Protein AF-0000000085168617 (afdb_homodimer)

Radius of gyration: 25.48 Å; Cα contacts (8 Å, |Δi|>4): 1169; chains: 2; bounding box: 66×63×70 Å

Foldseek 3Di:
DPQDLVLLQLLQLQQVVQALCRSCVVSVHHSVVSVVSPVVVCVVVVHHQWDDDDRGTHGDPNVVVCQLVSVQVNVVVVQVCVCVVPVLQAREAEEEEEQLCQPQPVVVLVVVVCVVVVNYHYHYHYFAQQVRQVCQLSVVGQKYKHAADDDDPQKDKFFAAKWWKFKKAFCPAPLNVVPDAAALQNQLPWEEEAEDPRHNRRVLCCVQNCVRNVDHHYPYYDHHPQVRLVCRLVRVTMYIDTCSSCVVCVVVRSMDTHPYPGDTRMTTIMMMHGPVDDDDPVRVSSVVSSRVVRCVVPVD/DPQDLVLLQLLQLQQVVQALCRSCVVSVHHSVVSVVSPVVNCVVVVHHQWDDDDRGTHGDPNVVVCQLVSVQVNVVVVQVCVCVVDVLQAREAEEEEEQLCQPQPVVVLVVVVCVVVVNYHYHYHYFAQQVRQVCQLSVVGQKYKHAADDDDPQKDKFFAAKWWKFKKAFCPAPLNVVPDAAALQNQLVWEEEAEDPRHNRRVLCCVQNCVRNVDHDYPHYDHHPQVRLVCRLVRVTMYIDTCSSCVVVVVVRSMDTHPYPGDTRMTTIMMMHGPVDDDDPVRVVSVVSSRVVRCVVPVD

Secondary structure (DSSP, 8-state):
----HHHHHHHHHHHHHSSHHHHHHHTT--HHHHHHHHHHHHHHHTS--EEEETTEEEE-HHHHHHHHHHHHHHHHHHHHHHHHHSTTS--EEEEEEEHHHHHHTHHHHHHHHHHH-TT-EEEEEEE-HHHHHHHHHTTSSSEEEEES----TTEEEEEEEEEEEEEEE-TTSHHHHT-PPP-HHHHHHS-EEEEPTT-HHHHHHHHHHHHHHS---EEEEESSHHHHHHHHHTTS-BEEEEHHHHHHHHHTTSSEE---SSPPEEEEEEEEEETT-PPPHHHHHHHHHHHHHHHHHS--/----HHHHHHHHHHHHHSSHHHHHHHTT--HHHHHHHHHHHHHHHTS--EEEETTEEEE-HHHHHHHHHHHHHHHHHHHHHHHHHSTTS--EEEEEEEHHHHHHTHHHHHHHHHHH-TT-EEEEEEE-HHHHHHHHHTTSSSEEEEES----TTEEEEEEEEEEEEEEE-TTSHHHHT-PPP-HHHHHHS-EEEEPTT-HHHHHHHHHHHHHHS---EEEEESSHHHHHHHHHTTS-BEEEEHHHHHHHHHTTSSEE---SSPPEEEEEEEEEETT-PPPHHHHHHHHHHHHHHHHHS--

Structure (mmCIF, N/CA/C/O backbone):
data_AF-0000000085168617-model_v1
#
loop_
_entity.id
_entity.type
_entity.pdbx_description
1 polymer 'LysR family transcription regulator protein'
#
loop_
_atom_site.group_PDB
_atom_site.id
_atom_site.type_symbol
_atom_site.label_atom_id
_atom_site.label_alt_id
_atom_site.label_comp_id
_atom_site.label_asym_id
_atom_site.label_entity_id
_atom_site.label_seq_id
_atom_site.pdbx_PDB_ins_code
_atom_site.Cartn_x
_atom_site.Cartn_y
_atom_site.Cartn_z
_atom_site.occupancy
_atom_site.B_iso_or_equiv
_atom_site.auth_seq_id
_atom_site.auth_comp_id
_atom_site.auth_asym_id
_atom_site.auth_atom_id
_atom_site.pdbx_PDB_model_num
ATOM 1 N N . MET A 1 1 ? -19.047 36.688 -0.747 1 40.22 1 MET A N 1
ATOM 2 C CA . MET A 1 1 ? -18.781 35.281 -1.097 1 40.22 1 MET A CA 1
ATOM 3 C C . MET A 1 1 ? -19.953 34.406 -0.685 1 40.22 1 MET A C 1
ATOM 5 O O . MET A 1 1 ? -20.281 34.312 0.5 1 40.22 1 MET A O 1
ATOM 9 N N . LYS A 1 2 ? -21.031 34.188 -1.554 1 65.62 2 LYS A N 1
ATOM 10 C CA . LYS A 1 2 ? -22.422 33.812 -1.305 1 65.62 2 LYS A CA 1
ATOM 11 C C . LYS A 1 2 ? -22.562 32.281 -1.146 1 65.62 2 LYS A C 1
ATOM 13 O O . LYS A 1 2 ? -23.625 31.797 -0.763 1 65.62 2 LYS A O 1
ATOM 18 N N . ILE A 1 3 ? -21.422 31.625 -1.522 1 69.88 3 ILE A N 1
ATOM 19 C CA . ILE A 1 3 ? -21.5 30.172 -1.354 1 69.88 3 ILE A CA 1
ATOM 20 C C . ILE A 1 3 ? -21.203 29.797 0.098 1 69.88 3 ILE A C 1
ATOM 22 O O . ILE A 1 3 ? -20.297 30.375 0.715 1 69.88 3 ILE A O 1
ATOM 26 N N . THR A 1 4 ? -22.047 29.062 0.723 1 71.5 4 THR A N 1
ATOM 27 C CA . THR A 1 4 ? -21.875 28.656 2.115 1 71.5 4 THR A CA 1
ATOM 28 C C . THR A 1 4 ? -21.344 27.234 2.207 1 71.5 4 THR A C 1
ATOM 30 O O . THR A 1 4 ? -21.5 26.438 1.271 1 71.5 4 THR A O 1
ATOM 33 N N . LEU A 1 5 ? -20.672 26.938 3.355 1 75.5 5 LEU A N 1
ATOM 34 C CA . LEU A 1 5 ? -20.188 25.578 3.619 1 75.5 5 LEU A CA 1
ATOM 35 C C . LEU A 1 5 ? -21.359 24.594 3.627 1 75.5 5 LEU A C 1
ATOM 37 O O . LEU A 1 5 ? -21.203 23.438 3.197 1 75.5 5 LEU A O 1
ATOM 41 N N . ARG A 1 6 ? -22.391 25.094 4.102 1 76.5 6 ARG A N 1
ATOM 42 C CA . ARG A 1 6 ? -23.578 24.25 4.152 1 76.5 6 ARG A CA 1
ATOM 43 C C . ARG A 1 6 ? -24.016 23.828 2.752 1 76.5 6 ARG A C 1
ATOM 45 O O . ARG A 1 6 ? -24.391 22.672 2.529 1 76.5 6 ARG A O 1
ATOM 52 N N . GLN A 1 7 ? -23.969 24.75 1.864 1 80 7 GLN A N 1
ATOM 53 C CA . GLN A 1 7 ? -24.297 24.453 0.477 1 80 7 GLN A CA 1
ATOM 54 C C . GLN A 1 7 ? -23.359 23.391 -0.093 1 80 7 GLN A C 1
ATOM 56 O O . GLN A 1 7 ? -23.797 22.469 -0.78 1 80 7 GLN A O 1
ATOM 61 N N . LEU A 1 8 ? -22.109 23.547 0.219 1 81.75 8 LEU A N 1
ATOM 62 C CA . LEU A 1 8 ? -21.109 22.594 -0.266 1 81.75 8 LEU A CA 1
ATOM 63 C C . LEU A 1 8 ? -21.297 21.234 0.381 1 81.75 8 LEU A C 1
ATOM 65 O O . LEU A 1 8 ? -21.109 20.203 -0.271 1 81.75 8 LEU A O 1
ATOM 69 N N . GLN A 1 9 ? -21.625 21.219 1.62 1 81.69 9 GLN A N 1
ATOM 70 C CA . GLN A 1 9 ? -21.922 19.969 2.314 1 81.69 9 GLN A CA 1
ATOM 71 C C . GLN A 1 9 ? -23.078 19.234 1.646 1 81.69 9 GLN A C 1
ATOM 73 O O . GLN A 1 9 ? -23.031 18.016 1.469 1 81.69 9 GLN A O 1
ATOM 78 N N . ILE A 1 10 ? -24.078 20 1.301 1 83.88 10 ILE A N 1
ATOM 79 C CA . ILE A 1 10 ? -25.25 19.422 0.657 1 83.88 10 ILE A CA 1
ATOM 80 C C . ILE A 1 10 ? -24.875 18.906 -0.731 1 83.88 10 ILE A C 1
ATOM 82 O O . ILE A 1 10 ? -25.312 17.828 -1.127 1 83.88 10 ILE A O 1
ATOM 86 N N . PHE A 1 11 ? -24.078 19.672 -1.43 1 88.69 11 PHE A N 1
ATOM 87 C CA . PHE A 1 11 ? -23.578 19.266 -2.74 1 88.69 11 PHE A CA 1
ATOM 88 C C . PHE A 1 11 ? -22.859 17.922 -2.654 1 88.69 11 PHE A C 1
ATOM 90 O O . PHE A 1 11 ? -23.156 17 -3.428 1 88.69 11 PHE A O 1
ATOM 97 N N . LEU A 1 12 ? -22.016 17.859 -1.724 1 83.94 12 LEU A N 1
ATOM 98 C CA . LEU A 1 12 ? -21.25 16.625 -1.567 1 83.94 12 LEU A CA 1
ATOM 99 C C . LEU A 1 12 ? -22.172 15.461 -1.176 1 83.94 12 LEU A C 1
ATOM 101 O O . LEU A 1 12 ? -21.984 14.336 -1.646 1 83.94 12 LEU A O 1
ATOM 105 N N . ALA A 1 13 ? -23.109 15.703 -0.311 1 85.38 13 ALA A N 1
ATOM 106 C CA . ALA A 1 13 ? -24.062 14.68 0.118 1 85.38 13 ALA A CA 1
ATOM 107 C C . ALA A 1 13 ? -24.906 14.188 -1.056 1 85.38 13 ALA A C 1
ATOM 109 O O . ALA A 1 13 ? -25.172 12.984 -1.18 1 85.38 13 ALA A O 1
ATOM 110 N N . VAL A 1 14 ? -25.25 15.117 -1.864 1 88.25 14 VAL A N 1
ATOM 111 C CA . VAL A 1 14 ? -26.031 14.75 -3.045 1 88.25 14 VAL A CA 1
ATOM 112 C C . VAL A 1 14 ? -25.156 13.938 -4.004 1 88.25 14 VAL A C 1
ATOM 114 O O . VAL A 1 14 ? -25.609 12.938 -4.566 1 88.25 14 VAL A O 1
ATOM 117 N N . ALA A 1 15 ? -23.984 14.406 -4.152 1 84.38 15 ALA A N 1
ATOM 118 C CA . ALA A 1 15 ? -23.047 13.703 -5.031 1 84.38 15 ALA A CA 1
ATOM 119 C C . ALA A 1 15 ? -22.844 12.266 -4.57 1 84.38 15 ALA A C 1
ATOM 121 O O . ALA A 1 15 ? -22.734 11.352 -5.391 1 84.38 15 ALA A O 1
ATOM 122 N N . GLN A 1 16 ? -22.766 12.156 -3.365 1 79.88 16 GLN A N 1
ATOM 123 C CA . GLN A 1 16 ? -22.5 10.852 -2.752 1 79.88 16 GLN A CA 1
ATOM 124 C C . GLN A 1 16 ? -23.75 9.977 -2.797 1 79.88 16 GLN A C 1
ATOM 126 O O . GLN A 1 16 ? -23.672 8.781 -3.109 1 79.88 16 GLN A O 1
ATOM 131 N N . SER A 1 17 ? -24.906 10.547 -2.5 1 80.19 17 SER A N 1
ATOM 132 C CA . SER A 1 17 ? -26.125 9.773 -2.277 1 80.19 17 SER A CA 1
ATOM 133 C C . SER A 1 17 ? -26.953 9.672 -3.551 1 80.19 17 SER A C 1
ATOM 135 O O . SER A 1 17 ? -27.828 8.797 -3.666 1 80.19 17 SER A O 1
ATOM 137 N N . GLY A 1 18 ? -26.812 10.633 -4.402 1 86.31 18 GLY A N 1
ATOM 138 C CA . GLY A 1 18 ? -27.531 10.648 -5.664 1 86.31 18 GLY A CA 1
ATOM 139 C C . GLY A 1 18 ? -28.938 11.195 -5.535 1 86.31 18 GLY A C 1
ATOM 140 O O . GLY A 1 18 ? -29.75 11.07 -6.461 1 86.31 18 GLY A O 1
ATOM 141 N N . SER A 1 19 ? -29.297 11.625 -4.387 1 88.69 19 SER A N 1
ATOM 142 C CA . SER A 1 19 ? -30.625 12.219 -4.215 1 88.69 19 SER A CA 1
ATOM 143 C C . SER A 1 19 ? -30.609 13.305 -3.141 1 88.69 19 SER A C 1
ATOM 145 O O . SER A 1 19 ? -29.812 13.25 -2.207 1 88.69 19 SER A O 1
ATOM 147 N N . THR A 1 20 ? -31.547 14.242 -3.383 1 88.38 20 THR A N 1
ATOM 148 C CA . THR A 1 20 ? -31.625 15.336 -2.424 1 88.38 20 THR A CA 1
ATOM 149 C C . THR A 1 20 ? -32.25 14.859 -1.109 1 88.38 20 THR A C 1
ATOM 151 O O . THR A 1 20 ? -31.875 15.344 -0.037 1 88.38 20 THR A O 1
ATOM 154 N N . THR A 1 21 ? -33.094 13.891 -1.271 1 87.69 21 THR A N 1
ATOM 155 C CA . THR A 1 21 ? -33.719 13.344 -0.069 1 87.69 21 THR A CA 1
ATOM 156 C C . THR A 1 21 ? -32.688 12.602 0.788 1 87.69 21 THR A C 1
ATOM 158 O O . THR A 1 21 ? -32.594 12.852 1.992 1 87.69 21 THR A O 1
ATOM 161 N N . ALA A 1 22 ? -31.984 11.773 0.171 1 86.12 22 ALA A N 1
ATOM 162 C CA . ALA A 1 22 ? -30.969 11.023 0.881 1 86.12 22 ALA A CA 1
ATOM 163 C C . ALA A 1 22 ? -29.859 11.945 1.405 1 86.12 22 ALA A C 1
ATOM 165 O O . ALA A 1 22 ? -29.344 11.734 2.506 1 86.12 22 ALA A O 1
ATOM 166 N N . ALA A 1 23 ? -29.547 12.875 0.611 1 87.62 23 ALA A N 1
ATOM 167 C CA . ALA A 1 23 ? -28.547 13.859 1.01 1 87.62 23 ALA A CA 1
ATOM 168 C C . ALA A 1 23 ? -29 14.641 2.24 1 87.62 23 ALA A C 1
ATOM 170 O O . ALA A 1 23 ? -28.203 14.906 3.143 1 87.62 23 ALA A O 1
ATOM 171 N N . ALA A 1 24 ? -30.219 14.992 2.285 1 86.75 24 ALA A N 1
ATOM 172 C CA . ALA A 1 24 ? -30.781 15.719 3.416 1 86.75 24 ALA A CA 1
ATOM 173 C C . ALA A 1 24 ? -30.625 14.938 4.711 1 86.75 24 ALA A C 1
ATOM 175 O O . ALA A 1 24 ? -30.25 15.492 5.742 1 86.75 24 ALA A O 1
ATOM 176 N N . ASP A 1 25 ? -30.828 13.672 4.586 1 83.19 25 ASP A N 1
ATOM 177 C CA . ASP A 1 25 ? -30.672 12.797 5.742 1 83.19 25 ASP A CA 1
ATOM 178 C C . ASP A 1 25 ? -29.219 12.75 6.207 1 83.19 25 ASP A C 1
ATOM 180 O O . ASP A 1 25 ? -28.953 12.797 7.41 1 83.19 25 ASP A O 1
ATOM 184 N N . LEU A 1 26 ? -28.406 12.812 5.25 1 79.81 26 LEU A N 1
ATOM 185 C CA . LEU A 1 26 ? -26.984 12.695 5.547 1 79.81 26 LEU A CA 1
ATOM 186 C C . LEU A 1 26 ? -26.469 13.938 6.266 1 79.81 26 LEU A C 1
ATOM 188 O O . LEU A 1 26 ? -25.547 13.859 7.074 1 79.81 26 LEU A O 1
ATOM 192 N N . VAL A 1 27 ? -27.141 15.031 6.02 1 79.62 27 VAL A N 1
ATOM 193 C CA . VAL A 1 27 ? -26.625 16.281 6.574 1 79.62 27 VAL A CA 1
ATOM 194 C C . VAL A 1 27 ? -27.625 16.844 7.582 1 79.62 27 VAL A C 1
ATOM 196 O O . VAL A 1 27 ? -27.516 18.016 7.98 1 79.62 27 VAL A O 1
ATOM 199 N N . ALA A 1 28 ? -28.578 16.016 7.98 1 81.31 28 ALA A N 1
ATOM 200 C CA . ALA A 1 28 ? -29.562 16.328 9.008 1 81.31 28 ALA A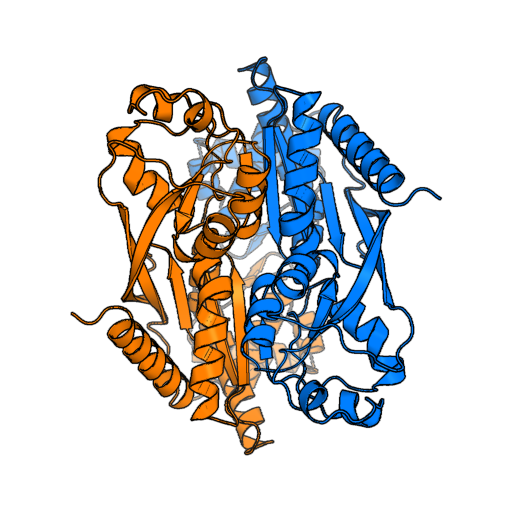 CA 1
ATOM 201 C C . ALA A 1 28 ? -30.328 17.609 8.648 1 81.31 28 ALA A C 1
ATOM 203 O O . ALA A 1 28 ? -30.438 18.516 9.469 1 81.31 28 ALA A O 1
ATOM 204 N N . LEU A 1 29 ? -30.828 17.672 7.473 1 81 29 LEU A N 1
ATOM 205 C CA . LEU A 1 29 ? -31.672 18.75 6.977 1 81 29 LEU A CA 1
ATOM 206 C C . LEU A 1 29 ? -32.969 18.188 6.387 1 81 29 LEU A C 1
ATOM 208 O O . LEU A 1 29 ? -33.094 16.984 6.164 1 81 29 LEU A O 1
ATOM 212 N N . SER A 1 30 ? -34 19.016 6.367 1 83.81 30 SER A N 1
ATOM 213 C CA . SER A 1 30 ? -35.188 18.656 5.594 1 83.81 30 SER A CA 1
ATOM 214 C C . SER A 1 30 ? -34.875 18.594 4.102 1 83.81 30 SER A C 1
ATOM 216 O O . SER A 1 30 ? -33.938 19.25 3.629 1 83.81 30 SER A O 1
ATOM 218 N N . GLN A 1 31 ? -35.594 17.781 3.473 1 87.38 31 GLN A N 1
ATOM 219 C CA . GLN A 1 31 ? -35.406 17.672 2.027 1 87.38 31 GLN A CA 1
ATOM 220 C C . GLN A 1 31 ? -35.594 19.016 1.337 1 87.38 31 GLN A C 1
ATOM 222 O O . GLN A 1 31 ? -34.844 19.344 0.408 1 87.38 31 GLN A O 1
ATOM 227 N N . SER A 1 32 ? -36.5 19.781 1.77 1 88.88 32 SER A N 1
ATOM 228 C CA . SER A 1 32 ? -36.75 21.094 1.187 1 88.88 32 SER A CA 1
ATOM 229 C C . SER A 1 32 ? -35.531 22.016 1.385 1 88.88 32 SER A C 1
ATOM 231 O O . SER A 1 32 ? -35.156 22.734 0.469 1 88.88 32 SER A O 1
ATOM 233 N N . ALA A 1 33 ? -35 22.016 2.535 1 83.5 33 ALA A N 1
ATOM 234 C CA . ALA A 1 33 ? -33.844 22.828 2.852 1 83.5 33 ALA A CA 1
ATOM 235 C C . ALA A 1 33 ? -32.625 22.406 2.021 1 83.5 33 ALA A C 1
ATOM 237 O O . ALA A 1 33 ? -31.875 23.25 1.525 1 83.5 33 ALA A O 1
ATOM 238 N N . ALA A 1 34 ? -32.469 21.141 1.889 1 89.5 34 ALA A N 1
ATOM 239 C CA . ALA A 1 34 ? -31.359 20.625 1.091 1 89.5 34 ALA A CA 1
ATOM 240 C C . ALA A 1 34 ? -31.5 21.016 -0.377 1 89.5 34 ALA A C 1
ATOM 242 O O . ALA A 1 34 ? -30.547 21.438 -1.016 1 89.5 34 ALA A O 1
ATOM 243 N N . SER A 1 35 ? -32.688 20.844 -0.865 1 91 35 SER A N 1
ATOM 244 C CA . SER A 1 35 ? -32.969 21.203 -2.252 1 91 35 SER A CA 1
ATOM 245 C C . SER A 1 35 ? -32.75 22.688 -2.494 1 91 35 SER A C 1
ATOM 247 O O . SER A 1 35 ? -32.188 23.078 -3.506 1 91 35 SER A O 1
ATOM 249 N N . ALA A 1 36 ? -33.219 23.453 -1.604 1 87.44 36 ALA A N 1
ATOM 250 C CA . ALA A 1 36 ? -33.094 24.891 -1.712 1 87.44 36 ALA A CA 1
ATOM 251 C C . ALA A 1 36 ? -31.609 25.297 -1.708 1 87.44 36 ALA A C 1
ATOM 253 O O . ALA A 1 36 ? -31.188 26.156 -2.494 1 87.44 36 ALA A O 1
ATOM 254 N N . ALA A 1 37 ? -30.922 24.734 -0.805 1 85.19 37 ALA A N 1
ATOM 255 C CA . ALA A 1 37 ? -29.5 25.031 -0.681 1 85.19 37 ALA A CA 1
ATOM 256 C C . ALA A 1 37 ? -28.75 24.672 -1.957 1 85.19 37 ALA A C 1
ATOM 258 O O . ALA A 1 37 ? -27.891 25.422 -2.412 1 85.19 37 ALA A O 1
AT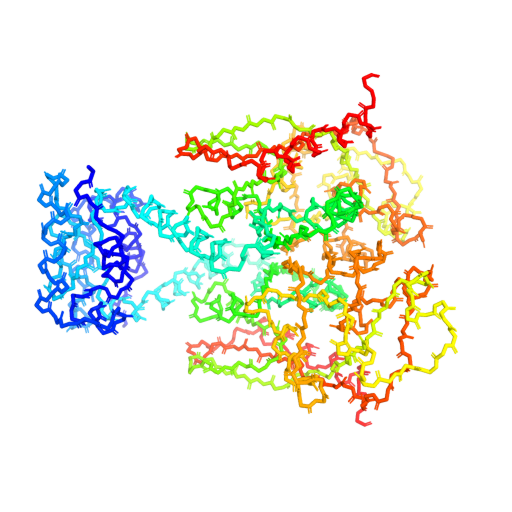OM 259 N N . LEU A 1 38 ? -29.078 23.562 -2.514 1 89.69 38 LEU A N 1
ATOM 260 C CA . LEU A 1 38 ? -28.438 23.141 -3.756 1 89.69 38 LEU A CA 1
ATOM 261 C C . LEU A 1 38 ? -28.797 24.078 -4.902 1 89.69 38 LEU A C 1
ATOM 263 O O . LEU A 1 38 ? -27.938 24.469 -5.688 1 89.69 38 LEU A O 1
ATOM 267 N N . ASN A 1 39 ? -30.016 24.359 -4.984 1 89.25 39 ASN A N 1
ATOM 268 C CA . ASN A 1 39 ? -30.484 25.297 -6.012 1 89.25 39 ASN A CA 1
ATOM 269 C C . ASN A 1 39 ? -29.797 26.656 -5.887 1 89.25 39 ASN A C 1
ATOM 271 O O . ASN A 1 39 ? -29.406 27.25 -6.891 1 89.25 39 ASN A O 1
ATOM 275 N N . GLU A 1 40 ? -29.75 27.109 -4.684 1 83.81 40 GLU A N 1
ATOM 276 C CA . GLU A 1 40 ? -29.062 28.375 -4.441 1 83.81 40 GLU A CA 1
ATOM 277 C C . GLU A 1 40 ? -27.609 28.312 -4.879 1 83.81 40 GLU A C 1
ATOM 279 O O . GLU A 1 40 ? -27.094 29.266 -5.48 1 83.81 40 GLU A O 1
ATOM 284 N N . LEU A 1 41 ? -26.938 27.25 -4.543 1 86 41 LEU A N 1
ATOM 285 C CA . LEU A 1 41 ? -25.547 27.047 -4.945 1 86 41 LEU A CA 1
ATOM 286 C C . LEU A 1 41 ? -25.422 27.078 -6.461 1 86 41 LEU A C 1
ATOM 288 O O . LEU A 1 41 ? -24.547 27.781 -6.996 1 86 41 LEU A O 1
ATOM 292 N N . GLU A 1 42 ? -26.328 26.359 -7.164 1 88.75 42 GLU A N 1
ATOM 293 C CA . GLU A 1 42 ? -26.297 26.328 -8.625 1 88.75 42 GLU A CA 1
ATOM 294 C C . GLU A 1 42 ? -26.609 27.688 -9.219 1 88.75 42 GLU A C 1
ATOM 296 O O . GLU A 1 42 ? -26 28.094 -10.211 1 88.75 42 GLU A O 1
ATOM 301 N N . HIS A 1 43 ? -27.484 28.344 -8.586 1 84.12 43 HIS A N 1
ATOM 302 C CA . HIS A 1 43 ? -27.828 29.703 -9.016 1 84.12 43 HIS A CA 1
ATOM 303 C C . HIS A 1 43 ? -26.625 30.641 -8.867 1 84.12 43 HIS A C 1
ATOM 305 O O . HIS A 1 43 ? -26.328 31.406 -9.773 1 84.12 43 HIS A O 1
ATOM 311 N N . LEU A 1 44 ? -26.016 30.578 -7.754 1 77.5 44 LEU A N 1
ATOM 312 C CA . LEU A 1 44 ? -24.859 31.422 -7.484 1 77.5 44 LEU A CA 1
ATOM 313 C C . LEU A 1 44 ? -23.75 31.141 -8.477 1 77.5 44 LEU A C 1
ATOM 315 O O . LEU A 1 44 ? -23.031 32.062 -8.891 1 77.5 44 LEU A O 1
ATOM 319 N N . LEU A 1 45 ? -23.641 29.828 -8.82 1 80.62 45 LEU A N 1
ATOM 320 C CA . LEU A 1 45 ? -22.562 29.406 -9.719 1 80.62 45 LEU A CA 1
ATOM 321 C C . LEU A 1 45 ? -22.984 29.594 -11.172 1 80.62 45 LEU A C 1
ATOM 323 O O . LEU A 1 45 ? -22.125 29.562 -12.07 1 80.62 45 LEU A O 1
ATOM 327 N N . GLY A 1 46 ? -24.25 29.781 -11.438 1 82.19 46 GLY A N 1
ATOM 328 C CA . GLY A 1 46 ? -24.766 30 -12.773 1 82.19 46 GLY A CA 1
ATOM 329 C C . GLY A 1 46 ? -24.812 28.734 -13.617 1 82.19 46 GLY A C 1
ATOM 330 O O . GLY A 1 46 ? -24.859 28.812 -14.852 1 82.19 46 GLY A O 1
ATOM 331 N N . VAL A 1 47 ? -24.531 27.688 -12.961 1 83.94 47 VAL A N 1
ATOM 332 C CA . VAL A 1 47 ? -24.547 26.406 -13.656 1 83.94 47 VAL A CA 1
ATOM 333 C C . VAL A 1 47 ? -25.297 25.375 -12.82 1 83.94 47 VAL A C 1
ATOM 335 O O . VAL A 1 47 ? -25.438 25.531 -11.609 1 83.94 47 VAL A O 1
ATOM 338 N N . GLN A 1 48 ? -25.734 24.344 -13.492 1 89 48 GLN A N 1
ATOM 339 C CA . GLN A 1 48 ? -26.188 23.141 -12.805 1 89 48 GLN A CA 1
ATOM 340 C C . GLN A 1 48 ? -25.031 22.203 -12.492 1 89 48 GLN A C 1
ATOM 342 O O . GLN A 1 48 ? -24.062 22.141 -13.25 1 89 48 GLN A O 1
ATOM 347 N N . LEU A 1 49 ? -25.188 21.656 -11.328 1 89.75 49 LEU A N 1
ATOM 348 C CA . LEU A 1 49 ? -24.094 20.812 -10.891 1 89.75 49 LEU A CA 1
ATOM 349 C C . LEU A 1 49 ? -24.422 19.344 -11.078 1 89.75 49 LEU A C 1
ATOM 351 O O . LEU A 1 49 ? -23.531 18.484 -11.062 1 89.75 49 LEU A O 1
ATOM 355 N N . PHE A 1 50 ? -25.734 19.172 -11.172 1 90.81 50 PHE A N 1
ATOM 356 C CA . PHE A 1 50 ? -26.219 17.797 -11.32 1 90.81 50 PHE A CA 1
ATOM 357 C C . PHE A 1 50 ? -27.125 17.688 -12.539 1 90.81 50 PHE A C 1
ATOM 359 O O . PHE A 1 50 ? -27.828 18.625 -12.898 1 90.81 50 PHE A O 1
ATOM 366 N N . ASP A 1 51 ? -27.047 16.578 -13.086 1 84.44 51 ASP A N 1
ATOM 367 C CA . ASP A 1 51 ? -28.047 16.172 -14.078 1 84.44 51 ASP A CA 1
ATOM 368 C C . ASP A 1 51 ? -28.953 15.07 -13.516 1 84.44 51 ASP A C 1
ATOM 370 O O . ASP A 1 51 ? -28.531 14.258 -12.703 1 84.44 51 ASP A O 1
ATOM 374 N N . ARG A 1 52 ? -30.219 15.242 -13.797 1 80.69 52 ARG A N 1
ATOM 375 C CA . ARG A 1 52 ? -31.172 14.25 -13.336 1 80.69 52 ARG A CA 1
ATOM 376 C C . ARG A 1 52 ? -31.25 13.07 -14.305 1 80.69 52 ARG A C 1
ATOM 378 O O . ARG A 1 52 ? -31.422 13.258 -15.508 1 80.69 52 ARG A O 1
ATOM 385 N N . VAL A 1 53 ? -31.016 12.008 -13.805 1 75.31 53 VAL A N 1
ATOM 386 C CA . VAL A 1 53 ? -31.172 10.75 -14.531 1 75.31 53 VAL A CA 1
ATOM 387 C C . VAL A 1 53 ? -32.219 9.875 -13.844 1 75.31 53 VAL A C 1
ATOM 389 O O . VAL A 1 53 ? -31.906 9.195 -12.859 1 75.31 53 VAL A O 1
ATOM 392 N N . GLY A 1 54 ? -33.438 9.938 -14.305 1 73.94 54 GLY A N 1
ATOM 393 C CA . GLY A 1 54 ? -34.531 9.359 -13.547 1 73.94 54 GLY A CA 1
ATOM 394 C C . GLY A 1 54 ? -34.781 10.078 -12.242 1 73.94 54 GLY A C 1
ATOM 395 O O . GLY A 1 54 ? -35.031 11.289 -12.227 1 73.94 54 GLY A O 1
ATOM 396 N N . LYS A 1 55 ? -34.688 9.273 -11.188 1 74.69 55 LYS A N 1
ATOM 397 C CA . LYS A 1 55 ? -34.938 9.875 -9.875 1 74.69 55 LYS A CA 1
ATOM 398 C C . LYS A 1 55 ? -33.594 10.227 -9.203 1 74.69 55 LYS A C 1
ATOM 400 O O . LYS A 1 55 ? -33.594 10.711 -8.07 1 74.69 55 LYS A O 1
ATOM 405 N N . ARG A 1 56 ? -32.5 10.039 -9.938 1 80.88 56 ARG A N 1
ATOM 406 C CA . ARG A 1 56 ? -31.219 10.242 -9.273 1 80.88 56 ARG A CA 1
ATOM 407 C C . ARG A 1 56 ? -30.5 11.484 -9.82 1 80.88 56 ARG A C 1
ATOM 409 O O . ARG A 1 56 ? -30.562 11.758 -11.016 1 80.88 56 ARG A O 1
ATOM 416 N N . LEU A 1 57 ? -29.781 12.117 -8.977 1 85.31 57 LEU A N 1
ATOM 417 C CA . LEU A 1 57 ? -28.906 13.234 -9.32 1 85.31 57 LEU A CA 1
ATOM 418 C C . LEU A 1 57 ? -27.469 12.766 -9.508 1 85.31 57 LEU A C 1
ATOM 420 O O . LEU A 1 57 ? -26.906 12.117 -8.625 1 85.31 57 LEU A O 1
ATOM 424 N N . VAL A 1 58 ? -26.953 13.031 -10.719 1 83.5 58 VAL A N 1
ATOM 425 C CA . VAL A 1 58 ? -25.578 12.648 -11.031 1 83.5 58 VAL A CA 1
ATOM 426 C C . VAL A 1 58 ? -24.75 13.898 -11.359 1 83.5 58 VAL A C 1
ATOM 428 O O . VAL A 1 58 ? -25.234 14.805 -12.047 1 83.5 58 VAL A O 1
ATOM 431 N N . LEU A 1 59 ? -23.516 13.859 -10.898 1 83.06 59 LEU A N 1
ATOM 432 C CA . LEU A 1 59 ? -22.641 15.008 -11.141 1 83.06 59 LEU A CA 1
ATOM 433 C C . LEU A 1 59 ? -22.453 15.234 -12.641 1 83.06 59 LEU A C 1
ATOM 435 O O . LEU A 1 59 ? -22.172 14.297 -13.383 1 83.06 59 LEU A O 1
ATOM 439 N N . ASN A 1 60 ? -22.672 16.453 -13.133 1 80.88 60 ASN A N 1
ATOM 440 C CA . ASN A 1 60 ? -22.266 16.828 -14.484 1 80.88 60 ASN A CA 1
ATOM 441 C C . ASN A 1 60 ? -20.859 17.391 -14.523 1 80.88 60 ASN A C 1
ATOM 443 O O . ASN A 1 60 ? -20.109 17.281 -13.547 1 80.88 60 ASN A O 1
ATOM 447 N N . ASP A 1 61 ? -20.438 17.938 -15.656 1 75.38 61 ASP A N 1
ATOM 448 C CA . ASP A 1 61 ? -19.062 18.422 -15.812 1 75.38 61 ASP A CA 1
ATOM 449 C C . ASP A 1 61 ? -18.734 19.5 -14.781 1 75.38 61 ASP A C 1
ATOM 451 O O . ASP A 1 61 ? -17.672 19.469 -14.172 1 75.38 61 ASP A O 1
ATOM 455 N N . SER A 1 62 ? -19.688 20.328 -14.656 1 78.19 62 SER A N 1
ATOM 456 C CA . SER A 1 62 ? -19.5 21.375 -13.672 1 78.19 62 SER A CA 1
ATOM 457 C C . SER A 1 62 ? -19.422 20.797 -12.258 1 78.19 62 SER A C 1
ATOM 459 O O . SER A 1 62 ? -18.625 21.25 -11.438 1 78.19 62 SER A O 1
ATOM 461 N N . GLY A 1 63 ? -20.266 19.828 -12.008 1 81.81 63 GLY A N 1
ATOM 462 C CA . GLY A 1 63 ? -20.25 19.172 -10.719 1 81.81 63 GLY A CA 1
ATOM 463 C C . GLY A 1 63 ? -18.938 18.453 -10.438 1 81.81 63 GLY A C 1
ATOM 464 O O . GLY A 1 63 ? -18.391 18.531 -9.336 1 81.81 63 GLY A O 1
ATOM 465 N N . ARG A 1 64 ? -18.453 17.844 -11.383 1 72.12 64 ARG A N 1
ATOM 466 C CA . ARG A 1 64 ? -17.188 17.125 -11.25 1 72.12 64 ARG A CA 1
ATOM 467 C C . ARG A 1 64 ? -16.031 18.094 -11 1 72.12 64 ARG A C 1
ATOM 469 O O . ARG A 1 64 ? -15.094 17.781 -10.281 1 72.12 64 ARG A O 1
ATOM 476 N N . GLN A 1 65 ? -16.188 19.203 -11.609 1 69.69 65 GLN A N 1
ATOM 477 C CA . GLN A 1 65 ? -15.172 20.234 -11.406 1 69.69 65 GLN A CA 1
ATOM 478 C C . GLN A 1 65 ? -15.234 20.797 -9.984 1 69.69 65 GLN A C 1
ATOM 480 O O . GLN A 1 65 ? -14.195 21.094 -9.383 1 69.69 65 GLN A O 1
ATOM 485 N N . LEU A 1 66 ? -16.453 20.875 -9.492 1 76.31 66 LEU A N 1
ATOM 486 C CA . LEU A 1 66 ? -16.641 21.484 -8.172 1 76.31 66 LEU A CA 1
ATOM 487 C C . LEU A 1 66 ? -16.312 20.484 -7.066 1 76.31 66 LEU A C 1
ATOM 489 O O . LEU A 1 66 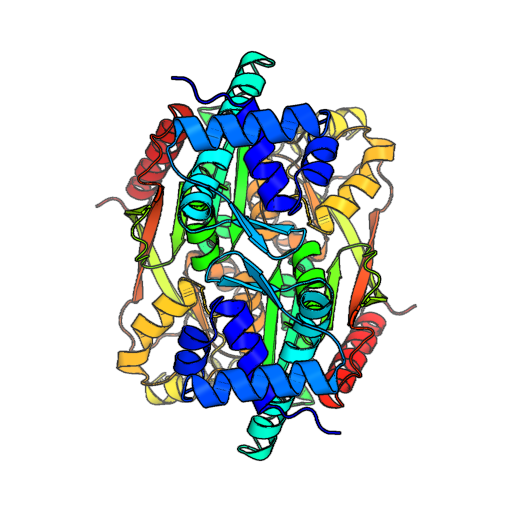? -15.906 20.875 -5.969 1 76.31 66 LEU A O 1
ATOM 493 N N . LEU A 1 67 ? -16.438 19.234 -7.445 1 76.69 67 LEU A N 1
ATOM 494 C CA . LEU A 1 67 ? -16.422 18.188 -6.434 1 76.69 67 LEU A CA 1
ATOM 495 C C . LEU A 1 67 ? -15.125 18.25 -5.625 1 76.69 67 LEU A C 1
ATOM 497 O O . LEU A 1 67 ? -15.156 18.359 -4.395 1 76.69 67 LEU A O 1
ATOM 501 N N . PRO A 1 68 ? -14.055 18.297 -6.277 1 65 68 PRO A N 1
ATOM 502 C CA . PRO A 1 68 ? -12.82 18.344 -5.484 1 65 68 PRO A CA 1
ATOM 503 C C . PRO A 1 68 ? -12.672 19.641 -4.699 1 65 68 PRO A C 1
ATOM 505 O O . PRO A 1 68 ? -12.172 19.625 -3.572 1 65 68 PRO A O 1
ATOM 508 N N . GLN A 1 69 ? -13.156 20.625 -5.25 1 66.75 69 GLN A N 1
ATOM 509 C CA . GLN A 1 69 ? -13.062 21.938 -4.602 1 66.75 69 GLN A CA 1
ATOM 510 C C . GLN A 1 69 ? -13.977 22 -3.381 1 66.75 69 GLN A C 1
ATOM 512 O O . GLN A 1 69 ? -13.586 22.547 -2.34 1 66.75 69 GLN A O 1
ATOM 517 N N . ALA A 1 70 ? -15.148 21.516 -3.582 1 76 70 ALA A N 1
ATOM 518 C CA . ALA A 1 70 ? -16.109 21.5 -2.482 1 76 70 ALA A CA 1
ATOM 519 C C . ALA A 1 70 ? -15.586 20.672 -1.308 1 76 70 ALA A C 1
ATOM 521 O O . ALA A 1 70 ? -15.688 21.094 -0.153 1 76 70 ALA A O 1
ATOM 522 N N . ARG A 1 71 ? -15.047 19.562 -1.678 1 68.12 71 ARG A N 1
ATOM 523 C CA . ARG A 1 71 ? -14.469 18.703 -0.643 1 68.12 71 ARG A CA 1
ATOM 524 C C . ARG A 1 71 ? -13.352 19.422 0.104 1 68.12 71 ARG A C 1
ATOM 526 O O . ARG A 1 71 ? -13.305 19.406 1.335 1 68.12 71 ARG A O 1
ATOM 533 N N . HIS A 1 72 ? -12.672 20.125 -0.601 1 60.06 72 HIS A N 1
ATOM 534 C CA . HIS A 1 72 ? -11.555 20.859 -0.033 1 60.06 72 HIS A CA 1
ATOM 535 C C . HIS A 1 72 ? -12.047 21.953 0.919 1 60.06 72 HIS A C 1
ATOM 537 O O . HIS A 1 72 ? -11.484 22.141 2.002 1 60.06 72 HIS A O 1
ATOM 543 N N . MET A 1 73 ? -12.93 22.578 0.443 1 61.97 73 MET A N 1
ATOM 544 C CA . MET A 1 73 ? -13.445 23.703 1.232 1 61.97 73 MET A CA 1
ATOM 545 C C . MET A 1 73 ? -14.062 23.203 2.537 1 61.97 73 MET A C 1
ATOM 547 O O . MET A 1 73 ? -13.867 23.812 3.592 1 61.97 73 MET A O 1
ATOM 551 N N . LEU A 1 74 ? -14.719 22.141 2.416 1 66.12 74 LEU A N 1
ATOM 552 C CA . LEU A 1 74 ? -15.328 21.609 3.629 1 66.12 74 LEU A CA 1
ATOM 553 C C . LEU A 1 74 ? -14.266 21.047 4.57 1 66.12 74 LEU A C 1
ATOM 555 O O . LEU A 1 74 ? -14.352 21.234 5.789 1 66.12 74 LEU A O 1
ATOM 559 N N . ASP A 1 75 ? -13.336 20.422 3.979 1 58.91 75 ASP A N 1
ATOM 560 C CA . ASP A 1 75 ? -12.219 19.922 4.77 1 58.91 75 ASP A CA 1
ATOM 561 C C . ASP A 1 75 ? -11.453 21.062 5.438 1 58.91 75 ASP A C 1
ATOM 563 O O . ASP A 1 75 ? -11.055 20.953 6.602 1 58.91 75 ASP A O 1
ATOM 567 N N . ALA A 1 76 ? -11.258 22.062 4.645 1 54.59 76 ALA A N 1
ATOM 568 C CA . ALA A 1 76 ? -10.594 23.25 5.188 1 54.59 76 ALA A CA 1
ATOM 569 C C . ALA A 1 76 ? -11.398 23.859 6.332 1 54.59 76 ALA A C 1
ATOM 571 O O . ALA A 1 76 ? -10.836 24.25 7.355 1 54.59 76 ALA A O 1
ATOM 572 N N . ALA A 1 77 ? -12.695 23.891 6.062 1 58.19 77 ALA A N 1
ATOM 573 C CA . ALA A 1 77 ? -13.562 24.422 7.105 1 58.19 77 ALA A CA 1
ATOM 574 C C . ALA A 1 77 ? -13.5 23.562 8.367 1 58.19 77 ALA A C 1
ATOM 576 O O . ALA A 1 77 ? -13.453 24.094 9.484 1 58.19 77 ALA A O 1
ATOM 577 N N . GLN A 1 78 ? -13.469 22.312 8.039 1 58.28 78 GLN A N 1
ATOM 578 C CA . GLN A 1 78 ? -13.375 21.391 9.172 1 58.28 78 GLN A CA 1
ATOM 579 C C . GLN A 1 78 ? -12.039 21.547 9.891 1 58.28 78 GLN A C 1
ATOM 581 O O . GLN A 1 78 ? -11.984 21.5 11.125 1 58.28 78 GLN A O 1
ATOM 586 N N . THR A 1 79 ? -11.094 21.656 9.062 1 51.72 79 THR A N 1
ATOM 587 C CA . THR A 1 79 ? -9.773 21.875 9.633 1 51.72 79 THR A CA 1
ATOM 588 C C . THR A 1 79 ? -9.742 23.172 10.453 1 51.72 79 THR A C 1
ATOM 590 O O . THR A 1 79 ? -9.188 23.188 11.555 1 51.72 79 THR A O 1
ATOM 593 N N . ILE A 1 80 ? -10.352 24.156 9.922 1 47.34 80 ILE A N 1
ATOM 594 C CA . ILE A 1 80 ? -10.438 25.438 10.625 1 47.34 80 ILE A CA 1
ATOM 595 C C . ILE A 1 80 ? -11.203 25.25 11.938 1 47.34 80 ILE A C 1
ATOM 597 O O . ILE A 1 80 ? -10.766 25.719 12.992 1 47.34 80 ILE A O 1
ATOM 601 N N . GLU A 1 81 ? -12.305 24.625 11.734 1 50.19 81 GLU A N 1
ATOM 602 C CA . GLU A 1 81 ? -13.117 24.422 12.93 1 50.19 81 GLU A CA 1
ATOM 603 C C . GLU A 1 81 ? -12.367 23.625 13.984 1 50.19 81 GLU A C 1
ATOM 605 O O . GLU A 1 81 ? -12.422 23.938 15.172 1 50.19 81 GLU A O 1
ATOM 610 N N . ARG A 1 82 ? -11.781 22.625 13.445 1 49.06 82 ARG A N 1
ATOM 611 C CA . ARG A 1 82 ? -11.008 21.781 14.359 1 49.06 82 ARG A CA 1
ATOM 612 C C . ARG A 1 82 ? -9.859 22.578 14.977 1 49.06 82 ARG A C 1
ATOM 614 O O . ARG A 1 82 ? -9.562 22.438 16.172 1 49.06 82 ARG A O 1
ATOM 621 N N . GLN A 1 83 ? -9.195 23.297 14.055 1 45.94 83 GLN A N 1
ATOM 622 C CA . GLN A 1 83 ? -8.102 24.125 14.547 1 45.94 83 GLN A CA 1
ATOM 623 C C . GLN A 1 83 ? -8.578 25.094 15.617 1 45.94 83 GLN A C 1
ATOM 625 O O . GLN A 1 83 ? -7.863 25.359 16.594 1 45.94 83 GLN A O 1
ATOM 630 N N . PHE A 1 84 ? -9.719 25.672 15.344 1 44.97 84 PHE A N 1
ATOM 631 C CA . PHE A 1 84 ? -10.203 26.672 16.281 1 44.97 84 PHE A CA 1
ATOM 632 C C . PHE A 1 84 ? -10.898 26 17.469 1 44.97 84 PHE A C 1
ATOM 634 O O . PHE A 1 84 ? -11.008 26.578 18.547 1 44.97 84 PHE A O 1
ATOM 641 N N . SER A 1 85 ? -11.531 24.969 17.234 1 46.38 85 SER A N 1
ATOM 642 C CA . SER A 1 85 ? -12.148 24.359 18.406 1 46.38 85 SER A CA 1
ATOM 643 C C . SER A 1 85 ? -11.094 23.812 19.359 1 46.38 85 SER A C 1
ATOM 645 O O . SER A 1 85 ? -11.312 23.75 20.562 1 46.38 85 SER A O 1
ATOM 647 N N . ASP A 1 86 ? -10.047 23.188 18.844 1 41.66 86 ASP A N 1
ATOM 648 C CA . ASP A 1 86 ? -8.922 22.812 19.703 1 41.66 86 ASP A CA 1
ATOM 649 C C . ASP A 1 86 ? -7.617 23.406 19.188 1 41.66 86 ASP A C 1
ATOM 651 O O . ASP A 1 86 ? -6.969 22.828 18.312 1 41.66 86 ASP A O 1
ATOM 655 N N . PRO A 1 87 ? -7.531 24.734 19.516 1 41.81 87 PRO A N 1
ATOM 656 C CA . PRO A 1 87 ? -6.305 25.438 19.141 1 41.81 87 PRO A CA 1
ATOM 657 C C . PRO A 1 87 ? -5.055 24.578 19.312 1 41.81 87 PRO A C 1
ATOM 659 O O . PRO A 1 87 ? -4.082 24.75 18.578 1 41.81 87 PRO A O 1
ATOM 662 N N . GLU A 1 88 ? -4.938 24.047 20.453 1 46.06 88 GLU A N 1
ATOM 663 C CA . GLU A 1 88 ? -3.764 23.219 20.703 1 46.06 88 GLU A CA 1
ATOM 664 C C . GLU A 1 88 ? -3.705 22.047 19.734 1 46.06 88 GLU A C 1
ATOM 666 O O . GLU A 1 88 ? -2.768 21.25 19.781 1 46.06 88 GLU A O 1
ATOM 671 N N . ALA A 1 89 ? -4.828 21.844 19.172 1 47.5 89 ALA A N 1
ATOM 672 C CA . ALA A 1 89 ? -4.898 20.734 18.234 1 47.5 89 ALA A CA 1
ATOM 673 C C . ALA A 1 89 ? -3.988 20.984 17.031 1 47.5 89 ALA A C 1
ATOM 675 O O . ALA A 1 89 ? -4.172 21.938 16.297 1 47.5 89 ALA A O 1
ATOM 676 N N . GLY A 1 90 ? -2.756 21.094 17.328 1 50.94 90 GLY A N 1
ATOM 677 C CA . GLY A 1 90 ? -1.73 21.125 16.297 1 50.94 90 GLY A CA 1
ATOM 678 C C . GLY A 1 90 ? -2.252 20.766 14.922 1 50.94 90 GLY A C 1
ATOM 679 O O . GLY A 1 90 ? -3.355 20.234 14.789 1 50.94 90 GLY A O 1
ATOM 680 N N . SER A 1 91 ? -1.75 21.578 13.914 1 61.41 91 SER A N 1
ATOM 681 C CA . SER A 1 91 ? -2.135 21.391 12.516 1 61.41 91 SER A CA 1
ATOM 682 C C . SER A 1 91 ? -1.923 19.953 12.062 1 61.41 91 SER A C 1
ATOM 684 O O . SER A 1 91 ? -0.868 19.375 12.312 1 61.41 91 SER A O 1
ATOM 686 N N . GLU A 1 92 ? -2.955 19.281 11.859 1 79.88 92 GLU A N 1
ATOM 687 C CA . GLU A 1 92 ? -2.885 17.938 11.289 1 79.88 92 GLU A CA 1
ATOM 688 C C . GLU A 1 92 ? -2.561 18 9.797 1 79.88 92 GLU A C 1
ATOM 690 O O . GLU A 1 92 ? -3.18 18.75 9.047 1 79.88 92 GLU A O 1
ATOM 695 N N . LEU A 1 93 ? -1.47 17.391 9.438 1 87.06 93 LEU A N 1
ATOM 696 C CA . LEU A 1 93 ? -1.018 17.359 8.055 1 87.06 93 LEU A CA 1
ATOM 697 C C . LEU A 1 93 ? -1.306 15.992 7.43 1 87.06 93 LEU A C 1
ATOM 699 O O . LEU A 1 93 ? -1.042 14.953 8.047 1 87.06 93 LEU A O 1
ATOM 703 N N . HIS A 1 94 ? -1.932 16.016 6.289 1 91.81 94 HIS A N 1
ATOM 704 C CA . HIS A 1 94 ? -2.195 14.797 5.535 1 91.81 94 HIS A CA 1
ATOM 705 C C . HIS A 1 94 ? -1.296 14.703 4.309 1 91.81 94 HIS A C 1
ATOM 707 O O . HIS A 1 94 ? -1.522 15.398 3.312 1 91.81 94 HIS A O 1
ATOM 713 N N . ILE A 1 95 ? -0.364 13.789 4.344 1 96 95 ILE A N 1
ATOM 714 C CA . ILE A 1 95 ? 0.614 13.672 3.27 1 96 95 ILE A CA 1
ATOM 715 C C . ILE A 1 95 ? 0.441 12.336 2.549 1 96 95 ILE A C 1
ATOM 717 O O . ILE A 1 95 ? 0.187 11.312 3.184 1 96 95 ILE A O 1
ATOM 721 N N . GLY A 1 96 ? 0.392 12.414 1.237 1 97.75 96 GLY A N 1
ATOM 722 C CA . GLY A 1 96 ? 0.476 11.211 0.432 1 97.75 96 GLY A CA 1
ATOM 723 C C . GLY A 1 96 ? 1.894 10.875 0.007 1 97.75 96 GLY A C 1
ATOM 724 O O . GLY A 1 96 ? 2.678 11.766 -0.322 1 97.75 96 GLY A O 1
ATOM 725 N N . ALA A 1 97 ? 2.207 9.609 0.064 1 98.06 97 ALA A N 1
ATOM 726 C CA . ALA A 1 97 ? 3.521 9.172 -0.396 1 98.06 97 ALA A CA 1
ATOM 727 C C . ALA A 1 97 ? 3.434 7.82 -1.1 1 98.06 97 ALA A C 1
ATOM 729 O O . ALA A 1 97 ? 2.709 6.93 -0.655 1 98.06 97 ALA A O 1
ATOM 730 N N . SER A 1 98 ? 4.148 7.754 -2.195 1 96.75 98 SER A N 1
ATOM 731 C CA . SER A 1 98 ? 4.234 6.449 -2.844 1 96.75 98 SER A CA 1
ATOM 732 C C . SER A 1 98 ? 4.98 5.445 -1.97 1 96.75 98 SER A C 1
ATOM 734 O O . SER A 1 98 ? 5.66 5.828 -1.016 1 96.75 98 SER A O 1
ATOM 736 N N . THR A 1 99 ? 4.871 4.242 -2.305 1 94.88 99 THR A N 1
ATOM 737 C CA . THR A 1 99 ? 5.184 3.141 -1.398 1 94.88 99 THR A CA 1
ATOM 738 C C . THR A 1 99 ? 6.633 3.225 -0.926 1 94.88 99 THR A C 1
ATOM 740 O O . THR A 1 99 ? 6.914 3.082 0.266 1 94.88 99 THR A O 1
ATOM 743 N N . THR A 1 100 ? 7.609 3.438 -1.798 1 95.94 100 THR A N 1
ATOM 744 C CA . THR A 1 100 ? 9.016 3.533 -1.411 1 95.94 100 THR A CA 1
ATOM 745 C C . THR A 1 100 ? 9.227 4.676 -0.425 1 95.94 100 THR A C 1
ATOM 747 O O . THR A 1 100 ? 9.797 4.48 0.65 1 95.94 100 THR A O 1
ATOM 750 N N . ILE A 1 101 ? 8.75 5.797 -0.77 1 97.19 101 ILE A N 1
ATOM 751 C CA . ILE A 1 101 ? 8.953 6.992 0.037 1 97.19 101 ILE A CA 1
ATOM 752 C C . ILE A 1 101 ? 8.188 6.867 1.352 1 97.19 101 ILE A C 1
ATOM 754 O O . ILE A 1 101 ? 8.75 7.07 2.43 1 97.19 101 ILE A O 1
ATOM 758 N N . GLY A 1 102 ? 6.941 6.496 1.239 1 97.5 102 GLY A N 1
ATOM 759 C CA . GLY A 1 102 ? 6.062 6.438 2.396 1 97.5 102 GLY A CA 1
ATOM 760 C C . GLY A 1 102 ? 6.5 5.418 3.428 1 97.5 102 GLY A C 1
ATOM 761 O O . GLY A 1 102 ? 6.293 5.609 4.629 1 97.5 102 GLY A O 1
ATOM 762 N N . SER A 1 103 ? 7.141 4.383 2.988 1 97.06 103 SER A N 1
ATOM 763 C CA . SER A 1 103 ? 7.465 3.281 3.889 1 97.06 103 SER A CA 1
ATOM 764 C C . SER A 1 103 ? 8.906 3.375 4.383 1 97.06 103 SER A C 1
ATOM 766 O O . SER A 1 103 ? 9.211 2.961 5.5 1 97.06 103 SER A O 1
ATOM 768 N N . TYR A 1 104 ? 9.797 3.967 3.582 1 96.94 104 TYR A N 1
ATOM 769 C CA . TYR A 1 104 ? 11.211 3.789 3.881 1 96.94 104 TYR A CA 1
ATOM 770 C C . TYR A 1 104 ? 11.883 5.129 4.152 1 96.94 104 TYR A C 1
ATOM 772 O O . TYR A 1 104 ? 13 5.172 4.68 1 96.94 104 TYR A O 1
ATOM 780 N N . MET A 1 105 ? 11.258 6.164 3.826 1 95.94 105 MET A N 1
ATOM 781 C CA . MET A 1 105 ? 11.898 7.465 4 1 95.94 105 MET A CA 1
ATOM 782 C C . MET A 1 105 ? 11.07 8.359 4.918 1 95.94 105 MET A C 1
ATOM 784 O O . MET A 1 105 ? 11.602 8.953 5.859 1 95.94 105 MET A O 1
ATOM 788 N N . LEU A 1 106 ? 9.812 8.391 4.715 1 97.06 106 LEU A N 1
ATOM 789 C CA . LEU A 1 106 ? 8.906 9.328 5.379 1 97.06 106 LEU A CA 1
ATOM 790 C C . LEU A 1 106 ? 8.953 9.148 6.891 1 97.06 106 LEU A C 1
ATOM 792 O O . LEU A 1 106 ? 8.953 10.125 7.641 1 97.06 106 LEU A O 1
ATOM 796 N N . PRO A 1 107 ? 9 7.906 7.414 1 97.12 107 PRO A N 1
ATOM 797 C CA . PRO A 1 107 ? 9.039 7.727 8.867 1 97.12 107 PRO A CA 1
ATOM 798 C C . PRO A 1 107 ? 10.195 8.469 9.523 1 97.12 107 PRO A C 1
ATOM 800 O O . PRO A 1 107 ? 10 9.188 10.508 1 97.12 107 PRO A O 1
ATOM 803 N N . ALA A 1 108 ? 11.359 8.352 8.945 1 96.38 108 ALA A N 1
ATOM 804 C CA . ALA A 1 108 ? 12.523 9.047 9.492 1 96.38 108 ALA A CA 1
ATOM 805 C C . ALA A 1 108 ? 12.383 10.555 9.352 1 96.38 108 ALA A C 1
ATOM 807 O O . ALA A 1 108 ? 12.781 11.312 10.242 1 96.38 108 ALA A O 1
ATOM 808 N N . MET A 1 109 ? 11.852 10.969 8.266 1 96.06 109 MET A N 1
ATOM 809 C CA . MET A 1 109 ? 11.664 12.391 8.023 1 96.06 109 MET A CA 1
ATOM 810 C C . MET A 1 109 ? 10.688 12.992 9.031 1 96.06 109 MET A C 1
ATOM 812 O O . MET A 1 109 ? 10.945 14.062 9.586 1 96.06 109 MET A O 1
ATOM 816 N N . ILE A 1 110 ? 9.594 12.297 9.273 1 95.62 110 ILE A N 1
ATOM 817 C CA . ILE A 1 110 ? 8.578 12.781 10.203 1 95.62 110 ILE A CA 1
ATOM 818 C C . ILE A 1 110 ? 9.141 12.805 11.617 1 95.62 110 ILE A C 1
ATOM 820 O O . ILE A 1 110 ? 8.883 13.734 12.383 1 95.62 110 ILE A O 1
ATOM 824 N N . ALA A 1 111 ? 9.883 11.766 11.977 1 95.5 111 ALA A N 1
ATOM 825 C CA . ALA A 1 111 ? 10.523 11.734 13.289 1 95.5 111 ALA A CA 1
ATOM 826 C C . ALA A 1 111 ? 11.438 12.938 13.484 1 95.5 111 ALA A C 1
ATOM 828 O O . ALA A 1 111 ? 11.422 13.578 14.539 1 95.5 111 ALA A O 1
ATOM 829 N N . ALA A 1 112 ? 12.227 13.227 12.461 1 95.56 112 ALA A N 1
ATOM 830 C CA . ALA A 1 112 ? 13.133 14.367 12.523 1 95.56 112 ALA A CA 1
ATOM 831 C C . ALA A 1 112 ? 12.367 15.688 12.586 1 95.56 112 ALA A C 1
ATOM 833 O O . ALA A 1 112 ? 12.742 16.594 13.328 1 95.56 112 ALA A O 1
ATOM 834 N N . TYR A 1 113 ? 11.359 15.797 11.836 1 95.06 113 TYR A N 1
ATOM 835 C CA . TYR A 1 113 ? 10.547 17 11.797 1 95.06 113 TYR A CA 1
ATOM 836 C C . TYR A 1 113 ? 9.922 17.281 13.164 1 95.06 113 TYR A C 1
ATOM 838 O O . TYR A 1 113 ? 9.852 18.438 13.594 1 95.06 113 TYR A O 1
ATOM 846 N N . ARG A 1 114 ? 9.461 16.25 13.758 1 91.75 114 ARG A N 1
ATOM 847 C CA . ARG A 1 114 ? 8.766 16.344 15.039 1 91.75 114 ARG A CA 1
ATOM 848 C C . ARG A 1 114 ? 9.68 16.906 16.125 1 91.75 114 ARG A C 1
ATOM 850 O O . ARG A 1 114 ? 9.211 17.5 17.094 1 91.75 114 ARG A O 1
ATOM 857 N N . LYS A 1 115 ? 10.93 16.688 16 1 91.25 115 LYS A N 1
ATOM 858 C CA . LYS A 1 115 ? 11.875 17.203 16.984 1 91.25 115 LYS A CA 1
ATOM 859 C C . LYS A 1 115 ? 11.766 18.719 17.109 1 91.25 115 LYS A C 1
ATOM 861 O O . LYS A 1 115 ? 11.891 19.266 18.203 1 91.25 115 LYS A O 1
ATOM 866 N N . ASP A 1 116 ? 11.492 19.375 15.992 1 89.75 116 ASP A N 1
ATOM 867 C CA . ASP A 1 116 ? 11.398 20.844 15.977 1 89.75 116 ASP A CA 1
ATOM 868 C C . ASP A 1 116 ? 9.945 21.297 15.922 1 89.75 116 ASP A C 1
ATOM 870 O O . ASP A 1 116 ? 9.664 22.5 15.984 1 89.75 116 ASP A O 1
ATOM 874 N N . HIS A 1 117 ? 9.094 20.344 15.82 1 88.06 117 HIS A N 1
ATOM 875 C CA . HIS A 1 117 ? 7.66 20.609 15.758 1 88.06 117 HIS A CA 1
ATOM 876 C C . HIS A 1 117 ? 6.883 19.625 16.609 1 88.06 117 HIS A C 1
ATOM 878 O O . HIS A 1 117 ? 6.09 18.828 16.094 1 88.06 117 HIS A O 1
ATOM 884 N N . ALA A 1 118 ? 6.957 19.719 17.828 1 81.75 118 ALA A N 1
ATOM 885 C CA . ALA A 1 118 ? 6.512 18.719 18.812 1 81.75 118 ALA A CA 1
ATOM 886 C C . ALA A 1 118 ? 5.004 18.5 18.719 1 81.75 118 ALA A C 1
ATOM 888 O O . ALA A 1 118 ? 4.512 17.406 19 1 81.75 118 ALA A O 1
ATOM 889 N N . GLY A 1 119 ? 4.199 19.391 18.25 1 79.5 119 GLY A N 1
ATOM 890 C CA . GLY A 1 119 ? 2.754 19.234 18.203 1 79.5 119 GLY A CA 1
ATOM 891 C C . GLY A 1 119 ? 2.248 18.812 16.828 1 79.5 119 GLY A C 1
ATOM 892 O O . GLY A 1 119 ? 1.043 18.656 16.641 1 79.5 119 GLY A O 1
ATOM 893 N N . ALA A 1 120 ? 3.17 18.531 16.062 1 84.19 120 ALA A N 1
ATOM 894 C CA . ALA A 1 120 ? 2.764 18.203 14.695 1 84.19 120 ALA A CA 1
ATOM 895 C C . ALA A 1 120 ? 2.105 16.828 14.641 1 84.19 120 ALA A C 1
ATOM 897 O O . ALA A 1 120 ? 2.588 15.875 15.266 1 84.19 120 ALA A O 1
ATOM 898 N N . ARG A 1 121 ? 1.006 16.781 13.992 1 87.25 121 ARG A N 1
ATOM 899 C CA . ARG A 1 121 ? 0.309 15.531 13.711 1 87.25 121 ARG A CA 1
ATOM 900 C C . ARG A 1 121 ? 0.303 15.234 12.211 1 87.25 121 ARG A C 1
ATOM 902 O O . ARG A 1 121 ? 0.007 16.109 11.406 1 87.25 121 ARG A O 1
ATOM 909 N N . VAL A 1 122 ? 0.687 14.031 11.914 1 91.75 122 VAL A N 1
ATOM 910 C CA . VAL A 1 122 ? 0.815 13.695 10.5 1 91.75 122 VAL A CA 1
ATOM 911 C C . VAL A 1 122 ? 0.046 12.414 10.195 1 91.75 122 VAL A C 1
ATOM 913 O O . VAL A 1 122 ? 0.161 11.422 10.93 1 91.75 122 VAL A O 1
ATOM 916 N N . ARG A 1 123 ? -0.759 12.43 9.258 1 93.69 123 ARG A N 1
ATOM 917 C CA . ARG A 1 123 ? -1.369 11.273 8.625 1 93.69 123 ARG A CA 1
ATOM 918 C C . ARG A 1 123 ? -0.785 11.031 7.234 1 93.69 123 ARG A C 1
ATOM 920 O O . ARG A 1 123 ? -0.783 11.938 6.395 1 93.69 123 ARG A O 1
ATOM 927 N N . ALA A 1 124 ? -0.332 9.828 7.055 1 96.38 124 ALA A N 1
ATOM 928 C CA . ALA A 1 124 ? 0.326 9.539 5.781 1 96.38 124 ALA A CA 1
ATOM 929 C C . ALA A 1 124 ? -0.426 8.453 5.012 1 96.38 124 ALA A C 1
ATOM 931 O O . ALA A 1 124 ? -0.492 7.301 5.453 1 96.38 124 ALA A O 1
ATOM 932 N N . LEU A 1 125 ? -0.955 8.836 3.916 1 96.06 125 LEU A N 1
ATOM 933 C CA . LEU A 1 125 ? -1.472 7.867 2.959 1 96.06 125 LEU A CA 1
ATOM 934 C C . LEU A 1 125 ? -0.337 7.238 2.154 1 96.06 125 LEU A C 1
ATOM 936 O O . LEU A 1 125 ? 0.509 7.949 1.608 1 96.06 125 LEU A O 1
ATOM 940 N N . VAL A 1 126 ? -0.299 5.934 2.129 1 96.56 126 VAL A N 1
ATOM 941 C CA . VAL A 1 126 ? 0.718 5.238 1.348 1 96.56 126 VAL A CA 1
ATOM 942 C C . VAL A 1 126 ? 0.052 4.41 0.253 1 96.56 126 VAL A C 1
ATOM 944 O O . VAL A 1 126 ? -0.755 3.523 0.542 1 96.56 126 VAL A O 1
ATOM 947 N N . ALA A 1 127 ? 0.391 4.695 -0.958 1 95.31 127 ALA A N 1
ATOM 948 C CA . ALA A 1 127 ? -0.169 4.035 -2.135 1 95.31 127 ALA A CA 1
ATOM 949 C C . ALA A 1 127 ? 0.757 4.184 -3.34 1 95.31 127 ALA A C 1
ATOM 951 O O . ALA A 1 127 ? 1.894 4.645 -3.203 1 95.31 127 ALA A O 1
ATOM 952 N N . ASN A 1 128 ? 0.361 3.635 -4.453 1 93.44 128 ASN A N 1
ATOM 953 C CA . ASN A 1 128 ? 1.217 3.824 -5.621 1 93.44 128 ASN A CA 1
ATOM 954 C C . ASN A 1 128 ? 1.116 5.246 -6.164 1 93.44 128 ASN A C 1
ATOM 956 O O . ASN A 1 128 ? 0.298 6.039 -5.695 1 93.44 128 ASN A O 1
ATOM 960 N N . THR A 1 129 ? 1.906 5.582 -7.109 1 94.62 129 THR A N 1
ATOM 961 C CA . THR A 1 129 ? 2.049 6.945 -7.602 1 94.62 129 THR A CA 1
ATOM 962 C C . THR A 1 129 ? 0.732 7.453 -8.18 1 94.62 129 THR A C 1
ATOM 964 O O . THR A 1 129 ? 0.288 8.555 -7.859 1 94.62 129 THR A O 1
ATOM 967 N N . ALA A 1 130 ? 0.138 6.684 -9.039 1 92.62 130 ALA A N 1
ATOM 968 C CA . ALA A 1 130 ? -1.114 7.098 -9.664 1 92.62 130 ALA A CA 1
ATOM 969 C C . ALA A 1 130 ? -2.168 7.438 -8.617 1 92.62 130 ALA A C 1
ATOM 971 O O . ALA A 1 130 ? -2.836 8.469 -8.711 1 92.62 130 ALA A O 1
ATOM 972 N N . ASP A 1 131 ? -2.311 6.621 -7.621 1 93 131 ASP A N 1
ATOM 973 C CA . ASP A 1 131 ? -3.297 6.824 -6.566 1 93 131 ASP A CA 1
ATOM 974 C C . ASP A 1 131 ? -2.969 8.062 -5.738 1 93 131 ASP A C 1
ATOM 976 O O . ASP A 1 131 ? -3.869 8.789 -5.309 1 93 131 ASP A O 1
ATOM 980 N N . ILE A 1 132 ? -1.718 8.297 -5.496 1 96.12 132 ILE A N 1
ATOM 981 C CA . ILE A 1 132 ? -1.314 9.461 -4.711 1 96.12 132 ILE A CA 1
ATOM 982 C C . ILE A 1 132 ? -1.6 10.734 -5.492 1 96.12 132 ILE A C 1
ATOM 984 O O . ILE A 1 132 ? -2.072 11.727 -4.93 1 96.12 132 ILE A O 1
ATOM 988 N N . VAL A 1 133 ? -1.279 10.719 -6.762 1 93.75 133 VAL A N 1
ATOM 989 C CA . VAL A 1 133 ? -1.567 11.883 -7.594 1 93.75 133 VAL A CA 1
ATOM 990 C C . VAL A 1 133 ? -3.068 12.164 -7.586 1 93.75 133 VAL A C 1
ATOM 992 O O . VAL A 1 133 ? -3.49 13.312 -7.422 1 93.75 133 VAL A O 1
ATOM 995 N N . ASP A 1 134 ? -3.844 11.125 -7.73 1 88.19 134 ASP A N 1
ATOM 996 C CA . ASP A 1 134 ? -5.293 11.266 -7.664 1 88.19 134 ASP A CA 1
ATOM 997 C C . ASP A 1 134 ? -5.73 11.859 -6.328 1 88.19 134 ASP A C 1
ATOM 999 O O . ASP A 1 134 ? -6.629 12.703 -6.277 1 88.19 134 ASP A O 1
ATOM 1003 N N . ALA A 1 135 ? -5.125 11.398 -5.262 1 90.69 135 ALA A N 1
ATOM 1004 C CA . ALA A 1 135 ? -5.461 11.883 -3.928 1 90.69 135 ALA A CA 1
ATOM 1005 C C . ALA A 1 135 ? -5.145 13.375 -3.787 1 90.69 135 ALA A C 1
ATOM 1007 O O . ALA A 1 135 ? -5.867 14.109 -3.111 1 90.69 135 ALA A O 1
ATOM 1008 N N . VAL A 1 136 ? -4.082 13.844 -4.402 1 90.12 136 VAL A N 1
ATOM 1009 C CA . VAL A 1 136 ? -3.721 15.258 -4.379 1 90.12 136 VAL A CA 1
ATOM 1010 C C . VAL A 1 136 ? -4.738 16.062 -5.184 1 90.12 136 VAL A C 1
ATOM 1012 O O . VAL A 1 136 ? -5.223 17.109 -4.727 1 90.12 136 VAL A O 1
ATOM 1015 N N . VAL A 1 137 ? -5.043 15.516 -6.348 1 81.94 137 VAL A N 1
ATOM 1016 C CA . VAL A 1 137 ? -5.973 16.188 -7.246 1 81.94 137 VAL A CA 1
ATOM 1017 C C . VAL A 1 137 ? -7.34 16.328 -6.574 1 81.94 137 VAL A C 1
ATOM 1019 O O . VAL A 1 137 ? -8 17.359 -6.703 1 81.94 137 VAL A O 1
ATOM 1022 N N . ASN A 1 138 ? -7.672 15.289 -5.828 1 76.62 138 ASN A N 1
ATOM 1023 C CA . ASN A 1 138 ? -8.984 15.234 -5.199 1 76.62 138 ASN A CA 1
ATOM 1024 C C . ASN A 1 138 ? -8.961 15.82 -3.791 1 76.62 138 ASN A C 1
ATOM 1026 O O . ASN A 1 138 ? -9.93 15.703 -3.043 1 76.62 138 ASN A O 1
ATOM 1030 N N . PHE A 1 139 ? -7.816 16.328 -3.35 1 77.88 139 PHE A N 1
ATOM 1031 C CA . PHE A 1 139 ? -7.621 17.031 -2.092 1 77.88 139 PHE A CA 1
ATOM 1032 C C . PHE A 1 139 ? -7.809 16.094 -0.904 1 77.88 139 PHE A C 1
ATOM 1034 O O . PHE A 1 139 ? -8.258 16.516 0.162 1 77.88 139 PHE A O 1
ATOM 1041 N N . GLU A 1 140 ? -7.582 14.891 -1.192 1 82.75 140 GLU A N 1
ATOM 1042 C CA . GLU A 1 140 ? -7.621 13.906 -0.118 1 82.75 140 GLU A CA 1
ATOM 1043 C C . GLU A 1 140 ? -6.379 14 0.763 1 82.75 140 GLU A C 1
ATOM 1045 O O . GLU A 1 140 ? -6.402 13.586 1.924 1 82.75 140 GLU A O 1
ATOM 1050 N N . VAL A 1 141 ? -5.332 14.492 0.161 1 92 141 VAL A N 1
ATOM 1051 C CA . VAL A 1 141 ? -4.094 14.789 0.872 1 92 141 VAL A CA 1
ATOM 1052 C C . VAL A 1 141 ? -3.627 16.203 0.533 1 92 141 VAL A C 1
ATOM 1054 O O . VAL A 1 141 ? -4.035 16.766 -0.484 1 92 141 VAL A O 1
ATOM 1057 N N . ASP A 1 142 ? -2.824 16.719 1.452 1 87.56 142 ASP A N 1
ATOM 1058 C CA . ASP A 1 142 ? -2.377 18.094 1.304 1 87.56 142 ASP A CA 1
ATOM 1059 C C . ASP A 1 142 ? -1.244 18.203 0.284 1 87.56 142 ASP A C 1
ATOM 1061 O O . ASP A 1 142 ? -1.082 19.234 -0.367 1 87.56 142 ASP A O 1
ATOM 1065 N N . ALA A 1 143 ? -0.446 17.203 0.17 1 94.62 143 ALA A N 1
ATOM 1066 C CA . ALA A 1 143 ? 0.671 17.109 -0.766 1 94.62 143 ALA A CA 1
ATOM 1067 C C . ALA A 1 143 ? 1.066 15.648 -0.999 1 94.62 143 ALA A C 1
ATOM 1069 O O . ALA A 1 143 ? 0.645 14.758 -0.257 1 94.62 143 ALA A O 1
ATOM 1070 N N . GLY A 1 144 ? 1.785 15.469 -2.082 1 97.25 144 GLY A N 1
ATOM 1071 C CA . GLY A 1 144 ? 2.244 14.125 -2.412 1 97.25 144 GLY A CA 1
ATOM 1072 C C . GLY A 1 144 ? 3.744 14.047 -2.625 1 97.25 144 GLY A C 1
ATOM 1073 O O . GLY A 1 144 ? 4.359 14.992 -3.125 1 97.25 144 GLY A O 1
ATOM 1074 N N . LEU A 1 145 ? 4.359 12.961 -2.205 1 98 145 LEU A N 1
ATOM 1075 C CA . LEU A 1 145 ? 5.723 12.57 -2.533 1 98 145 LEU A CA 1
ATOM 1076 C C . LEU A 1 145 ? 5.734 11.297 -3.377 1 98 145 LEU A C 1
ATOM 1078 O O . LEU A 1 145 ? 5.383 10.219 -2.889 1 98 145 LEU A O 1
ATOM 1082 N N . ILE A 1 146 ? 6.188 11.391 -4.617 1 97.5 146 ILE A N 1
ATOM 1083 C CA . ILE A 1 146 ? 5.934 10.258 -5.504 1 97.5 146 ILE A CA 1
ATOM 1084 C C . ILE A 1 146 ? 7.219 9.875 -6.23 1 97.5 146 ILE A C 1
ATOM 1086 O O . ILE A 1 146 ? 8.164 10.664 -6.305 1 97.5 146 ILE A O 1
ATOM 1090 N N . GLU A 1 147 ? 7.051 8.57 -6.699 1 94.25 147 GLU A N 1
ATOM 1091 C CA . GLU A 1 147 ? 8.125 7.984 -7.492 1 94.25 147 GLU A CA 1
ATOM 1092 C C . GLU A 1 147 ? 7.887 8.195 -8.984 1 94.25 147 GLU A C 1
ATOM 1094 O O . GLU A 1 147 ? 6.828 7.832 -9.508 1 94.25 147 GLU A O 1
ATOM 1099 N N . GLY A 1 148 ? 8.812 8.781 -9.68 1 83.12 148 GLY A N 1
ATOM 1100 C CA . GLY A 1 148 ? 8.703 8.914 -11.125 1 83.12 148 GLY A CA 1
ATOM 1101 C C . GLY A 1 148 ? 7.91 10.141 -11.555 1 83.12 148 GLY A C 1
ATOM 1102 O O . GLY A 1 148 ? 7.363 10.852 -10.711 1 83.12 148 GLY A O 1
ATOM 1103 N N . PRO A 1 149 ? 7.875 10.336 -12.82 1 77.81 149 PRO A N 1
ATOM 1104 C CA . PRO A 1 149 ? 7.238 11.555 -13.32 1 77.81 149 PRO A CA 1
ATOM 1105 C C . PRO A 1 149 ? 5.715 11.492 -13.281 1 77.81 149 PRO A C 1
ATOM 1107 O O . PRO A 1 149 ? 5.145 10.398 -13.172 1 77.81 149 PRO A O 1
ATOM 1110 N N . CYS A 1 150 ? 5.129 12.578 -13.125 1 81.44 150 CYS A N 1
ATOM 1111 C CA . CYS A 1 150 ? 3.68 12.742 -13.133 1 81.44 150 CYS A CA 1
ATOM 1112 C C . CYS A 1 150 ? 3.258 13.828 -14.109 1 81.44 150 CYS A C 1
ATOM 1114 O O . CYS A 1 150 ? 3.904 14.875 -14.203 1 81.44 150 CYS A O 1
ATOM 1116 N N . HIS A 1 151 ? 2.201 13.484 -14.961 1 75.62 151 HIS A N 1
ATOM 1117 C CA . HIS A 1 151 ? 1.754 14.461 -15.945 1 75.62 151 HIS A CA 1
ATOM 1118 C C . HIS A 1 151 ? 0.322 14.906 -15.672 1 75.62 151 HIS A C 1
ATOM 1120 O O . HIS A 1 151 ? -0.337 15.469 -16.547 1 75.62 151 HIS A O 1
ATOM 1126 N N . ALA A 1 152 ? 0.05 15.258 -14.609 1 76.56 152 ALA A N 1
ATOM 1127 C CA . ALA A 1 152 ? -1.319 15.695 -14.352 1 76.56 152 ALA A CA 1
ATOM 1128 C C . ALA A 1 152 ? -1.421 17.219 -14.398 1 76.56 152 ALA A C 1
ATOM 1130 O O . ALA A 1 152 ? -0.563 17.922 -13.859 1 76.56 152 ALA A O 1
ATOM 1131 N N . ASP A 1 153 ? -2.367 17.781 -15.055 1 77.06 153 ASP A N 1
ATOM 1132 C CA . ASP A 1 153 ? -2.508 19.219 -15.289 1 77.06 153 ASP A CA 1
ATOM 1133 C C . ASP A 1 153 ? -2.877 19.953 -14 1 77.06 153 ASP A C 1
ATOM 1135 O O . ASP A 1 153 ? -2.539 21.125 -13.828 1 77.06 153 ASP A O 1
ATOM 1139 N N . ASP A 1 154 ? -3.426 19.375 -13.133 1 81.69 154 ASP A N 1
ATOM 1140 C CA . ASP A 1 154 ? -4 20.062 -11.977 1 81.69 154 ASP A CA 1
ATOM 1141 C C . ASP A 1 154 ? -3.047 20.016 -10.789 1 81.69 154 ASP A C 1
ATOM 1143 O O . ASP A 1 154 ? -3.412 20.422 -9.68 1 81.69 154 ASP A O 1
ATOM 1147 N N . VAL A 1 155 ? -1.811 19.578 -11.117 1 90.38 155 VAL A N 1
ATOM 1148 C CA . VAL A 1 155 ? -0.851 19.516 -10.023 1 90.38 155 VAL A CA 1
ATOM 1149 C C . VAL A 1 155 ? 0.451 20.203 -10.43 1 90.38 155 VAL A C 1
ATOM 1151 O O . VAL A 1 155 ? 0.781 20.266 -11.609 1 90.38 155 VAL A O 1
ATOM 1154 N N . GLU A 1 156 ? 1.088 20.781 -9.484 1 91.31 156 GLU A N 1
ATOM 1155 C CA . GLU A 1 156 ? 2.475 21.219 -9.625 1 91.31 156 GLU A CA 1
ATOM 1156 C C . GLU A 1 156 ? 3.445 20.125 -9.188 1 91.31 156 GLU A C 1
ATOM 1158 O O . GLU A 1 156 ? 3.291 19.547 -8.109 1 91.31 156 GLU A O 1
ATOM 1163 N N . VAL A 1 157 ? 4.352 19.875 -10.031 1 94 157 VAL A N 1
ATOM 1164 C CA . VAL A 1 157 ? 5.312 18.812 -9.789 1 94 157 VAL A CA 1
ATOM 1165 C C . VAL A 1 157 ? 6.727 19.375 -9.734 1 94 157 VAL A C 1
ATOM 1167 O O . VAL A 1 157 ? 7.141 20.125 -10.625 1 94 157 VAL A O 1
ATOM 1170 N N . GLU A 1 158 ? 7.441 19.031 -8.688 1 93.69 158 GLU A N 1
ATOM 1171 C CA . GLU A 1 158 ? 8.812 19.5 -8.508 1 93.69 158 GLU A CA 1
ATOM 1172 C C . GLU A 1 158 ? 9.766 18.344 -8.219 1 93.69 158 GLU A C 1
ATOM 1174 O O . GLU A 1 158 ? 9.5 17.531 -7.332 1 93.69 158 GLU A O 1
ATOM 1179 N N . PRO A 1 159 ? 10.875 18.281 -9.023 1 94.5 159 PRO A N 1
ATOM 1180 C CA . PRO A 1 159 ? 11.883 17.297 -8.609 1 94.5 159 PRO A CA 1
ATOM 1181 C C . PRO A 1 159 ? 12.375 17.531 -7.184 1 94.5 159 PRO A C 1
ATOM 1183 O O . PRO A 1 159 ? 12.648 18.672 -6.797 1 94.5 159 PRO A O 1
ATOM 1186 N N . TRP A 1 160 ? 12.492 16.516 -6.422 1 95.25 160 TRP A N 1
ATOM 1187 C CA . TRP A 1 160 ? 12.727 16.656 -4.988 1 95.25 160 TRP A CA 1
ATOM 1188 C C . TRP A 1 160 ? 14.016 15.961 -4.578 1 95.25 160 TRP A C 1
ATOM 1190 O O . TRP A 1 160 ? 14.953 16.609 -4.098 1 95.25 160 TRP A O 1
ATOM 1200 N N . MET A 1 161 ? 14.156 14.656 -4.777 1 94.62 161 MET A N 1
ATOM 1201 C CA . MET A 1 161 ? 15.305 13.875 -4.336 1 94.62 161 MET A CA 1
ATOM 1202 C C . MET A 1 161 ? 15.695 12.836 -5.383 1 94.62 161 MET A C 1
ATOM 1204 O O . MET A 1 161 ? 14.836 12.312 -6.09 1 94.62 161 MET A O 1
ATOM 1208 N N . MET A 1 162 ? 17 12.539 -5.398 1 94.75 162 MET A N 1
ATOM 1209 C CA . MET A 1 162 ? 17.484 11.5 -6.305 1 94.75 162 MET A CA 1
ATOM 1210 C C . MET A 1 162 ? 17.484 10.141 -5.621 1 94.75 162 MET A C 1
ATOM 1212 O O . MET A 1 162 ? 17.844 10.031 -4.445 1 94.75 162 MET A O 1
ATOM 1216 N N . ASP A 1 163 ? 17.078 9.188 -6.379 1 96 163 ASP A N 1
ATOM 1217 C CA . ASP A 1 163 ? 17.047 7.801 -5.926 1 96 163 ASP A CA 1
ATOM 1218 C C . ASP A 1 163 ? 17.828 6.898 -6.883 1 96 163 ASP A C 1
ATOM 1220 O O . ASP A 1 163 ? 18.016 7.238 -8.055 1 96 163 ASP A O 1
ATOM 1224 N N . GLU A 1 164 ? 18.391 5.859 -6.336 1 96.81 164 GLU A N 1
ATOM 1225 C CA . GLU A 1 164 ? 19.109 4.875 -7.145 1 96.81 164 GLU A CA 1
ATOM 1226 C C . GLU A 1 164 ? 18.344 3.555 -7.207 1 96.81 164 GLU A C 1
ATOM 1228 O O . GLU A 1 164 ? 17.859 3.062 -6.184 1 96.81 164 GLU A O 1
ATOM 1233 N N . LEU A 1 165 ? 18.219 3.047 -8.422 1 97.69 165 LEU A N 1
ATOM 1234 C CA . LEU A 1 165 ? 17.641 1.724 -8.648 1 97.69 165 LEU A CA 1
ATOM 1235 C C . LEU A 1 165 ? 18.734 0.688 -8.883 1 97.69 165 LEU A C 1
ATOM 1237 O O . LEU A 1 165 ? 19.672 0.938 -9.641 1 97.69 165 LEU A O 1
ATOM 1241 N N . ILE A 1 166 ? 18.594 -0.452 -8.25 1 98.38 166 ILE A N 1
ATOM 1242 C CA . ILE A 1 166 ? 19.594 -1.498 -8.422 1 98.38 166 ILE A CA 1
ATOM 1243 C C . ILE A 1 166 ? 18.906 -2.836 -8.68 1 98.38 166 ILE A C 1
ATOM 1245 O O . ILE A 1 166 ? 17.797 -3.066 -8.211 1 98.38 166 ILE A O 1
ATOM 1249 N N . VAL A 1 167 ? 19.547 -3.668 -9.398 1 98.44 167 VAL A N 1
ATOM 1250 C CA . VAL A 1 167 ? 19.047 -5.012 -9.664 1 98.44 167 VAL A CA 1
ATOM 1251 C C . VAL A 1 167 ? 19.516 -5.969 -8.57 1 98.44 167 VAL A C 1
ATOM 1253 O O . VAL A 1 167 ? 20.703 -6 -8.242 1 98.44 167 VAL A O 1
ATOM 1256 N N . VAL A 1 168 ? 18.594 -6.73 -8 1 98.69 168 VAL A N 1
ATOM 1257 C CA . VAL A 1 168 ? 18.938 -7.598 -6.879 1 98.69 168 VAL A CA 1
ATOM 1258 C C . VAL A 1 168 ? 18.391 -9 -7.129 1 98.69 168 VAL A C 1
ATOM 1260 O O . VAL A 1 168 ? 17.453 -9.18 -7.906 1 98.69 168 VAL A O 1
ATOM 1263 N N . ALA A 1 169 ? 18.953 -9.93 -6.48 1 98.56 169 ALA A N 1
ATOM 1264 C CA . ALA A 1 169 ? 18.562 -11.336 -6.504 1 98.56 169 ALA A CA 1
ATOM 1265 C C . ALA A 1 169 ? 18.859 -12.008 -5.168 1 98.56 169 ALA A C 1
ATOM 1267 O O . ALA A 1 169 ? 19.578 -11.453 -4.336 1 98.56 169 ALA A O 1
ATOM 1268 N N . ALA A 1 170 ? 18.219 -13.156 -4.941 1 98.44 170 ALA A N 1
ATOM 1269 C CA . ALA A 1 170 ? 18.625 -14 -3.814 1 98.44 170 ALA A CA 1
ATOM 1270 C C . ALA A 1 170 ? 20.031 -14.547 -4.008 1 98.44 170 ALA A C 1
ATOM 1272 O O . ALA A 1 170 ? 20.453 -14.789 -5.137 1 98.44 170 ALA A O 1
ATOM 1273 N N . PRO A 1 171 ? 20.766 -14.82 -2.922 1 97.44 171 PRO A N 1
ATOM 1274 C CA . PRO A 1 171 ? 22.156 -15.312 -3.023 1 97.44 171 PRO A CA 1
ATOM 1275 C C . PRO A 1 171 ? 22.25 -16.641 -3.77 1 97.44 171 PRO A C 1
ATOM 1277 O O . PRO A 1 171 ? 23.266 -16.922 -4.402 1 97.44 171 PRO A O 1
ATOM 1280 N N . ARG A 1 172 ? 21.188 -17.406 -3.725 1 95.81 172 ARG A N 1
ATOM 1281 C CA . ARG A 1 172 ? 21.234 -18.734 -4.34 1 95.81 172 ARG A CA 1
ATOM 1282 C C . ARG A 1 172 ? 20.625 -18.719 -5.734 1 95.81 172 ARG A C 1
ATOM 1284 O O . ARG A 1 172 ? 20.469 -19.766 -6.363 1 95.81 172 ARG A O 1
ATOM 1291 N N . HIS A 1 173 ? 20.25 -17.578 -6.18 1 96 173 HIS A N 1
ATOM 1292 C CA . HIS A 1 173 ? 19.703 -17.469 -7.523 1 96 173 HIS A CA 1
ATOM 1293 C C . HIS A 1 173 ? 20.703 -17.922 -8.57 1 96 173 HIS A C 1
ATOM 1295 O O . HIS A 1 173 ? 21.906 -17.641 -8.453 1 96 173 HIS A O 1
ATOM 1301 N N . PRO A 1 174 ? 20.266 -18.469 -9.617 1 94.5 174 PRO A N 1
ATOM 1302 C CA . PRO A 1 174 ? 21.172 -19 -10.633 1 94.5 174 PRO A CA 1
ATOM 1303 C C . PRO A 1 174 ? 22.094 -17.953 -11.227 1 94.5 174 PRO A C 1
ATOM 1305 O O . PRO A 1 174 ? 23.25 -18.234 -11.539 1 94.5 174 PRO A O 1
ATOM 1308 N N . LEU A 1 175 ? 21.672 -16.781 -11.398 1 95 175 LEU A N 1
ATOM 1309 C CA . LEU A 1 175 ? 22.5 -15.703 -11.938 1 95 175 LEU A CA 1
ATOM 1310 C C . LEU A 1 175 ? 23.672 -15.406 -11.016 1 95 175 LEU A C 1
ATOM 1312 O O . LEU A 1 175 ? 24.719 -14.898 -11.461 1 95 175 LEU A O 1
ATOM 1316 N N . VAL A 1 176 ? 23.5 -15.641 -9.773 1 94.44 176 VAL A N 1
ATOM 1317 C CA . VAL A 1 176 ? 24.531 -15.367 -8.773 1 94.44 176 VAL A CA 1
ATOM 1318 C C . VAL A 1 176 ? 25.422 -16.578 -8.602 1 94.44 176 VAL A C 1
ATOM 1320 O O . VAL A 1 176 ? 26.656 -16.469 -8.656 1 94.44 176 VAL A O 1
ATOM 1323 N N . LYS A 1 177 ? 24.875 -17.75 -8.484 1 91.94 177 LYS A N 1
ATOM 1324 C CA . LYS A 1 177 ? 25.562 -18.984 -8.141 1 91.94 177 LYS A CA 1
ATOM 1325 C C . LYS A 1 177 ? 26.469 -19.438 -9.281 1 91.94 177 LYS A C 1
ATOM 1327 O O . LYS A 1 177 ? 27.5 -20.078 -9.047 1 91.94 177 LYS A O 1
ATOM 1332 N N . SER A 1 178 ? 26.156 -19.094 -10.508 1 89.25 178 SER A N 1
ATOM 1333 C CA . SER A 1 178 ? 26.906 -19.562 -11.672 1 89.25 178 SER A CA 1
ATOM 1334 C C . SER A 1 178 ? 28.312 -18.984 -11.695 1 89.25 178 SER A C 1
ATOM 1336 O O . SER A 1 178 ? 29.219 -19.547 -12.312 1 89.25 178 SER A O 1
ATOM 1338 N N . GLY A 1 179 ? 28.516 -17.875 -11.086 1 86.25 179 GLY A N 1
ATOM 1339 C CA . GLY A 1 179 ? 29.797 -17.219 -11.109 1 86.25 179 GLY A CA 1
ATOM 1340 C C . GLY A 1 179 ? 30.141 -16.625 -12.461 1 86.25 179 GLY A C 1
ATOM 1341 O O . GLY A 1 179 ? 31.203 -16.016 -12.633 1 86.25 179 GLY A O 1
ATOM 1342 N N . ARG A 1 180 ? 29.328 -16.828 -13.336 1 87.44 180 ARG A N 1
ATOM 1343 C CA . ARG A 1 180 ? 29.547 -16.297 -14.68 1 87.44 180 ARG A CA 1
ATOM 1344 C C . ARG A 1 180 ? 29.188 -14.82 -14.75 1 87.44 180 ARG A C 1
ATOM 1346 O O . ARG A 1 180 ? 28.359 -14.336 -13.969 1 87.44 180 ARG A O 1
ATOM 1353 N N . LYS A 1 181 ? 29.812 -14.234 -15.68 1 94.38 181 LYS A N 1
ATOM 1354 C CA . LYS A 1 181 ? 29.5 -12.82 -15.914 1 94.38 181 LYS A CA 1
ATOM 1355 C C . LYS A 1 181 ? 28.047 -12.625 -16.297 1 94.38 181 LYS A C 1
ATOM 1357 O O . LYS A 1 181 ? 27.5 -13.406 -17.078 1 94.38 181 LYS A O 1
ATOM 1362 N N . ILE A 1 182 ? 27.406 -11.641 -15.75 1 96.38 182 ILE A N 1
ATOM 1363 C CA . ILE A 1 182 ? 26.016 -11.312 -16.078 1 96.38 182 ILE A CA 1
ATOM 1364 C C . ILE A 1 182 ? 25.984 -10.477 -17.359 1 96.38 182 ILE A C 1
ATOM 1366 O O . ILE A 1 182 ? 26.578 -9.406 -17.422 1 96.38 182 ILE A O 1
ATOM 1370 N N . THR A 1 183 ? 25.328 -10.977 -18.359 1 96.56 183 THR A N 1
ATOM 1371 C CA . THR A 1 183 ? 25.188 -10.273 -19.625 1 96.56 183 THR A CA 1
ATOM 1372 C C . THR A 1 183 ? 23.766 -9.734 -19.797 1 96.56 183 THR A C 1
ATOM 1374 O O . THR A 1 183 ? 22.859 -10.109 -19.047 1 96.56 183 THR A O 1
ATOM 1377 N N . LEU A 1 184 ? 23.609 -8.883 -20.797 1 96.19 184 LEU A N 1
ATOM 1378 C CA . LEU A 1 184 ? 22.281 -8.367 -21.109 1 96.19 184 LEU A CA 1
ATOM 1379 C C . LEU A 1 184 ? 21.344 -9.5 -21.516 1 96.19 184 LEU A C 1
ATOM 1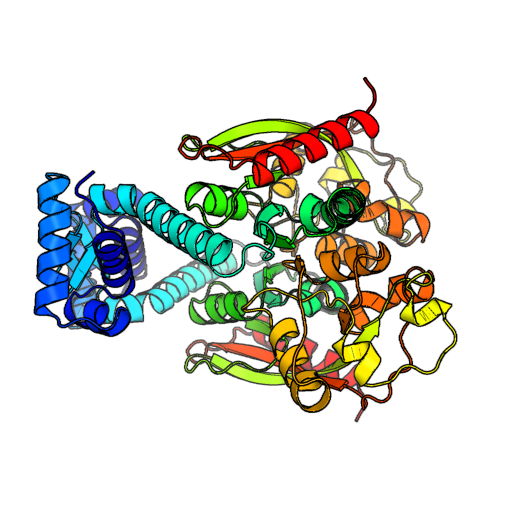381 O O . LEU A 1 184 ? 20.156 -9.477 -21.188 1 96.19 184 LEU A O 1
ATOM 1385 N N . LYS A 1 185 ? 21.859 -10.43 -22.188 1 94.88 185 LYS A N 1
ATOM 1386 C CA . LYS A 1 185 ? 21.062 -11.57 -22.625 1 94.88 185 LYS A CA 1
ATOM 1387 C C . LYS A 1 185 ? 20.516 -12.352 -21.422 1 94.88 185 LYS A C 1
ATOM 1389 O O . LYS A 1 185 ? 19.344 -12.711 -21.391 1 94.88 185 LYS A O 1
ATOM 1394 N N . ARG A 1 186 ? 21.391 -12.586 -20.453 1 95.25 186 ARG A N 1
ATOM 1395 C CA . ARG A 1 186 ? 20.969 -13.328 -19.281 1 95.25 186 ARG A CA 1
ATOM 1396 C C . ARG A 1 186 ? 19.922 -12.555 -18.484 1 95.25 186 ARG A C 1
ATOM 1398 O O . ARG A 1 186 ? 19 -13.141 -17.906 1 95.25 186 ARG A O 1
ATOM 1405 N N . LEU A 1 187 ? 20.062 -11.234 -18.469 1 95.88 187 LEU A N 1
ATOM 1406 C CA . LEU A 1 187 ? 19.078 -10.398 -17.797 1 95.88 187 LEU A CA 1
ATOM 1407 C C . LEU A 1 187 ? 17.734 -10.453 -18.531 1 95.88 187 LEU A C 1
ATOM 1409 O O . LEU A 1 187 ? 16.672 -10.484 -17.891 1 95.88 187 LEU A O 1
ATOM 1413 N N . ARG A 1 188 ? 17.781 -10.484 -19.812 1 93.31 188 ARG A N 1
ATOM 1414 C CA . ARG A 1 188 ? 16.578 -10.531 -20.641 1 93.31 188 ARG A CA 1
ATOM 1415 C C . ARG A 1 188 ? 15.828 -11.836 -20.438 1 93.31 188 ARG A C 1
ATOM 1417 O O . ARG A 1 188 ? 14.602 -11.883 -20.547 1 93.31 188 ARG A O 1
ATOM 1424 N N . GLU A 1 189 ? 16.547 -12.812 -20.109 1 92.69 189 GLU A N 1
ATOM 1425 C CA . GLU A 1 189 ? 15.953 -14.141 -20 1 92.69 189 GLU A CA 1
ATOM 1426 C C . GLU A 1 189 ? 15.539 -14.445 -18.562 1 92.69 189 GLU A C 1
ATOM 1428 O O . GLU A 1 189 ? 14.836 -15.43 -18.312 1 92.69 189 GLU A O 1
ATOM 1433 N N . ALA A 1 190 ? 15.93 -13.609 -17.672 1 94 190 ALA A N 1
ATOM 1434 C CA . ALA A 1 190 ? 15.617 -13.836 -16.266 1 94 190 ALA A CA 1
ATOM 1435 C C . ALA A 1 190 ? 14.133 -13.586 -15.984 1 94 190 ALA A C 1
ATOM 1437 O O . ALA A 1 190 ? 13.453 -12.906 -16.75 1 94 190 ALA A O 1
ATOM 1438 N N . GLU A 1 191 ? 13.641 -14.219 -14.914 1 94.12 191 GLU A N 1
ATOM 1439 C CA . GLU A 1 191 ? 12.312 -13.93 -14.391 1 94.12 191 GLU A CA 1
ATOM 1440 C C . GLU A 1 191 ? 12.312 -12.656 -13.555 1 94.12 191 GLU A C 1
ATOM 1442 O O . GLU A 1 191 ? 12.938 -12.602 -12.492 1 94.12 191 GLU A O 1
ATOM 1447 N N . TRP A 1 192 ? 11.57 -11.648 -14.062 1 96.12 192 TRP A N 1
ATOM 1448 C CA . TRP A 1 192 ? 11.547 -10.367 -13.367 1 96.12 192 TRP A CA 1
ATOM 1449 C C . TRP A 1 192 ? 10.297 -10.234 -12.5 1 96.12 192 TRP A C 1
ATOM 1451 O O . TRP A 1 192 ? 9.203 -10.633 -12.906 1 96.12 192 TRP A O 1
ATOM 1461 N N . LEU A 1 193 ? 10.461 -9.82 -11.305 1 97.25 193 LEU A N 1
ATOM 1462 C CA . LEU A 1 193 ? 9.375 -9.406 -10.43 1 97.25 193 LEU A CA 1
ATOM 1463 C C . LEU A 1 193 ? 9.133 -7.906 -10.531 1 97.25 193 LEU A C 1
ATOM 1465 O O . LEU A 1 193 ? 10.039 -7.109 -10.273 1 97.25 193 LEU A O 1
ATOM 1469 N N . LEU A 1 194 ? 7.93 -7.516 -10.891 1 95.94 194 LEU A N 1
ATOM 1470 C CA . LEU A 1 194 ? 7.652 -6.113 -11.18 1 95.94 194 LEU A CA 1
ATOM 1471 C C . LEU A 1 194 ? 6.512 -5.59 -10.32 1 95.94 194 LEU A C 1
ATOM 1473 O O . LEU A 1 194 ? 5.707 -6.375 -9.812 1 95.94 194 LEU A O 1
ATOM 1477 N N . ARG A 1 195 ? 6.512 -4.312 -10.164 1 95.44 195 ARG A N 1
ATOM 1478 C CA . ARG A 1 195 ? 5.398 -3.613 -9.531 1 95.44 195 ARG A CA 1
ATOM 1479 C C . ARG A 1 195 ? 4.191 -3.553 -10.461 1 95.44 195 ARG A C 1
ATOM 1481 O O . ARG A 1 195 ? 4.305 -3.846 -11.656 1 95.44 195 ARG A O 1
ATOM 1488 N N . GLU A 1 196 ? 3.102 -3.219 -9.914 1 92.12 196 GLU A N 1
ATOM 1489 C CA . GLU A 1 196 ? 1.834 -3.148 -10.641 1 92.12 196 GLU A CA 1
ATOM 1490 C C . GLU A 1 196 ? 1.762 -1.896 -11.508 1 92.12 196 GLU A C 1
ATOM 1492 O O . GLU A 1 196 ? 2.553 -0.966 -11.328 1 92.12 196 GLU A O 1
ATOM 1497 N N . ALA A 1 197 ? 0.809 -1.892 -12.445 1 87.75 197 ALA A N 1
ATOM 1498 C CA . ALA A 1 197 ? 0.52 -0.684 -13.211 1 87.75 197 ALA A CA 1
ATOM 1499 C C . ALA A 1 197 ? 0.115 0.466 -12.297 1 87.75 197 ALA A C 1
ATOM 1501 O O . ALA A 1 197 ? -0.635 0.268 -11.336 1 87.75 197 ALA A O 1
ATOM 1502 N N . GLY A 1 198 ? 0.609 1.654 -12.578 1 90 198 GLY A N 1
ATOM 1503 C CA . GLY A 1 198 ? 0.356 2.814 -11.734 1 90 198 GLY A CA 1
ATOM 1504 C C . GLY A 1 198 ? 1.48 3.102 -10.758 1 90 198 GLY A C 1
ATOM 1505 O O . GLY A 1 198 ? 1.555 4.191 -10.195 1 90 198 GLY A O 1
ATOM 1506 N N . SER A 1 199 ? 2.262 2.115 -10.531 1 93.38 199 SER A N 1
ATOM 1507 C CA . SER A 1 199 ? 3.428 2.273 -9.664 1 93.38 199 SER A CA 1
ATOM 1508 C C . SER A 1 199 ? 4.492 3.143 -10.328 1 93.38 199 SER A C 1
ATOM 1510 O O . SER A 1 199 ? 4.871 2.902 -11.477 1 93.38 199 SER A O 1
ATOM 1512 N N . GLY A 1 200 ? 4.969 4.051 -9.617 1 94.06 200 GLY A N 1
ATOM 1513 C CA . GLY A 1 200 ? 6.09 4.848 -10.094 1 94.06 200 GLY A CA 1
ATOM 1514 C C . GLY A 1 200 ? 7.355 4.039 -10.297 1 94.06 200 GLY A C 1
ATOM 1515 O O . GLY A 1 200 ? 8.117 4.301 -11.227 1 94.06 200 GLY A O 1
ATOM 1516 N N . THR A 1 201 ? 7.582 3.074 -9.445 1 95.38 201 THR A N 1
ATOM 1517 C CA . THR A 1 201 ? 8.734 2.191 -9.594 1 95.38 201 THR A CA 1
ATOM 1518 C C . THR A 1 201 ? 8.617 1.356 -10.867 1 95.38 201 THR A C 1
ATOM 1520 O O . THR A 1 201 ? 9.609 1.154 -11.57 1 95.38 201 THR A O 1
ATOM 1523 N N . ARG A 1 202 ? 7.43 0.859 -11.133 1 93.56 202 ARG A N 1
ATOM 1524 C CA . ARG A 1 202 ? 7.207 0.129 -12.375 1 93.56 202 ARG A CA 1
ATOM 1525 C C . ARG A 1 202 ? 7.574 0.981 -13.586 1 93.56 202 ARG A C 1
ATOM 1527 O O . ARG A 1 202 ? 8.328 0.537 -14.461 1 93.56 202 ARG A O 1
ATOM 1534 N N . GLU A 1 203 ? 7.105 2.152 -13.602 1 91.94 203 GLU A N 1
ATOM 1535 C CA . GLU A 1 203 ? 7.363 3.064 -14.719 1 91.94 203 GLU A CA 1
ATOM 1536 C C . GLU A 1 203 ? 8.852 3.379 -14.836 1 91.94 203 GLU A C 1
ATOM 1538 O O . GLU A 1 203 ? 9.414 3.34 -15.93 1 91.94 203 GLU A O 1
ATOM 1543 N N . ALA A 1 204 ? 9.453 3.688 -13.781 1 93.5 204 ALA A N 1
ATOM 1544 C CA . ALA A 1 204 ? 10.875 4.031 -13.773 1 93.5 204 ALA A CA 1
ATOM 1545 C C . ALA A 1 204 ? 11.727 2.857 -14.242 1 93.5 204 ALA A C 1
ATOM 1547 O O . ALA A 1 204 ? 12.68 3.037 -15 1 93.5 204 ALA A O 1
ATOM 1548 N N . VAL A 1 205 ? 11.398 1.689 -13.773 1 94.75 205 VAL A N 1
ATOM 1549 C CA . VAL A 1 205 ? 12.156 0.487 -14.117 1 94.75 205 VAL A CA 1
ATOM 1550 C C . VAL A 1 205 ? 12.008 0.186 -15.602 1 94.75 205 VAL A C 1
ATOM 1552 O O . VAL A 1 205 ? 12.992 -0.092 -16.281 1 94.75 205 VAL A O 1
ATOM 1555 N N . GLU A 1 206 ? 10.805 0.256 -16.062 1 92.12 206 GLU A N 1
ATOM 1556 C CA . GLU A 1 206 ? 10.578 0.012 -17.484 1 92.12 206 GLU A CA 1
ATOM 1557 C C . GLU A 1 206 ? 11.305 1.043 -18.344 1 92.12 206 GLU A C 1
ATOM 1559 O O . GLU A 1 206 ? 11.945 0.691 -19.328 1 92.12 206 GLU A O 1
ATOM 1564 N N . HIS A 1 207 ? 11.195 2.256 -17.953 1 90.69 207 HIS A N 1
ATOM 1565 C CA . HIS A 1 207 ? 11.875 3.322 -18.688 1 90.69 207 HIS A CA 1
ATOM 1566 C C . HIS A 1 207 ? 13.383 3.107 -18.703 1 90.69 207 HIS A C 1
ATOM 1568 O O . HIS A 1 207 ? 14.039 3.363 -19.703 1 90.69 207 HIS A O 1
ATOM 1574 N N . ALA A 1 208 ? 13.875 2.637 -17.641 1 92.31 208 ALA A N 1
ATOM 1575 C CA . ALA A 1 208 ? 15.32 2.504 -17.469 1 92.31 208 ALA A CA 1
ATOM 1576 C C . ALA A 1 208 ? 15.836 1.249 -18.172 1 92.31 208 ALA A C 1
ATOM 1578 O O . ALA A 1 208 ? 16.922 1.256 -18.75 1 92.31 208 ALA A O 1
ATOM 1579 N N . LEU A 1 209 ? 15.062 0.192 -18.188 1 94.75 209 LEU A N 1
ATOM 1580 C CA . LEU A 1 209 ? 15.641 -1.101 -18.531 1 94.75 209 LEU A CA 1
ATOM 1581 C C . LEU A 1 209 ? 15.242 -1.498 -19.953 1 94.75 209 LEU A C 1
ATOM 1583 O O . LEU A 1 209 ? 15.984 -2.205 -20.641 1 94.75 209 LEU A O 1
ATOM 1587 N N . ILE A 1 210 ? 14.109 -1.04 -20.422 1 92.56 210 ILE A N 1
ATOM 1588 C CA . ILE A 1 210 ? 13.57 -1.515 -21.703 1 92.56 210 ILE A CA 1
ATOM 1589 C C . ILE A 1 210 ? 14.508 -1.131 -22.844 1 92.56 210 ILE A C 1
ATOM 1591 O O . ILE A 1 210 ? 14.719 -1.913 -23.766 1 92.56 210 ILE A O 1
ATOM 1595 N N . PRO A 1 211 ? 15.109 0.036 -22.844 1 91.5 211 PRO A N 1
ATOM 1596 C CA . PRO A 1 211 ? 16.062 0.383 -23.906 1 91.5 211 PRO A CA 1
ATOM 1597 C C . PRO A 1 211 ? 17.219 -0.613 -24 1 91.5 211 PRO A C 1
ATOM 1599 O O . PRO A 1 211 ? 17.797 -0.779 -25.078 1 91.5 211 PRO A O 1
ATOM 1602 N N . TYR A 1 212 ? 17.547 -1.306 -22.953 1 91.94 212 TYR A N 1
ATOM 1603 C CA . TYR A 1 212 ? 18.656 -2.242 -22.938 1 91.94 212 TYR A CA 1
ATOM 1604 C C . TYR A 1 212 ? 18.172 -3.678 -23.078 1 91.94 212 TYR A C 1
ATOM 1606 O O . TYR A 1 212 ? 18.797 -4.496 -23.75 1 91.94 212 TYR A O 1
ATOM 1614 N N . LEU A 1 213 ? 17.031 -3.98 -22.438 1 93.31 213 LEU A N 1
ATOM 1615 C CA . LEU A 1 213 ? 16.594 -5.367 -22.344 1 93.31 213 LEU A CA 1
ATOM 1616 C C . LEU A 1 213 ? 15.461 -5.656 -23.312 1 93.31 213 LEU A C 1
ATOM 1618 O O . LEU A 1 213 ? 15.109 -6.816 -23.547 1 93.31 213 LEU A O 1
ATOM 1622 N N . HIS A 1 214 ? 14.836 -4.633 -23.844 1 88.5 214 HIS A N 1
ATOM 1623 C CA . HIS A 1 214 ? 13.789 -4.688 -24.844 1 88.5 214 HIS A CA 1
ATOM 1624 C C . HIS A 1 214 ? 12.469 -5.152 -24.25 1 88.5 214 HIS A C 1
ATOM 1626 O O . HIS A 1 214 ? 11.398 -4.684 -24.641 1 88.5 214 HIS A O 1
ATOM 1632 N N . HIS A 1 215 ? 12.602 -6.09 -23.406 1 87.06 215 HIS A N 1
ATOM 1633 C CA . HIS A 1 215 ? 11.43 -6.566 -22.688 1 87.06 215 HIS A CA 1
ATOM 1634 C C . HIS A 1 215 ? 11.805 -7.062 -21.297 1 87.06 215 HIS A C 1
ATOM 1636 O O . HIS A 1 215 ? 12.977 -7.332 -21.016 1 87.06 215 HIS A O 1
ATOM 1642 N N . LEU A 1 216 ? 10.797 -7.078 -20.438 1 89.62 216 LEU A N 1
ATOM 1643 C CA . LEU A 1 216 ? 10.938 -7.605 -19.078 1 89.62 216 LEU A CA 1
ATOM 1644 C C . LEU A 1 216 ? 9.922 -8.703 -18.812 1 89.62 216 LEU A C 1
ATOM 1646 O O . LEU A 1 216 ? 8.789 -8.43 -18.406 1 89.62 216 LEU A O 1
ATOM 1650 N N . PRO A 1 217 ? 10.312 -9.883 -19.094 1 81.19 217 PRO A N 1
ATOM 1651 C CA . PRO A 1 217 ? 9.359 -10.961 -18.828 1 81.19 217 PRO A CA 1
ATOM 1652 C C . PRO A 1 217 ? 8.938 -11.008 -17.359 1 81.19 217 PRO A C 1
ATOM 1654 O O . PRO A 1 217 ? 9.781 -10.977 -16.469 1 81.19 217 PRO A O 1
ATOM 1657 N N . SER A 1 218 ? 7.656 -10.914 -17.156 1 80.06 218 SER A N 1
ATOM 1658 C CA . SER A 1 218 ? 7.199 -10.922 -15.766 1 80.06 218 SER A CA 1
ATOM 1659 C C . SER A 1 218 ? 6.07 -11.93 -15.562 1 80.06 218 SER A C 1
ATOM 1661 O O . SER A 1 218 ? 5.047 -11.867 -16.25 1 80.06 218 SER A O 1
ATOM 1663 N N . SER A 1 219 ? 6.414 -12.883 -14.656 1 77.62 219 SER A N 1
ATOM 1664 C CA . SER A 1 219 ? 5.379 -13.828 -14.258 1 77.62 219 SER A CA 1
ATOM 1665 C C . SER A 1 219 ? 4.727 -13.414 -12.945 1 77.62 219 SER A C 1
ATOM 1667 O O . SER A 1 219 ? 3.68 -13.953 -12.57 1 77.62 219 SER A O 1
ATOM 1669 N N . PHE A 1 220 ? 5.363 -12.359 -12.32 1 90.38 220 PHE A N 1
ATOM 1670 C CA . PHE A 1 220 ? 4.867 -11.969 -11.008 1 90.38 220 PHE A CA 1
ATOM 1671 C C . PHE A 1 220 ? 4.754 -10.453 -10.898 1 90.38 220 PHE A C 1
ATOM 1673 O O . PHE A 1 220 ? 5.641 -9.719 -11.352 1 90.38 220 PHE A O 1
ATOM 1680 N N . GLU A 1 221 ? 3.68 -10.078 -10.375 1 93.94 221 GLU A N 1
ATOM 1681 C CA . GLU A 1 221 ? 3.418 -8.695 -10.008 1 93.94 221 GLU A CA 1
ATOM 1682 C C . GLU A 1 221 ? 2.979 -8.578 -8.555 1 93.94 221 GLU A C 1
ATOM 1684 O O . GLU A 1 221 ? 2.139 -9.352 -8.086 1 93.94 221 GLU A O 1
ATOM 1689 N N . PHE A 1 222 ? 3.635 -7.703 -7.859 1 95.31 222 PHE A N 1
ATOM 1690 C CA . PHE A 1 222 ? 3.264 -7.453 -6.473 1 95.31 222 PHE A CA 1
ATOM 1691 C C . PHE A 1 222 ? 2.947 -5.98 -6.254 1 95.31 222 PHE A C 1
ATOM 1693 O O . PHE A 1 222 ? 3.623 -5.105 -6.805 1 95.31 222 PHE A O 1
ATOM 1700 N N . GLY A 1 223 ? 2.068 -5.703 -5.363 1 94.88 223 GLY A N 1
ATOM 1701 C CA . GLY A 1 223 ? 1.469 -4.387 -5.219 1 94.88 223 GLY A CA 1
ATOM 1702 C C . GLY A 1 223 ? 2.297 -3.441 -4.367 1 94.88 223 GLY A C 1
ATOM 1703 O O . GLY A 1 223 ? 1.838 -2.355 -4.008 1 94.88 223 GLY A O 1
ATOM 1704 N N . ASN A 1 224 ? 3.457 -3.867 -3.877 1 94.62 224 ASN A N 1
ATOM 1705 C CA . ASN A 1 224 ? 4.359 -2.955 -3.186 1 94.62 224 ASN A CA 1
ATOM 1706 C C . ASN A 1 224 ? 5.793 -3.482 -3.18 1 94.62 224 ASN A C 1
ATOM 1708 O O . ASN A 1 224 ? 6.031 -4.648 -3.502 1 94.62 224 ASN A O 1
ATOM 1712 N N . SER A 1 225 ? 6.688 -2.623 -2.877 1 96 225 SER A N 1
ATOM 1713 C CA . SER A 1 225 ? 8.109 -2.939 -2.953 1 96 225 SER A CA 1
ATOM 1714 C C . SER A 1 225 ? 8.508 -3.945 -1.878 1 96 225 SER A C 1
ATOM 1716 O O . SER A 1 225 ? 9.406 -4.766 -2.092 1 96 225 SER A O 1
ATOM 1718 N N . GLU A 1 226 ? 7.855 -3.883 -0.763 1 96.94 226 GLU A N 1
ATOM 1719 C CA . GLU A 1 226 ? 8.164 -4.832 0.302 1 96.94 226 GLU A CA 1
ATOM 1720 C C . GLU A 1 226 ? 7.891 -6.266 -0.142 1 96.94 226 GLU A C 1
ATOM 1722 O O . GLU A 1 226 ? 8.711 -7.16 0.083 1 96.94 226 GLU A O 1
ATOM 1727 N N . ALA A 1 227 ? 6.777 -6.473 -0.754 1 97.12 227 ALA A N 1
ATOM 1728 C CA . ALA A 1 227 ? 6.438 -7.801 -1.263 1 97.12 227 ALA A CA 1
ATOM 1729 C C . ALA A 1 227 ? 7.441 -8.258 -2.318 1 97.12 227 ALA A C 1
ATOM 1731 O O . ALA A 1 227 ? 7.859 -9.414 -2.326 1 97.12 227 ALA A O 1
ATOM 1732 N N . ILE A 1 228 ? 7.852 -7.348 -3.172 1 97.56 228 ILE A N 1
ATOM 1733 C CA . ILE A 1 228 ? 8.789 -7.68 -4.242 1 97.56 228 ILE A CA 1
ATOM 1734 C C . ILE A 1 228 ? 10.133 -8.086 -3.641 1 97.56 228 ILE A C 1
ATOM 1736 O O . ILE A 1 228 ? 10.719 -9.094 -4.047 1 97.56 228 ILE A O 1
ATOM 1740 N N . LYS A 1 229 ? 10.625 -7.285 -2.764 1 97.56 229 LYS A N 1
ATOM 1741 C CA . LYS A 1 229 ? 11.945 -7.609 -2.227 1 97.56 229 LYS A CA 1
ATOM 1742 C C . LYS A 1 229 ? 11.922 -8.945 -1.489 1 97.56 229 LYS A C 1
ATOM 1744 O O . LYS A 1 229 ? 12.875 -9.727 -1.584 1 97.56 229 LYS A O 1
ATOM 1749 N N . ARG A 1 230 ? 10.836 -9.273 -0.8 1 97.56 230 ARG A N 1
ATOM 1750 C CA . ARG A 1 230 ? 10.742 -10.547 -0.095 1 97.56 230 ARG A CA 1
ATOM 1751 C C . ARG A 1 230 ? 10.578 -11.703 -1.075 1 97.56 230 ARG A C 1
ATOM 1753 O O . ARG A 1 230 ? 11.164 -12.773 -0.882 1 97.56 230 ARG A O 1
ATOM 1760 N N . ALA A 1 231 ? 9.773 -11.484 -2.074 1 97.75 231 ALA A N 1
ATOM 1761 C CA . ALA A 1 231 ? 9.625 -12.508 -3.109 1 97.75 231 ALA A CA 1
ATOM 1762 C C . ALA A 1 231 ? 10.961 -12.789 -3.795 1 97.75 231 ALA A C 1
ATOM 1764 O O . ALA A 1 231 ? 11.281 -13.938 -4.105 1 97.75 231 ALA A O 1
ATOM 1765 N N . THR A 1 232 ? 11.719 -11.734 -4.039 1 98.25 232 THR A N 1
ATOM 1766 C CA . THR A 1 232 ? 13.047 -11.875 -4.629 1 98.25 232 THR A CA 1
ATOM 1767 C C . THR A 1 232 ? 13.961 -12.688 -3.715 1 98.25 232 THR A C 1
ATOM 1769 O O . THR A 1 232 ? 14.68 -13.57 -4.18 1 98.25 232 THR A O 1
ATOM 1772 N N . ALA A 1 233 ? 13.875 -12.422 -2.453 1 98.06 233 ALA A N 1
ATOM 1773 C CA . ALA A 1 233 ? 14.695 -13.133 -1.472 1 98.06 233 ALA A CA 1
ATOM 1774 C C . ALA A 1 233 ? 14.328 -14.609 -1.412 1 98.06 233 ALA A C 1
ATOM 1776 O O . ALA A 1 233 ? 15.164 -15.453 -1.09 1 98.06 233 ALA A O 1
ATOM 1777 N N . GLU A 1 234 ? 13.07 -14.891 -1.733 1 96.62 234 GLU A N 1
ATOM 1778 C CA . GLU A 1 234 ? 12.602 -16.281 -1.748 1 96.62 234 GLU A CA 1
ATOM 1779 C C . GLU A 1 234 ? 13.055 -17 -3.014 1 96.62 234 GLU A C 1
ATOM 1781 O O . GLU A 1 234 ? 12.805 -18.188 -3.174 1 96.62 234 GLU A O 1
ATOM 1786 N N . GLY A 1 235 ? 13.625 -16.25 -3.904 1 95.62 235 GLY A N 1
ATOM 1787 C CA . GLY A 1 235 ? 14.195 -16.859 -5.094 1 95.62 235 GLY A CA 1
ATOM 1788 C C . GLY A 1 235 ? 13.227 -16.922 -6.258 1 95.62 235 GLY A C 1
ATOM 1789 O O . GLY A 1 235 ? 13.453 -17.672 -7.219 1 95.62 235 GLY A O 1
ATOM 1790 N N . LEU A 1 236 ? 12.141 -16.188 -6.207 1 95.44 236 LEU A N 1
ATOM 1791 C CA . LEU A 1 236 ? 11.117 -16.25 -7.242 1 95.44 236 LEU A CA 1
ATOM 1792 C C . LEU A 1 236 ? 11.609 -15.617 -8.539 1 95.44 236 LEU A C 1
ATOM 1794 O O . LEU A 1 236 ? 11.055 -15.875 -9.609 1 95.44 236 LEU A O 1
ATOM 1798 N N . GLY A 1 237 ? 12.57 -14.773 -8.438 1 96.44 237 GLY A N 1
ATOM 1799 C CA . GLY A 1 237 ? 13.133 -14.039 -9.562 1 96.44 237 GLY A CA 1
ATOM 1800 C C . GLY A 1 237 ? 14.07 -12.922 -9.133 1 96.44 237 GLY A C 1
ATOM 1801 O O . GLY A 1 237 ? 14.547 -12.906 -8 1 96.44 237 GLY A O 1
ATOM 1802 N N . ILE A 1 238 ? 14.406 -12.047 -10.117 1 97.75 238 ILE A N 1
ATOM 1803 C CA . ILE A 1 238 ? 15.203 -10.859 -9.836 1 97.75 238 ILE A CA 1
ATOM 1804 C C . ILE A 1 238 ? 14.328 -9.609 -9.969 1 97.75 238 ILE A C 1
ATOM 1806 O O . ILE A 1 238 ? 13.234 -9.672 -10.531 1 97.75 238 ILE A O 1
ATOM 1810 N N . SER A 1 239 ? 14.734 -8.586 -9.398 1 98.12 239 SER A N 1
ATOM 1811 C CA . SER A 1 239 ? 13.977 -7.344 -9.484 1 98.12 239 SER A CA 1
ATOM 1812 C C . SER A 1 239 ? 14.891 -6.125 -9.469 1 98.12 239 SER A C 1
ATOM 1814 O O . SER A 1 239 ? 16.094 -6.25 -9.227 1 98.12 239 SER A O 1
ATOM 1816 N N . CYS A 1 240 ? 14.398 -5.016 -9.906 1 97.88 240 CYS A N 1
ATOM 1817 C CA . CYS A 1 240 ? 15.023 -3.703 -9.844 1 97.88 240 CYS A CA 1
ATOM 1818 C C . CYS A 1 240 ? 14.266 -2.775 -8.906 1 97.88 240 CYS A C 1
ATOM 1820 O O . CYS A 1 240 ? 13.109 -2.428 -9.172 1 97.88 240 CYS A O 1
ATOM 1822 N N . LEU A 1 241 ? 14.883 -2.441 -7.832 1 98.19 241 LEU A N 1
ATOM 1823 C CA . LEU A 1 241 ? 14.242 -1.668 -6.773 1 98.19 241 LEU A CA 1
ATOM 1824 C C . LEU A 1 241 ? 15.156 -0.547 -6.289 1 98.19 241 LEU A C 1
ATOM 1826 O O . LEU A 1 241 ? 16.344 -0.54 -6.594 1 98.19 241 LEU A O 1
ATOM 1830 N N . SER A 1 242 ? 14.516 0.396 -5.559 1 98 242 SER A N 1
ATOM 1831 C CA . SER A 1 242 ? 15.297 1.432 -4.887 1 98 242 SER A CA 1
ATOM 1832 C C . SER A 1 242 ? 16.297 0.824 -3.91 1 98 242 SER A C 1
ATOM 1834 O O . SER A 1 242 ? 15.969 -0.114 -3.18 1 98 242 SER A O 1
ATOM 1836 N N . ARG A 1 243 ? 17.516 1.327 -3.887 1 97.44 243 ARG A N 1
ATOM 1837 C CA . ARG A 1 243 ? 18.516 0.887 -2.914 1 97.44 243 ARG A CA 1
ATOM 1838 C C . ARG A 1 243 ? 17.984 1.032 -1.489 1 97.44 243 ARG A C 1
ATOM 1840 O O . ARG A 1 243 ? 18.234 0.173 -0.64 1 97.44 243 ARG A O 1
ATOM 1847 N N . ALA A 1 244 ? 17.25 2.092 -1.229 1 95.94 244 ALA A N 1
ATOM 1848 C CA . ALA A 1 244 ? 16.703 2.348 0.098 1 95.94 244 ALA A CA 1
ATOM 1849 C C . ALA A 1 244 ? 15.797 1.2 0.546 1 95.94 244 ALA A C 1
ATOM 1851 O O . ALA A 1 244 ? 15.688 0.919 1.742 1 95.94 244 ALA A O 1
ATOM 1852 N N . VAL A 1 245 ? 15.141 0.553 -0.347 1 97.69 245 VAL A N 1
ATOM 1853 C CA . VAL A 1 245 ? 14.172 -0.502 -0.056 1 97.69 245 VAL A CA 1
ATOM 1854 C C . VAL A 1 245 ? 14.906 -1.789 0.31 1 97.69 245 VAL A C 1
ATOM 1856 O O . VAL A 1 245 ? 14.445 -2.561 1.152 1 97.69 245 VAL A O 1
ATOM 1859 N N . VAL A 1 246 ? 16.062 -2.051 -0.3 1 98.06 246 VAL A N 1
ATOM 1860 C CA . VAL A 1 246 ? 16.625 -3.395 -0.229 1 98.06 246 VAL A CA 1
ATOM 1861 C C . VAL A 1 246 ? 17.891 -3.383 0.635 1 98.06 246 VAL A C 1
ATOM 1863 O O . VAL A 1 246 ? 18.5 -4.43 0.879 1 98.06 246 VAL A O 1
ATOM 1866 N N . GLU A 1 247 ? 18.297 -2.238 1.125 1 96.44 247 GLU A N 1
ATOM 1867 C CA . GLU A 1 247 ? 19.562 -2.096 1.826 1 96.44 247 GLU A CA 1
ATOM 1868 C C . GLU A 1 247 ? 19.641 -3.035 3.025 1 96.44 247 GLU A C 1
ATOM 1870 O O . GLU A 1 247 ? 20.672 -3.678 3.252 1 96.44 247 GLU A O 1
ATOM 1875 N N . ASP A 1 248 ? 18.609 -3.113 3.795 1 93.81 248 ASP A N 1
ATOM 1876 C CA . ASP A 1 248 ? 18.609 -3.959 4.984 1 93.81 248 ASP A CA 1
ATOM 1877 C C . ASP A 1 248 ? 18.812 -5.426 4.613 1 93.81 248 ASP A C 1
ATOM 1879 O O . ASP A 1 248 ? 19.516 -6.16 5.309 1 93.81 248 ASP A O 1
ATOM 1883 N N . MET A 1 249 ? 18.219 -5.863 3.557 1 96.38 249 MET A N 1
ATOM 1884 C CA . MET A 1 249 ? 18.297 -7.27 3.162 1 96.38 249 MET A CA 1
ATOM 1885 C C . MET A 1 249 ? 19.641 -7.566 2.502 1 96.38 249 MET A C 1
ATOM 1887 O O . MET A 1 249 ? 20.109 -8.703 2.525 1 96.38 249 MET A O 1
ATOM 1891 N N . ILE A 1 250 ? 20.266 -6.523 1.905 1 97.38 250 ILE A N 1
ATOM 1892 C CA . ILE A 1 250 ? 21.625 -6.691 1.41 1 97.38 250 ILE A CA 1
ATOM 1893 C C . ILE A 1 250 ? 22.594 -6.84 2.586 1 97.38 250 ILE A C 1
ATOM 1895 O O . ILE A 1 250 ? 23.453 -7.723 2.588 1 97.38 250 ILE A O 1
ATOM 1899 N N . GLU A 1 251 ? 22.406 -6.066 3.574 1 94.81 251 GLU A N 1
ATOM 1900 C CA . GLU A 1 251 ? 23.234 -6.113 4.77 1 94.81 251 GLU A CA 1
ATOM 1901 C C . GLU A 1 251 ? 23.125 -7.461 5.473 1 94.81 251 GLU A C 1
ATOM 1903 O O . GLU A 1 251 ? 24.109 -7.988 5.98 1 94.81 251 GLU A O 1
ATOM 1908 N N . SER A 1 252 ? 21.906 -7.992 5.461 1 93.69 252 SER A N 1
ATOM 1909 C CA . SER A 1 252 ? 21.688 -9.273 6.133 1 93.69 252 SER A CA 1
ATOM 1910 C C . SER A 1 252 ? 21.969 -10.445 5.195 1 93.69 252 SER A C 1
ATOM 1912 O O . SER A 1 252 ? 21.688 -11.594 5.543 1 93.69 252 SER A O 1
ATOM 1914 N N . ARG A 1 253 ? 22.344 -10.18 3.98 1 95.88 253 ARG A N 1
ATOM 1915 C CA . ARG A 1 253 ? 22.766 -11.156 2.982 1 95.88 253 ARG A CA 1
ATOM 1916 C C . ARG A 1 253 ? 21.594 -12.008 2.512 1 95.88 253 ARG A C 1
ATOM 1918 O O . ARG A 1 253 ? 21.781 -13.172 2.156 1 95.88 253 ARG A O 1
ATOM 1925 N N . LYS A 1 254 ? 20.453 -11.453 2.627 1 97 254 LYS A N 1
ATOM 1926 C CA . LYS A 1 254 ? 19.281 -12.117 2.086 1 97 254 LYS A CA 1
ATOM 1927 C C . LYS A 1 254 ? 19.062 -11.766 0.616 1 97 254 LYS A C 1
ATOM 1929 O O . LYS A 1 254 ? 18.375 -12.484 -0.109 1 97 254 LYS A O 1
ATOM 1934 N N . LEU A 1 255 ? 19.656 -10.648 0.242 1 98.44 255 LEU A N 1
ATOM 1935 C CA . LEU A 1 255 ? 19.703 -10.211 -1.148 1 98.44 255 LEU A CA 1
ATOM 1936 C C . LEU A 1 255 ? 21.125 -9.828 -1.546 1 98.44 255 LEU A C 1
ATOM 1938 O O . LEU A 1 255 ? 21.938 -9.484 -0.689 1 98.44 255 LEU A O 1
ATOM 1942 N N . VAL A 1 256 ? 21.422 -9.898 -2.82 1 98.44 256 VAL A N 1
ATOM 1943 C CA . VAL A 1 256 ? 22.688 -9.445 -3.363 1 98.44 256 VAL A CA 1
ATOM 1944 C C . VAL A 1 256 ? 22.438 -8.5 -4.539 1 98.44 256 VAL A C 1
ATOM 1946 O O . VAL A 1 256 ? 21.531 -8.719 -5.336 1 98.44 256 VAL A O 1
ATOM 1949 N N . GLU A 1 257 ? 23.156 -7.445 -4.555 1 98.38 257 GLU A N 1
ATOM 1950 C CA . GLU A 1 257 ? 23.172 -6.578 -5.727 1 98.38 257 GLU A CA 1
ATOM 1951 C C . GLU A 1 257 ? 23.906 -7.223 -6.895 1 98.38 257 GLU A C 1
ATOM 1953 O O . GLU A 1 257 ? 25.047 -7.656 -6.746 1 98.38 257 GLU A O 1
ATOM 1958 N N . LEU A 1 258 ? 23.312 -7.27 -8.047 1 98.06 258 LEU A N 1
ATOM 1959 C CA . LEU A 1 258 ? 23.922 -7.902 -9.203 1 98.06 258 LEU A CA 1
ATOM 1960 C C . LEU A 1 258 ? 24.859 -6.938 -9.914 1 98.06 258 LEU A C 1
ATOM 1962 O O . LEU A 1 258 ? 24.547 -5.758 -10.078 1 98.06 258 LEU A O 1
ATOM 1966 N N . ASP A 1 259 ? 26.016 -7.414 -10.242 1 96.38 259 ASP A N 1
ATOM 1967 C CA . ASP A 1 259 ? 26.938 -6.668 -11.086 1 96.38 259 ASP A CA 1
ATOM 1968 C C . ASP A 1 259 ? 26.547 -6.773 -12.562 1 96.38 259 ASP A C 1
ATOM 1970 O O . ASP A 1 259 ? 27.016 -7.672 -13.266 1 96.38 259 ASP A O 1
ATOM 1974 N N . THR A 1 260 ? 25.766 -5.887 -12.977 1 96.75 260 THR A N 1
ATOM 1975 C CA . THR A 1 260 ? 25.219 -5.945 -14.328 1 96.75 260 THR A CA 1
ATOM 1976 C C . THR A 1 260 ? 25.938 -4.973 -15.258 1 96.75 260 THR A C 1
ATOM 1978 O O . THR A 1 260 ? 26.594 -4.039 -14.797 1 96.75 260 THR A O 1
ATOM 1981 N N . PRO A 1 261 ? 25.922 -5.156 -16.531 1 96.69 261 PRO A N 1
ATOM 1982 C CA . PRO A 1 261 ? 26.516 -4.203 -17.469 1 96.69 261 PRO A CA 1
ATOM 1983 C C . PRO A 1 261 ? 25.672 -2.941 -17.641 1 96.69 261 PRO A C 1
ATOM 1985 O O . PRO A 1 261 ? 26.016 -2.068 -18.438 1 96.69 261 PRO A O 1
ATOM 1988 N N . LEU A 1 262 ? 24.531 -2.881 -16.969 1 96.38 262 LEU A N 1
ATOM 1989 C CA . LEU A 1 262 ? 23.672 -1.706 -17.031 1 96.38 262 LEU A CA 1
ATOM 1990 C C . LEU A 1 262 ? 24.375 -0.487 -16.438 1 96.38 262 LEU A C 1
ATOM 1992 O O . LEU A 1 262 ? 25.219 -0.622 -15.547 1 96.38 262 LEU A O 1
ATOM 1996 N N . PRO A 1 263 ? 24.031 0.649 -16.938 1 95.75 263 PRO A N 1
ATOM 1997 C CA . PRO A 1 263 ? 24.547 1.845 -16.281 1 95.75 263 PRO A CA 1
ATOM 1998 C C . PRO A 1 263 ? 23.938 2.066 -14.898 1 95.75 263 PRO A C 1
ATOM 2000 O O . PRO A 1 263 ? 23.047 1.325 -14.492 1 95.75 263 PRO A O 1
ATOM 2003 N N . THR A 1 264 ? 24.5 3.045 -14.258 1 96.25 264 THR A N 1
ATOM 2004 C CA . THR A 1 264 ? 23.844 3.457 -13.023 1 96.25 264 THR A CA 1
ATOM 2005 C C . THR A 1 264 ? 22.438 3.963 -13.297 1 96.25 264 THR A C 1
ATOM 2007 O O . THR A 1 264 ? 22.234 4.836 -14.148 1 96.25 264 THR A O 1
ATOM 2010 N N . LEU A 1 265 ? 21.516 3.361 -12.633 1 96.19 265 LEU A N 1
ATOM 2011 C CA . LEU A 1 265 ? 20.109 3.727 -12.82 1 96.19 265 LEU A CA 1
ATOM 2012 C C . LEU A 1 265 ? 19.641 4.691 -11.734 1 96.19 265 LEU A C 1
ATOM 2014 O O . LEU A 1 265 ? 19.672 4.359 -10.547 1 96.19 265 LEU A O 1
ATOM 2018 N N . ARG A 1 266 ? 19.25 5.832 -12.211 1 94.94 266 ARG A N 1
ATOM 2019 C CA . ARG A 1 266 ? 18.781 6.844 -11.266 1 94.94 266 ARG A CA 1
ATOM 2020 C C . ARG A 1 266 ? 17.406 7.355 -11.648 1 94.94 266 ARG A C 1
ATOM 2022 O O . ARG A 1 266 ? 17 7.262 -12.812 1 94.94 266 ARG A O 1
ATOM 2029 N N . ARG A 1 267 ? 16.703 7.801 -10.617 1 94.12 267 ARG A N 1
ATOM 2030 C CA . ARG A 1 267 ? 15.406 8.438 -10.812 1 94.12 267 ARG A CA 1
ATOM 2031 C C . ARG A 1 267 ? 15.195 9.586 -9.828 1 94.12 267 ARG A C 1
ATOM 2033 O O . ARG A 1 267 ? 15.891 9.672 -8.812 1 94.12 267 ARG A O 1
ATOM 2040 N N . HIS A 1 268 ? 14.281 10.422 -10.25 1 94.12 268 HIS A N 1
ATOM 2041 C CA . HIS A 1 268 ? 13.875 11.477 -9.32 1 94.12 268 HIS A CA 1
ATOM 2042 C C . HIS A 1 268 ? 12.625 11.078 -8.547 1 94.12 268 HIS A C 1
ATOM 2044 O O . HIS A 1 268 ? 11.719 10.453 -9.102 1 94.12 268 HIS A O 1
ATOM 2050 N N . PHE A 1 269 ? 12.688 11.391 -7.273 1 96.75 269 PHE A N 1
ATOM 2051 C CA . PHE A 1 269 ? 11.453 11.562 -6.527 1 96.75 269 PHE A CA 1
ATOM 2052 C C . PHE A 1 269 ? 10.898 12.969 -6.723 1 96.75 269 PHE A C 1
ATOM 2054 O O . PHE A 1 269 ? 11.656 13.914 -6.941 1 96.75 269 PHE A O 1
ATOM 2061 N N . TYR A 1 270 ? 9.594 13.078 -6.625 1 96.88 270 TYR A N 1
ATOM 2062 C CA . TYR A 1 270 ? 8.953 14.359 -6.887 1 96.88 270 TYR A CA 1
ATOM 2063 C C . TYR A 1 270 ? 8.016 14.75 -5.75 1 96.88 270 TYR A C 1
ATOM 2065 O O . TYR A 1 270 ? 7.422 13.883 -5.102 1 96.88 270 TYR A O 1
ATOM 2073 N N . MET A 1 271 ? 7.938 15.977 -5.523 1 96.81 271 MET A N 1
ATOM 2074 C CA . MET A 1 271 ? 6.914 16.562 -4.66 1 96.81 271 MET A CA 1
ATOM 2075 C C . MET A 1 271 ? 5.762 17.125 -5.484 1 96.81 271 MET A C 1
ATOM 2077 O O . MET A 1 271 ? 5.984 17.797 -6.488 1 96.81 271 MET A O 1
ATOM 2081 N N . VAL A 1 272 ? 4.586 16.812 -5.09 1 96.25 272 VAL A N 1
ATOM 2082 C CA . VAL A 1 272 ? 3.4 17.172 -5.855 1 96.25 272 VAL A CA 1
ATOM 2083 C C . VAL A 1 272 ? 2.428 17.938 -4.961 1 96.25 272 VAL A C 1
ATOM 2085 O O . VAL A 1 272 ? 2.117 17.5 -3.852 1 96.25 272 VAL A O 1
ATOM 2088 N N . VAL A 1 273 ? 1.941 19.062 -5.43 1 91.94 273 VAL A N 1
ATOM 2089 C CA . VAL A 1 273 ? 0.899 19.828 -4.754 1 91.94 273 VAL A CA 1
ATOM 2090 C C . VAL A 1 273 ? -0.17 20.25 -5.758 1 91.94 273 VAL A C 1
ATOM 2092 O O . VAL A 1 273 ? 0.095 20.328 -6.961 1 91.94 273 VAL A O 1
ATOM 2095 N N . SER A 1 274 ? -1.312 20.422 -5.238 1 86.5 274 SER A N 1
ATOM 2096 C CA . SER A 1 274 ? -2.373 20.891 -6.121 1 86.5 274 SER A CA 1
ATOM 2097 C C . SER A 1 274 ? -2.115 22.328 -6.578 1 86.5 274 SER A C 1
ATOM 2099 O O . SER A 1 274 ? -1.65 23.156 -5.801 1 86.5 274 SER A O 1
ATOM 2101 N N . ARG A 1 275 ? -2.412 22.609 -7.828 1 81.31 275 ARG A N 1
ATOM 2102 C CA . ARG A 1 275 ? -2.291 23.969 -8.344 1 81.31 275 ARG A CA 1
ATOM 2103 C C . ARG A 1 275 ? -3.4 24.859 -7.805 1 81.31 275 ARG A C 1
ATOM 2105 O O . ARG A 1 275 ? -3.299 26.094 -7.859 1 81.31 275 ARG A O 1
ATOM 2112 N N . HIS A 1 276 ? -4.324 24.297 -7.293 1 69.62 276 HIS A N 1
ATOM 2113 C CA . HIS A 1 276 ? -5.551 25 -6.953 1 69.62 276 HIS A CA 1
ATOM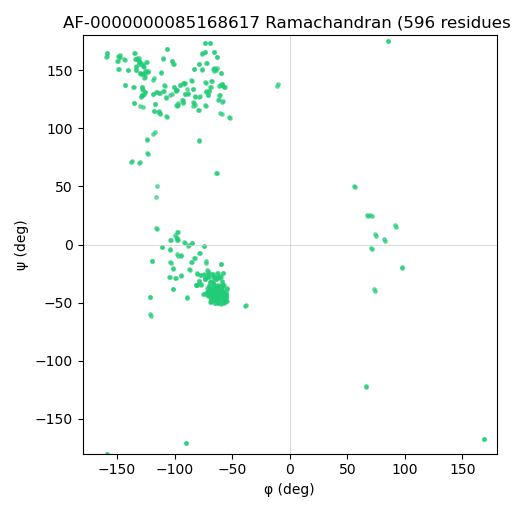 2114 C C . HIS A 1 276 ? -5.637 25.266 -5.457 1 69.62 276 HIS A C 1
ATOM 2116 O O . HIS A 1 276 ? -6.664 25.734 -4.961 1 69.62 276 HIS A O 1
ATOM 2122 N N . ARG A 1 277 ? -4.602 24.906 -4.754 1 65.38 277 ARG A N 1
ATOM 2123 C CA . ARG A 1 277 ? -4.613 25.094 -3.309 1 65.38 277 ARG A CA 1
ATOM 2124 C C . ARG A 1 277 ? -3.293 25.688 -2.824 1 65.38 277 ARG A C 1
ATOM 2126 O O . ARG A 1 277 ? -2.229 25.109 -3.057 1 65.38 277 ARG A O 1
ATOM 2133 N N . ALA A 1 278 ? -3.465 26.828 -2.184 1 65.25 278 ALA A N 1
ATOM 2134 C CA . ALA A 1 278 ? -2.268 27.375 -1.549 1 65.25 278 ALA A CA 1
ATOM 2135 C C . ALA A 1 278 ? -1.897 26.578 -0.299 1 65.25 278 ALA A C 1
ATOM 2137 O O . ALA A 1 278 ? -2.773 26.188 0.478 1 65.25 278 ALA A O 1
ATOM 2138 N N . PRO A 1 279 ? -0.679 26.375 -0.133 1 73.38 279 PRO A N 1
ATOM 2139 C CA . PRO A 1 279 ? -0.286 25.625 1.062 1 73.38 279 PRO A CA 1
ATOM 2140 C C . PRO A 1 279 ? -0.509 26.406 2.352 1 73.38 279 PRO A C 1
ATOM 2142 O O . PRO A 1 279 ? -0.28 27.625 2.389 1 73.38 279 PRO A O 1
ATOM 2145 N N . SER A 1 280 ? -1.058 25.734 3.328 1 72.88 280 SER A N 1
ATOM 2146 C CA . SER A 1 280 ? -1.096 26.312 4.668 1 72.88 280 SER A CA 1
ATOM 2147 C C . SER A 1 280 ? 0.311 26.516 5.219 1 72.88 280 SER A C 1
ATOM 2149 O O . SER A 1 280 ? 1.275 25.938 4.711 1 72.88 280 SER A O 1
ATOM 2151 N N . PRO A 1 281 ? 0.41 27.344 6.219 1 76.94 281 PRO A N 1
ATOM 2152 C CA . PRO A 1 281 ? 1.725 27.531 6.836 1 76.94 281 PRO A CA 1
ATOM 2153 C C . PRO A 1 281 ? 2.332 26.219 7.34 1 76.94 281 PRO A C 1
ATOM 2155 O O . PRO A 1 281 ? 3.531 25.984 7.172 1 76.94 281 PRO A O 1
ATOM 2158 N N . SER A 1 282 ? 1.513 25.406 7.945 1 82.06 282 SER A N 1
ATOM 2159 C CA . SER A 1 282 ? 2.004 24.125 8.445 1 82.06 282 SER A CA 1
ATOM 2160 C C . SER A 1 282 ? 2.484 23.234 7.312 1 82.06 282 SER A C 1
ATOM 2162 O O . SER A 1 282 ? 3.514 22.562 7.43 1 82.06 282 SER A O 1
ATOM 2164 N N . LEU A 1 283 ? 1.757 23.234 6.234 1 86.44 283 LEU A N 1
ATOM 2165 C CA . LEU A 1 283 ? 2.186 22.453 5.082 1 86.44 283 LEU A CA 1
ATOM 2166 C C . LEU A 1 283 ? 3.463 23.031 4.48 1 86.44 283 LEU A C 1
ATOM 2168 O O . LEU A 1 283 ? 4.371 22.281 4.105 1 86.44 283 LEU A O 1
ATOM 2172 N N . GLY A 1 284 ? 3.449 24.359 4.383 1 88.94 284 GLY A N 1
ATOM 2173 C CA . GLY A 1 284 ? 4.66 25 3.904 1 88.94 284 GLY A CA 1
ATOM 2174 C C . GLY A 1 284 ? 5.891 24.641 4.711 1 88.94 284 GLY A C 1
ATOM 2175 O O . GLY A 1 284 ? 6.957 24.391 4.145 1 88.94 284 GLY A O 1
ATOM 2176 N N . ALA A 1 285 ? 5.734 24.625 5.969 1 89.44 285 ALA A N 1
ATOM 2177 C CA . ALA A 1 285 ? 6.84 24.266 6.855 1 89.44 285 ALA A CA 1
ATOM 2178 C C . ALA A 1 285 ? 7.297 22.828 6.621 1 89.44 285 ALA A C 1
ATOM 2180 O O . ALA A 1 285 ? 8.5 22.562 6.562 1 89.44 285 ALA A O 1
ATOM 2181 N N . LEU A 1 286 ? 6.383 21.922 6.477 1 92.94 286 LEU A N 1
ATOM 2182 C CA . LEU A 1 286 ? 6.73 20.531 6.246 1 92.94 286 LEU A CA 1
ATOM 2183 C C . LEU A 1 286 ? 7.426 20.359 4.898 1 92.94 286 LEU A C 1
ATOM 2185 O O . LEU A 1 286 ? 8.43 19.641 4.801 1 92.94 286 LEU A O 1
ATOM 2189 N N . LEU A 1 287 ? 6.883 21 3.877 1 94.56 287 LEU A N 1
ATOM 2190 C CA . LEU A 1 287 ? 7.488 20.891 2.555 1 94.56 287 LEU A CA 1
ATOM 2191 C C . LEU A 1 287 ? 8.891 21.5 2.547 1 94.56 287 LEU A C 1
ATOM 2193 O O . LEU A 1 287 ? 9.797 20.969 1.895 1 94.56 287 LEU A O 1
ATOM 2197 N N . GLY A 1 288 ? 8.984 22.656 3.203 1 95.5 288 GLY A N 1
ATOM 2198 C CA . GLY A 1 288 ? 10.312 23.219 3.373 1 95.5 288 GLY A CA 1
ATOM 2199 C C . GLY A 1 288 ? 11.281 22.281 4.043 1 95.5 288 GLY A C 1
ATOM 2200 O O . GLY A 1 288 ? 12.438 22.156 3.627 1 95.5 288 GLY A O 1
ATOM 2201 N N . PHE A 1 289 ? 10.859 21.609 5.035 1 95.94 289 PHE A N 1
ATOM 2202 C CA . PHE A 1 289 ? 11.68 20.625 5.734 1 95.94 289 PHE A CA 1
ATOM 2203 C C . PHE A 1 289 ? 12.078 19.484 4.801 1 95.94 289 PHE A C 1
ATOM 2205 O O . PHE A 1 289 ? 13.234 19.047 4.805 1 95.94 289 PHE A O 1
ATOM 2212 N N . CYS A 1 290 ? 11.133 18.969 4.023 1 96 290 CYS A N 1
ATOM 2213 C CA . CYS A 1 290 ? 11.414 17.906 3.07 1 96 290 CYS A CA 1
ATOM 2214 C C . CYS A 1 290 ? 12.492 18.328 2.08 1 96 290 CYS A C 1
ATOM 2216 O O . CYS A 1 290 ? 13.391 17.547 1.764 1 96 290 CYS A O 1
ATOM 2218 N N . ARG A 1 291 ? 12.375 19.547 1.627 1 96.31 291 ARG A N 1
ATOM 2219 C CA . ARG A 1 291 ? 13.375 20.078 0.708 1 96.31 291 ARG A CA 1
ATOM 2220 C C . ARG A 1 291 ? 14.758 20.109 1.36 1 96.31 291 ARG A C 1
ATOM 2222 O O . ARG A 1 291 ? 15.742 19.688 0.751 1 96.31 291 ARG A O 1
ATOM 2229 N N . ALA A 1 292 ? 14.82 20.547 2.549 1 95.69 292 ALA A N 1
ATOM 2230 C CA . ALA A 1 292 ? 16.078 20.609 3.277 1 95.69 292 ALA A CA 1
ATOM 2231 C C . ALA A 1 292 ? 16.656 19.219 3.516 1 95.69 292 ALA A C 1
ATOM 2233 O O . ALA A 1 292 ? 17.875 19.016 3.461 1 95.69 292 ALA A O 1
ATOM 2234 N N . TRP A 1 293 ? 15.797 18.312 3.828 1 94.69 293 TRP A N 1
ATOM 2235 C CA . TRP A 1 293 ? 16.203 16.922 4.027 1 94.69 293 TRP A CA 1
ATOM 2236 C C . TRP A 1 293 ? 16.906 16.375 2.789 1 94.69 293 TRP A C 1
ATOM 2238 O O . TRP A 1 293 ? 17.953 15.727 2.895 1 94.69 293 TRP A O 1
ATOM 2248 N N . ALA A 1 294 ? 16.312 16.578 1.658 1 94.25 294 ALA A N 1
ATOM 2249 C CA . ALA A 1 294 ? 16.875 16.109 0.395 1 94.25 294 ALA A CA 1
ATOM 2250 C C . ALA A 1 294 ? 18.266 16.703 0.154 1 94.25 294 ALA A C 1
ATOM 2252 O O . ALA A 1 294 ? 19.172 16.016 -0.319 1 94.25 294 ALA A O 1
ATOM 2253 N N . GLN A 1 295 ? 18.438 17.938 0.457 1 92.25 295 GLN A N 1
ATOM 2254 C CA . GLN A 1 295 ? 19.719 18.625 0.261 1 92.25 295 GLN A CA 1
ATOM 2255 C C . GLN A 1 295 ? 20.797 18.031 1.159 1 92.25 295 GLN A C 1
ATOM 2257 O O . GLN A 1 295 ? 21.953 17.938 0.758 1 92.25 295 GLN A O 1
ATOM 2262 N N . ARG A 1 296 ? 20.406 17.656 2.344 1 89.88 296 ARG A N 1
ATOM 2263 C CA . ARG A 1 296 ? 21.359 17.078 3.279 1 89.88 296 ARG A CA 1
ATOM 2264 C C . ARG A 1 296 ? 21.797 15.688 2.836 1 89.88 296 ARG A C 1
ATOM 2266 O O . ARG A 1 296 ? 22.922 15.273 3.102 1 89.88 296 ARG A O 1
ATOM 2273 N N . GLN A 1 297 ? 20.844 14.938 2.287 1 85.06 297 GLN A N 1
ATOM 2274 C CA . GLN A 1 297 ? 21.156 13.586 1.85 1 85.06 297 GLN A CA 1
ATOM 2275 C C . GLN A 1 297 ? 21.984 13.594 0.57 1 85.06 297 GLN A C 1
ATOM 2277 O O . GLN A 1 297 ? 22.688 12.625 0.279 1 85.06 297 GLN A O 1
ATOM 2282 N N . GLN A 1 298 ? 21.828 14.531 -0.218 1 80.12 298 GLN A N 1
ATOM 2283 C CA . GLN A 1 298 ? 22.547 14.656 -1.476 1 80.12 298 GLN A CA 1
ATOM 2284 C C . GLN A 1 298 ? 23.172 16.047 -1.617 1 80.12 298 GLN A C 1
ATOM 2286 O O . GLN A 1 298 ? 22.688 16.875 -2.389 1 80.12 298 GLN A O 1
ATOM 2291 N N . PRO A 1 299 ? 24.188 16.203 -0.79 1 58.56 299 PRO A N 1
ATOM 2292 C CA . PRO A 1 299 ? 24.797 17.531 -0.907 1 58.56 299 PRO A CA 1
ATOM 2293 C C . PRO A 1 299 ? 25.344 17.812 -2.309 1 58.56 299 PRO A C 1
ATOM 2295 O O . PRO A 1 299 ? 25.703 16.875 -3.033 1 58.56 299 PRO A O 1
ATOM 2298 N N . GLY A 1 300 ? 24.891 18.688 -3.139 1 47.31 300 GLY A N 1
ATOM 2299 C CA . GLY A 1 300 ? 25.469 19.047 -4.43 1 47.31 300 GLY A CA 1
ATOM 2300 C C . GLY A 1 300 ? 26.922 18.672 -4.562 1 47.31 300 GLY A C 1
ATOM 2301 O O . GLY A 1 300 ? 27.625 18.5 -3.559 1 47.31 300 GLY A O 1
ATOM 2302 N N . MET B 1 1 ? -28.516 -18.688 -23.922 1 40.09 1 MET B N 1
ATOM 2303 C CA . MET B 1 1 ? -27.891 -17.625 -23.141 1 40.09 1 MET B CA 1
ATOM 2304 C C . MET B 1 1 ? -27.578 -16.422 -24.016 1 40.09 1 MET B C 1
ATOM 2306 O O . MET B 1 1 ? -26.781 -16.516 -24.953 1 40.09 1 MET B O 1
ATOM 2310 N N . LYS B 1 2 ? -28.562 -15.391 -24.219 1 65.81 2 LYS B N 1
ATOM 2311 C CA . LYS B 1 2 ? -28.734 -14.414 -25.281 1 65.81 2 LYS B CA 1
ATOM 2312 C C . LYS B 1 2 ? -27.844 -13.195 -25.062 1 65.81 2 LYS B C 1
ATOM 2314 O O . LYS B 1 2 ? -27.734 -12.336 -25.953 1 65.81 2 LYS B O 1
ATOM 2319 N N . ILE B 1 3 ? -27.281 -13.164 -23.828 1 69.38 3 ILE B N 1
ATOM 2320 C CA . ILE B 1 3 ? -26.391 -12.031 -23.578 1 69.38 3 ILE B CA 1
ATOM 2321 C C . ILE B 1 3 ? -25.016 -12.328 -24.156 1 69.38 3 ILE B C 1
ATOM 2323 O O . ILE B 1 3 ? -24.5 -13.445 -24.031 1 69.38 3 ILE B O 1
ATOM 2327 N N . THR B 1 4 ? -24.484 -11.461 -24.953 1 71.62 4 THR B N 1
ATOM 2328 C CA . THR B 1 4 ? -23.172 -11.648 -25.578 1 71.62 4 THR B CA 1
ATOM 2329 C C . THR B 1 4 ? -22.109 -10.844 -24.844 1 71.62 4 THR B C 1
ATOM 2331 O O . THR B 1 4 ? -22.406 -9.867 -24.172 1 71.62 4 THR B O 1
ATOM 2334 N N . LEU B 1 5 ? -20.828 -11.328 -24.984 1 75.56 5 LEU B N 1
ATOM 2335 C CA . LEU B 1 5 ? -19.703 -10.609 -24.422 1 75.56 5 LEU B CA 1
ATOM 2336 C C . LEU B 1 5 ? -19.609 -9.195 -25 1 75.56 5 LEU B C 1
ATOM 2338 O O . LEU B 1 5 ? -19.234 -8.258 -24.297 1 75.56 5 LEU B O 1
ATOM 2342 N N . ARG B 1 6 ? -19.969 -9.156 -26.203 1 76.88 6 ARG B N 1
ATOM 2343 C CA . ARG B 1 6 ? -19.938 -7.859 -26.859 1 76.88 6 ARG B CA 1
ATOM 2344 C C . ARG B 1 6 ? -20.906 -6.887 -26.203 1 76.88 6 ARG B C 1
ATOM 2346 O O . ARG B 1 6 ? -20.578 -5.711 -26.016 1 76.88 6 ARG B O 1
ATOM 2353 N N . GLN B 1 7 ? -22.047 -7.379 -25.875 1 80.12 7 GLN B N 1
ATOM 2354 C CA . GLN B 1 7 ? -23.031 -6.551 -25.172 1 80.12 7 GLN B CA 1
ATOM 2355 C C . GLN B 1 7 ? -22.484 -6.07 -23.844 1 80.12 7 GLN B C 1
ATOM 2357 O O . GLN B 1 7 ? -22.656 -4.902 -23.469 1 80.12 7 GLN B O 1
ATOM 2362 N N . LEU B 1 8 ? -21.828 -6.977 -23.156 1 81.44 8 LEU B N 1
ATOM 2363 C CA . LEU B 1 8 ? -21.266 -6.637 -21.859 1 81.44 8 LEU B CA 1
ATOM 2364 C C . LEU B 1 8 ? -20.109 -5.648 -22.016 1 81.44 8 LEU B C 1
ATOM 2366 O O . LEU B 1 8 ? -19.953 -4.75 -21.188 1 81.44 8 LEU B O 1
ATOM 2370 N N . GLN B 1 9 ? -19.344 -5.812 -23.016 1 81.81 9 GLN B N 1
ATOM 2371 C CA . GLN B 1 9 ? -18.266 -4.875 -23.312 1 81.81 9 GLN B CA 1
ATOM 2372 C C . GLN B 1 9 ? -18.812 -3.469 -23.547 1 81.81 9 GLN B C 1
ATOM 2374 O O . GLN B 1 9 ? -18.25 -2.488 -23.047 1 81.81 9 GLN B O 1
ATOM 2379 N N . ILE B 1 10 ? -19.906 -3.43 -24.266 1 83.31 10 ILE B N 1
ATOM 2380 C CA . ILE B 1 10 ? -20.531 -2.148 -24.578 1 83.31 10 ILE B CA 1
ATOM 2381 C C . ILE B 1 10 ? -21.109 -1.538 -23.297 1 83.31 10 ILE B C 1
ATOM 2383 O O . ILE B 1 10 ? -20.969 -0.337 -23.062 1 83.31 10 ILE B O 1
ATOM 2387 N N . PHE B 1 11 ? -21.734 -2.355 -22.516 1 90.12 11 PHE B N 1
ATOM 2388 C CA . PHE B 1 11 ? -22.281 -1.92 -21.219 1 90.12 11 PHE B CA 1
ATOM 2389 C C . PHE B 1 11 ? -21.188 -1.278 -20.375 1 90.12 11 PHE B C 1
ATOM 2391 O O . PHE B 1 11 ? -21.359 -0.174 -19.859 1 90.12 11 PHE B O 1
ATOM 2398 N N . LEU B 1 12 ? -20.078 -1.983 -20.312 1 83.56 12 LEU B N 1
ATOM 2399 C CA . LEU B 1 12 ? -18.969 -1.48 -19.5 1 83.56 12 LEU B CA 1
ATOM 2400 C C . LEU B 1 12 ? -18.422 -0.184 -20.078 1 83.56 12 LEU B C 1
ATOM 2402 O O . LEU B 1 12 ? -18.062 0.732 -19.328 1 83.56 12 LEU B O 1
ATOM 2406 N N . ALA B 1 13 ? -18.312 -0.095 -21.344 1 85.44 13 ALA B N 1
ATOM 2407 C CA . ALA B 1 13 ? -17.812 1.104 -22.016 1 85.44 13 ALA B CA 1
ATOM 2408 C C . ALA B 1 13 ? -18.734 2.293 -21.766 1 85.44 13 ALA B C 1
ATOM 2410 O O . ALA B 1 13 ? -18.266 3.412 -21.547 1 85.44 13 ALA B O 1
ATOM 2411 N N . VAL B 1 14 ? -19.984 1.982 -21.781 1 88.06 14 VAL B N 1
ATOM 2412 C CA . VAL B 1 14 ? -20.953 3.037 -21.516 1 88.06 14 VAL B CA 1
ATOM 2413 C C . VAL B 1 14 ? -20.859 3.473 -20.062 1 88.06 14 VAL B C 1
ATOM 2415 O O . VAL B 1 14 ? -20.906 4.668 -19.75 1 88.06 14 VAL B O 1
ATOM 2418 N N . ALA B 1 15 ? -20.75 2.51 -19.234 1 84.69 15 ALA B N 1
ATOM 2419 C CA . ALA B 1 15 ? -20.641 2.809 -17.812 1 84.69 15 ALA B CA 1
ATOM 2420 C C . ALA B 1 15 ? -19.422 3.686 -17.531 1 84.69 15 ALA B C 1
ATOM 2422 O O . ALA B 1 15 ? -19.469 4.582 -16.688 1 84.69 15 ALA B O 1
ATOM 2423 N N . GLN B 1 16 ? -18.453 3.383 -18.172 1 79.88 16 GLN B N 1
ATOM 2424 C CA . GLN B 1 16 ? -17.188 4.086 -18 1 79.88 16 GLN B CA 1
ATOM 2425 C C . GLN B 1 16 ? -17.234 5.473 -18.641 1 79.88 16 GLN B C 1
ATOM 2427 O O . GLN B 1 16 ? -16.766 6.449 -18.047 1 79.88 16 GLN B O 1
ATOM 2432 N N . SER B 1 17 ? -17.797 5.566 -19.828 1 80.5 17 SER B N 1
ATOM 2433 C CA . SER B 1 17 ? -17.703 6.773 -20.641 1 80.5 17 SER B CA 1
ATOM 2434 C C . SER B 1 17 ? -18.906 7.68 -20.438 1 80.5 17 SER B C 1
ATOM 2436 O O . SER B 1 17 ? -18.859 8.867 -20.75 1 80.5 17 SER B O 1
ATOM 2438 N N . GLY B 1 18 ? -20 7.09 -20.062 1 86.5 18 GLY B N 1
ATOM 2439 C CA . GLY B 1 18 ? -21.219 7.836 -19.812 1 86.5 18 GLY B CA 1
ATOM 2440 C C . GLY B 1 18 ? -21.984 8.148 -21.094 1 86.5 18 GLY B C 1
ATOM 2441 O O . GLY B 1 18 ? -22.906 8.969 -21.078 1 86.5 18 GLY B O 1
ATOM 2442 N N . SER B 1 19 ? -21.531 7.656 -22.188 1 88.69 19 SER B N 1
ATOM 2443 C CA . SER B 1 19 ? -22.25 7.871 -23.438 1 88.69 19 SER B CA 1
ATOM 2444 C C . SER B 1 19 ? -22.062 6.699 -24.391 1 88.69 19 SER B C 1
ATOM 2446 O O . SER B 1 19 ? -21.031 6.035 -24.359 1 88.69 19 SER B O 1
ATOM 2448 N N . THR B 1 20 ? -23.125 6.559 -25.203 1 88.44 20 THR B N 1
ATOM 2449 C CA . THR B 1 20 ? -23.062 5.465 -26.172 1 88.44 20 THR B CA 1
ATOM 2450 C C . THR B 1 20 ? -22.094 5.793 -27.297 1 88.44 20 THR B C 1
ATOM 2452 O O . THR B 1 20 ? -21.422 4.898 -27.828 1 88.44 20 THR B O 1
ATOM 2455 N N . THR B 1 21 ? -22.031 7.07 -27.516 1 87.69 21 THR B N 1
ATOM 2456 C CA . THR B 1 21 ? -21.109 7.488 -28.578 1 87.69 21 THR B CA 1
ATOM 2457 C C . THR B 1 21 ? -19.656 7.258 -28.141 1 87.69 21 THR B C 1
ATOM 2459 O O . THR B 1 21 ? -18.875 6.66 -28.891 1 87.69 21 THR B O 1
ATOM 2462 N N . ALA B 1 22 ? -19.375 7.703 -27.031 1 86.06 22 ALA B N 1
ATOM 2463 C CA . ALA B 1 22 ? -18.016 7.527 -26.516 1 86.06 22 ALA B CA 1
ATOM 2464 C C . ALA B 1 22 ? -17.703 6.051 -26.281 1 86.06 22 ALA B C 1
ATOM 2466 O O . ALA B 1 22 ? -16.578 5.609 -26.531 1 86.06 22 ALA B O 1
ATOM 2467 N N . ALA B 1 23 ? -18.672 5.367 -25.844 1 87.88 23 ALA B N 1
ATOM 2468 C CA . ALA B 1 23 ? -18.516 3.932 -25.625 1 87.88 23 ALA B CA 1
ATOM 2469 C C . ALA B 1 23 ? -18.234 3.209 -26.938 1 87.88 23 ALA B C 1
ATOM 2471 O O . ALA B 1 23 ? -17.406 2.297 -26.984 1 87.88 23 ALA B O 1
ATOM 2472 N N . ALA B 1 24 ? -18.891 3.596 -27.938 1 86.88 24 ALA B N 1
ATOM 2473 C CA . ALA B 1 24 ? -18.703 3 -29.266 1 86.88 24 ALA B CA 1
ATOM 2474 C C . ALA B 1 24 ? -17.25 3.15 -29.734 1 86.88 24 ALA B C 1
ATOM 2476 O O . ALA B 1 24 ? -16.656 2.201 -30.25 1 86.88 24 ALA B O 1
ATOM 2477 N N . ASP B 1 25 ? -16.734 4.285 -29.453 1 83.44 25 ASP B N 1
ATOM 2478 C CA . ASP B 1 25 ? -15.352 4.551 -29.812 1 83.44 25 ASP B CA 1
ATOM 2479 C C . ASP B 1 25 ? -14.398 3.654 -29.016 1 83.44 25 ASP B C 1
ATOM 2481 O O . ASP B 1 25 ? -13.445 3.109 -29.578 1 83.44 25 ASP B O 1
ATOM 2485 N N . LEU B 1 26 ? -14.789 3.422 -27.844 1 79.81 26 LEU B N 1
ATOM 2486 C CA . LEU B 1 26 ? -13.93 2.648 -26.953 1 79.81 26 LEU B CA 1
ATOM 2487 C C . LEU B 1 26 ? -13.891 1.183 -27.375 1 79.81 26 LEU B C 1
ATOM 2489 O O . LEU B 1 26 ? -12.883 0.501 -27.172 1 79.81 26 LEU B O 1
ATOM 2493 N N . VAL B 1 27 ? -14.953 0.768 -28.016 1 79.81 27 VAL B N 1
ATOM 2494 C CA . VAL B 1 27 ? -15.031 -0.654 -28.328 1 79.81 27 VAL B CA 1
ATOM 2495 C C . VAL B 1 27 ? -15.008 -0.847 -29.844 1 79.81 27 VAL B C 1
ATOM 2497 O O . VAL B 1 27 ? -15.328 -1.929 -30.344 1 79.81 27 VAL B O 1
ATOM 2500 N N . ALA B 1 28 ? -14.641 0.234 -30.562 1 81.44 28 ALA B N 1
ATOM 2501 C CA . ALA B 1 28 ? -14.469 0.216 -32 1 81.44 28 ALA B CA 1
ATOM 2502 C C . ALA B 1 28 ? -15.742 -0.253 -32.719 1 81.44 28 ALA B C 1
ATOM 2504 O O . ALA B 1 28 ? -15.703 -1.151 -33.562 1 81.44 28 ALA B O 1
ATOM 2505 N N . LEU B 1 29 ? -16.828 0.316 -32.375 1 81.19 29 LEU B N 1
ATOM 2506 C CA . LEU B 1 29 ? -18.141 0.079 -32.969 1 81.19 29 LEU B CA 1
ATOM 2507 C C . LEU B 1 29 ? -18.781 1.394 -33.406 1 81.19 29 LEU B C 1
ATOM 2509 O O . LEU B 1 29 ? -18.328 2.469 -33 1 81.19 29 LEU B O 1
ATOM 2513 N N . SER B 1 30 ? -19.656 1.315 -34.406 1 83.94 30 SER B N 1
ATOM 2514 C CA . SER B 1 30 ? -20.5 2.473 -34.688 1 83.94 30 SER B CA 1
ATOM 2515 C C . SER B 1 30 ? -21.422 2.783 -33.5 1 83.94 30 SER B C 1
ATOM 2517 O O . SER B 1 30 ? -21.75 1.893 -32.719 1 83.94 30 SER B O 1
ATOM 2519 N N . GLN B 1 31 ? -21.734 3.992 -33.406 1 87.19 31 GLN B N 1
ATOM 2520 C CA . GLN B 1 31 ? -22.641 4.414 -32.375 1 87.19 31 GLN B CA 1
ATOM 2521 C C . GLN B 1 31 ? -23.953 3.643 -32.438 1 87.19 31 GLN B C 1
ATOM 2523 O O . GLN B 1 31 ? -24.516 3.25 -31.406 1 87.19 31 GLN B O 1
ATOM 2528 N N . SER B 1 32 ? -24.422 3.424 -33.594 1 88.75 32 SER B N 1
ATOM 2529 C CA . SER B 1 32 ? -25.672 2.688 -33.781 1 88.75 32 SER B CA 1
ATOM 2530 C C . SER B 1 32 ? -25.547 1.252 -33.281 1 88.75 32 SER B C 1
ATOM 2532 O O . SER B 1 32 ? -26.469 0.732 -32.656 1 88.75 32 SER B O 1
ATOM 2534 N N . ALA B 1 33 ? -24.484 0.627 -33.594 1 83.12 33 ALA B N 1
ATOM 2535 C CA . ALA B 1 33 ? -24.25 -0.747 -33.156 1 83.12 33 ALA B CA 1
ATOM 2536 C C . ALA B 1 33 ? -24.125 -0.836 -31.641 1 83.12 33 ALA B C 1
ATOM 2538 O O . ALA B 1 33 ? -24.656 -1.768 -31.016 1 83.12 33 ALA B O 1
ATOM 2539 N N . ALA B 1 34 ? -23.469 0.109 -31.094 1 89.5 34 ALA B N 1
ATOM 2540 C CA . ALA B 1 34 ? -23.328 0.143 -29.641 1 89.5 34 ALA B CA 1
ATOM 2541 C C . ALA B 1 34 ? -24.672 0.344 -28.953 1 89.5 34 ALA B C 1
ATOM 2543 O O . ALA B 1 34 ? -24.984 -0.337 -27.969 1 89.5 34 ALA B O 1
ATOM 2544 N N . SER B 1 35 ? -25.406 1.256 -29.469 1 90.81 35 SER B N 1
ATOM 2545 C CA . SER B 1 35 ? -26.734 1.528 -28.906 1 90.81 35 SER B CA 1
ATOM 2546 C C . SER B 1 35 ? -27.641 0.313 -29.031 1 90.81 35 SER B C 1
ATOM 2548 O O . SER B 1 35 ? -28.375 -0.024 -28.094 1 90.81 35 SER B O 1
ATOM 2550 N N . ALA B 1 36 ? -27.594 -0.282 -30.141 1 87.25 36 ALA B N 1
ATOM 2551 C CA . ALA B 1 36 ? -28.406 -1.472 -30.375 1 87.25 36 ALA B CA 1
ATOM 2552 C C . ALA B 1 36 ? -28.031 -2.594 -29.422 1 87.25 36 ALA B C 1
ATOM 2554 O O . ALA B 1 36 ? -28.906 -3.268 -28.859 1 87.25 36 ALA B O 1
ATOM 2555 N N . ALA B 1 37 ? -26.797 -2.775 -29.312 1 84.88 37 ALA B N 1
ATOM 2556 C CA . ALA B 1 37 ? -26.297 -3.824 -28.422 1 84.88 37 ALA B CA 1
ATOM 2557 C C . ALA B 1 37 ? -26.719 -3.578 -26.984 1 84.88 37 ALA B C 1
ATOM 2559 O O . ALA B 1 37 ? -27.125 -4.512 -26.281 1 84.88 37 ALA B O 1
ATOM 2560 N N . LEU B 1 38 ? -26.656 -2.375 -26.578 1 89.44 38 LEU B N 1
ATOM 2561 C CA . LEU B 1 38 ? -27.078 -2.027 -25.219 1 89.44 38 LEU B CA 1
ATOM 2562 C C . LEU B 1 38 ? -28.578 -2.234 -25.047 1 89.44 38 LEU B C 1
ATOM 2564 O O . LEU B 1 38 ? -29.016 -2.791 -24.031 1 89.44 38 LEU B O 1
ATOM 2568 N N . ASN B 1 39 ? -29.281 -1.769 -25.969 1 89.06 39 ASN B N 1
ATOM 2569 C CA . ASN B 1 39 ? -30.734 -1.95 -25.938 1 89.06 39 ASN B CA 1
ATOM 2570 C C . ASN B 1 39 ? -31.109 -3.428 -25.891 1 89.06 39 ASN B C 1
ATOM 2572 O O . ASN B 1 39 ? -32 -3.82 -25.156 1 89.06 39 ASN B O 1
ATOM 2576 N N . GLU B 1 40 ? -30.453 -4.16 -26.719 1 83.5 40 GLU B N 1
ATOM 2577 C CA . GLU B 1 40 ? -30.703 -5.598 -26.734 1 83.5 40 GLU B CA 1
ATOM 2578 C C . GLU B 1 40 ? -30.406 -6.223 -25.375 1 83.5 40 GLU B C 1
ATOM 2580 O O . GLU B 1 40 ? -31.156 -7.07 -24.891 1 83.5 40 GLU B O 1
ATOM 2585 N N . LEU B 1 41 ? -29.297 -5.844 -24.797 1 85.62 41 LEU B N 1
ATOM 2586 C CA . LEU B 1 41 ? -28.922 -6.332 -23.469 1 85.62 41 LEU B CA 1
ATOM 2587 C C . LEU B 1 41 ? -30 -6 -22.438 1 85.62 41 LEU B C 1
ATOM 2589 O O . LEU B 1 41 ? -30.422 -6.867 -21.672 1 85.62 41 LEU B O 1
ATOM 2593 N N . GLU B 1 42 ? -30.484 -4.738 -22.469 1 88.38 42 GLU B N 1
ATOM 2594 C CA . GLU B 1 42 ? -31.531 -4.297 -21.547 1 88.38 42 GLU B CA 1
ATOM 2595 C C . GLU B 1 42 ? -32.844 -5.039 -21.781 1 88.38 42 GLU B C 1
ATOM 2597 O O . GLU B 1 42 ? -33.531 -5.395 -20.844 1 88.38 42 GLU B O 1
ATOM 2602 N N . HIS B 1 43 ? -33.062 -5.246 -23 1 83.81 43 HIS B N 1
ATOM 2603 C CA . HIS B 1 43 ? -34.281 -6 -23.375 1 83.81 43 HIS B CA 1
ATOM 2604 C C . HIS B 1 43 ? -34.188 -7.43 -22.859 1 83.81 43 HIS B C 1
ATOM 2606 O O . HIS B 1 43 ? -35.156 -7.938 -22.281 1 83.81 43 HIS B O 1
ATOM 2612 N N . LEU B 1 44 ? -33.094 -8.047 -23.078 1 77.25 44 LEU B N 1
ATOM 2613 C CA . LEU B 1 44 ? -32.906 -9.422 -22.641 1 77.25 44 LEU B CA 1
ATOM 2614 C C . LEU B 1 44 ? -33.031 -9.523 -21.125 1 77.25 44 LEU B C 1
ATOM 2616 O O . LEU B 1 44 ? -33.531 -10.508 -20.594 1 77.25 44 LEU B O 1
ATOM 2620 N N . LEU B 1 45 ? -32.531 -8.445 -20.453 1 80.5 45 LEU B N 1
ATOM 2621 C CA . LEU B 1 45 ? -32.531 -8.438 -19 1 80.5 45 LEU B CA 1
ATOM 2622 C C . LEU B 1 45 ? -33.844 -7.934 -18.453 1 80.5 45 LEU B C 1
ATOM 2624 O O . LEU B 1 45 ? -34.156 -8.117 -17.266 1 80.5 45 LEU B O 1
ATOM 2628 N N . GLY B 1 46 ? -34.656 -7.312 -19.266 1 82.44 46 GLY B N 1
ATOM 2629 C CA . GLY B 1 46 ? -35.969 -6.816 -18.891 1 82.44 46 GLY B CA 1
ATOM 2630 C C . GLY B 1 46 ? -35.906 -5.562 -18.031 1 82.44 46 GLY B C 1
ATOM 2631 O O . GLY B 1 46 ? -36.875 -5.234 -17.328 1 82.44 46 GLY B O 1
ATOM 2632 N N . VAL B 1 47 ? -34.719 -5.066 -17.938 1 83.88 47 VAL B N 1
ATOM 2633 C CA . VAL B 1 47 ? -34.531 -3.85 -17.156 1 83.88 47 VAL B CA 1
ATOM 2634 C C . VAL B 1 47 ? -33.656 -2.869 -17.922 1 83.88 47 VAL B C 1
ATOM 2636 O O . VAL B 1 47 ? -32.906 -3.27 -18.828 1 83.88 47 VAL B O 1
ATOM 2639 N N . GLN B 1 48 ? -33.75 -1.635 -17.547 1 89.31 48 GLN B N 1
ATOM 2640 C CA . GLN B 1 48 ? -32.781 -0.638 -17.969 1 89.31 48 GLN B CA 1
ATOM 2641 C C . GLN B 1 48 ? -31.562 -0.628 -17.047 1 89.31 48 GLN B C 1
ATOM 2643 O O . GLN B 1 48 ? -31.688 -0.874 -15.844 1 89.31 48 GLN B O 1
ATOM 2648 N N . LEU B 1 49 ? -30.469 -0.45 -17.734 1 89.75 49 LEU B N 1
ATOM 2649 C CA . LEU B 1 49 ? -29.234 -0.52 -16.953 1 89.75 49 LEU B CA 1
ATOM 2650 C C . LEU B 1 49 ? -28.703 0.877 -16.656 1 89.75 49 LEU B C 1
ATOM 2652 O O . LEU B 1 49 ? -27.859 1.049 -15.781 1 89.75 49 LEU B O 1
ATOM 2656 N N . PHE B 1 50 ? -29.203 1.766 -17.516 1 90.88 50 PHE B N 1
ATOM 2657 C CA . PHE B 1 50 ? -28.766 3.146 -17.391 1 90.88 50 PHE B CA 1
ATOM 2658 C C . PHE B 1 50 ? -29.953 4.094 -17.266 1 90.88 50 PHE B C 1
ATOM 2660 O O . PHE B 1 50 ? -31.016 3.836 -17.844 1 90.88 50 PHE B O 1
ATOM 2667 N N . ASP B 1 51 ? -29.719 5.09 -16.547 1 85 51 ASP B N 1
ATOM 2668 C CA . ASP B 1 51 ? -30.609 6.238 -16.562 1 85 51 ASP B CA 1
ATOM 2669 C C . ASP B 1 51 ? -29.969 7.434 -17.266 1 85 51 ASP B C 1
ATOM 2671 O O . ASP B 1 51 ? -28.75 7.605 -17.219 1 85 51 ASP B O 1
ATOM 2675 N N . ARG B 1 52 ? -30.766 8.062 -18.078 1 80.88 52 ARG B N 1
ATOM 2676 C CA . ARG B 1 52 ? -30.266 9.242 -18.781 1 80.88 52 ARG B CA 1
ATOM 2677 C C . ARG B 1 52 ? -30.359 10.484 -17.906 1 80.88 52 ARG B C 1
ATOM 2679 O O . ARG B 1 52 ? -31.422 10.781 -17.344 1 80.88 52 ARG B O 1
ATOM 2686 N N . VAL B 1 53 ? -29.312 11.047 -17.703 1 75.06 53 VAL B N 1
ATOM 2687 C CA . VAL B 1 53 ? -29.219 12.328 -17.016 1 75.06 53 VAL B CA 1
ATOM 2688 C C . VAL B 1 53 ? -28.656 13.391 -17.953 1 75.06 53 VAL B C 1
ATOM 2690 O O . VAL B 1 53 ? -27.438 13.461 -18.141 1 75.06 53 VAL B O 1
ATOM 2693 N N . GLY B 1 54 ? -29.516 14.18 -18.578 1 78.75 54 GLY B N 1
ATOM 2694 C CA . GLY B 1 54 ? -29.078 15.023 -19.672 1 78.75 54 GLY B CA 1
ATOM 2695 C C . GLY B 1 54 ? -28.641 14.234 -20.891 1 78.75 54 GLY B C 1
ATOM 2696 O O . GLY B 1 54 ? -29.406 13.43 -21.422 1 78.75 54 GLY B O 1
ATOM 2697 N N . LYS B 1 55 ? -27.406 14.531 -21.188 1 76.19 55 LYS B N 1
ATOM 2698 C CA . LYS B 1 55 ? -26.859 13.812 -22.328 1 76.19 55 LYS B CA 1
ATOM 2699 C C . LYS B 1 55 ? -26.031 12.617 -21.891 1 76.19 55 LYS B C 1
ATOM 2701 O O . LYS B 1 55 ? -25.484 11.891 -22.719 1 76.19 55 LYS B O 1
ATOM 2706 N N . ARG B 1 56 ? -26 12.336 -20.625 1 81.38 56 ARG B N 1
ATOM 2707 C CA . ARG B 1 56 ? -25.109 11.281 -20.156 1 81.38 56 ARG B CA 1
ATOM 2708 C C . ARG B 1 56 ? -25.906 10.078 -19.656 1 81.38 56 ARG B C 1
ATOM 2710 O O . ARG B 1 56 ? -26.953 10.234 -19.016 1 81.38 56 ARG B O 1
ATOM 2717 N N . LEU B 1 57 ? -25.344 8.891 -19.812 1 85.25 57 LEU B N 1
ATOM 2718 C CA . LEU B 1 57 ? -25.844 7.625 -19.297 1 85.25 57 LEU B CA 1
ATOM 2719 C C . LEU B 1 57 ? -25.156 7.262 -17.984 1 85.25 57 LEU B C 1
ATOM 2721 O O . LEU B 1 57 ? -23.922 7.207 -17.938 1 85.25 57 LEU B O 1
ATOM 2725 N N . VAL B 1 58 ? -26 7.133 -16.938 1 83.69 58 VAL B N 1
ATOM 2726 C CA . VAL B 1 58 ? -25.453 6.77 -15.633 1 83.69 58 VAL B CA 1
ATOM 2727 C C . VAL B 1 58 ? -26.047 5.434 -15.188 1 83.69 58 VAL B C 1
ATOM 2729 O O . VAL B 1 58 ? -27.234 5.184 -15.367 1 83.69 58 VAL B O 1
ATOM 2732 N N . LEU B 1 59 ? -25.203 4.637 -14.539 1 83.31 59 LEU B N 1
ATOM 2733 C CA . LEU B 1 59 ? -25.656 3.332 -14.07 1 83.31 59 LEU B CA 1
ATOM 2734 C C . LEU B 1 59 ? -26.797 3.48 -13.078 1 83.31 59 LEU B C 1
ATOM 2736 O O . LEU B 1 59 ? -26.703 4.277 -12.141 1 83.31 59 LEU B O 1
ATOM 2740 N N . ASN B 1 60 ? -27.906 2.785 -13.281 1 80.69 60 ASN B N 1
ATOM 2741 C CA . ASN B 1 60 ? -28.938 2.668 -12.258 1 80.69 60 ASN B CA 1
ATOM 2742 C C . ASN B 1 60 ? -28.703 1.462 -11.359 1 80.69 60 ASN B C 1
ATOM 2744 O O . ASN B 1 60 ? -27.625 0.856 -11.391 1 80.69 60 ASN B O 1
ATOM 2748 N N . ASP B 1 61 ? -29.656 1.122 -10.516 1 75.56 61 ASP B N 1
ATOM 2749 C CA . ASP B 1 61 ? -29.484 0.04 -9.555 1 75.56 61 ASP B CA 1
ATOM 2750 C C . ASP B 1 61 ? -29.188 -1.282 -10.258 1 75.56 61 ASP B C 1
ATOM 2752 O O . ASP B 1 61 ? -28.312 -2.027 -9.836 1 75.56 61 ASP B O 1
ATOM 2756 N N . SER B 1 62 ? -29.953 -1.439 -11.258 1 78.56 62 SER B N 1
ATOM 2757 C CA . SER B 1 62 ? -29.734 -2.658 -12.031 1 78.56 62 SER B CA 1
ATOM 2758 C C . SER B 1 62 ? -28.359 -2.652 -12.688 1 78.56 62 SER B C 1
ATOM 2760 O O . SER B 1 62 ? -27.688 -3.686 -12.742 1 78.56 62 SER B O 1
ATOM 2762 N N . GLY B 1 63 ? -27.984 -1.498 -13.18 1 82 63 GLY B N 1
ATOM 2763 C CA . GLY B 1 63 ? -26.656 -1.367 -13.773 1 82 63 GLY B CA 1
ATOM 2764 C C . GLY B 1 63 ? -25.531 -1.6 -12.781 1 82 63 GLY B C 1
ATOM 2765 O O . GLY B 1 63 ? -24.562 -2.283 -13.094 1 82 63 GLY B O 1
ATOM 2766 N N . ARG B 1 64 ? -25.688 -1.125 -11.672 1 72.25 64 ARG B N 1
ATOM 2767 C CA . ARG B 1 64 ? -24.688 -1.296 -10.625 1 72.25 64 ARG B CA 1
ATOM 2768 C C . ARG B 1 64 ? -24.578 -2.758 -10.203 1 72.25 64 ARG B C 1
ATOM 2770 O O . ARG B 1 64 ? -23.484 -3.232 -9.875 1 72.25 64 ARG B O 1
ATOM 2777 N N . GLN B 1 65 ? -25.688 -3.375 -10.266 1 69.94 65 GLN B N 1
ATOM 2778 C CA . GLN B 1 65 ? -25.703 -4.797 -9.945 1 69.94 65 GLN B CA 1
ATOM 2779 C C . GLN B 1 65 ? -25 -5.613 -11.023 1 69.94 65 GLN B C 1
ATOM 2781 O O . GLN B 1 65 ? -24.312 -6.586 -10.719 1 69.94 65 GLN B O 1
ATOM 2786 N N . LEU B 1 66 ? -25.172 -5.148 -12.242 1 76.5 66 LEU B N 1
ATOM 2787 C CA . LEU B 1 66 ? -24.625 -5.902 -13.359 1 76.5 66 LEU B CA 1
ATOM 2788 C C . LEU B 1 66 ? -23.141 -5.621 -13.516 1 76.5 66 LEU B C 1
ATOM 2790 O O . LEU B 1 66 ? -22.391 -6.465 -14.016 1 76.5 66 LEU B O 1
ATOM 2794 N N . LEU B 1 67 ? -22.781 -4.465 -13.039 1 76.75 67 LEU B N 1
ATOM 2795 C CA . LEU B 1 67 ? -21.453 -3.949 -13.352 1 76.75 67 LEU B CA 1
ATOM 2796 C C . LEU B 1 67 ? -20.375 -4.934 -12.914 1 76.75 67 LEU B C 1
ATOM 2798 O O . LEU B 1 67 ? -19.547 -5.355 -13.727 1 76.75 67 LEU B O 1
ATOM 2802 N N . PRO B 1 68 ? -20.453 -5.375 -11.75 1 64.75 68 PRO B N 1
ATOM 2803 C CA . PRO B 1 68 ? -19.391 -6.312 -11.344 1 64.75 68 PRO B CA 1
ATOM 2804 C C . PRO B 1 68 ? -19.484 -7.645 -12.078 1 64.75 68 PRO B C 1
ATOM 2806 O O . PRO B 1 68 ? -18.438 -8.234 -12.414 1 64.75 68 PRO B O 1
ATOM 2809 N N . GLN B 1 69 ? -20.609 -7.98 -12.375 1 66.81 69 GLN B N 1
ATOM 2810 C CA . GLN B 1 69 ? -20.812 -9.25 -13.07 1 66.81 69 GLN B CA 1
ATOM 2811 C C . GLN B 1 69 ? -20.328 -9.164 -14.516 1 66.81 69 GLN B C 1
ATOM 2813 O O . GLN B 1 69 ? -19.719 -10.102 -15.023 1 66.81 69 GLN B O 1
ATOM 2818 N N . ALA B 1 70 ? -20.672 -8.078 -15.109 1 76.38 70 ALA B N 1
ATOM 2819 C CA . ALA B 1 70 ? -20.25 -7.863 -16.484 1 76.38 70 ALA B CA 1
ATOM 2820 C C . ALA B 1 70 ? -18.719 -7.844 -16.594 1 76.38 70 ALA B C 1
ATOM 2822 O O . ALA B 1 70 ? -18.156 -8.461 -17.5 1 76.38 70 ALA B O 1
ATOM 2823 N N . ARG B 1 71 ? -18.172 -7.152 -15.664 1 68 71 ARG B N 1
ATOM 2824 C CA . ARG B 1 71 ? -16.719 -7.098 -15.641 1 68 71 ARG B CA 1
ATOM 2825 C C . ARG B 1 71 ? -16.109 -8.492 -15.484 1 68 71 ARG B C 1
ATOM 2827 O O . ARG B 1 71 ? -15.188 -8.852 -16.203 1 68 71 ARG B O 1
ATOM 2834 N N . HIS B 1 72 ? -16.75 -9.203 -14.758 1 60 72 HIS B N 1
ATOM 2835 C CA . HIS B 1 72 ? -16.281 -10.562 -14.492 1 60 72 HIS B CA 1
ATOM 2836 C C . HIS B 1 72 ? -16.391 -11.43 -15.75 1 60 72 HIS B C 1
ATOM 2838 O O . HIS B 1 72 ? -15.469 -12.195 -16.047 1 60 72 HIS B O 1
ATOM 2844 N N . MET B 1 73 ? -17.438 -11.305 -16.281 1 62.16 73 MET B N 1
ATOM 2845 C CA . MET B 1 73 ? -17.672 -12.125 -17.469 1 62.16 73 MET B CA 1
ATOM 2846 C C . MET B 1 73 ? -16.703 -11.781 -18.578 1 62.16 73 MET B C 1
ATOM 2848 O O . MET B 1 73 ? -16.172 -12.672 -19.25 1 62.16 73 MET B O 1
ATOM 2852 N N . LEU B 1 74 ? -16.469 -10.562 -18.688 1 66.5 74 LEU B N 1
ATOM 2853 C CA . LEU B 1 74 ? -15.539 -10.164 -19.734 1 66.5 74 LEU B CA 1
ATOM 2854 C C . LEU B 1 74 ? -14.117 -10.57 -19.375 1 66.5 74 LEU B C 1
ATOM 2856 O O . LEU B 1 74 ? -13.359 -11.016 -20.25 1 66.5 74 LEU B O 1
ATOM 2860 N N . ASP B 1 75 ? -13.836 -10.406 -18.156 1 58.84 75 ASP B N 1
ATOM 2861 C CA . ASP B 1 75 ? -12.523 -10.844 -17.688 1 58.84 75 ASP B CA 1
ATOM 2862 C C . ASP B 1 75 ? -12.352 -12.352 -17.859 1 58.84 75 ASP B C 1
ATOM 2864 O O . ASP B 1 75 ? -11.281 -12.812 -18.25 1 58.84 75 ASP B O 1
ATOM 2868 N N . ALA B 1 76 ? -13.406 -13.008 -17.5 1 54.44 76 ALA B N 1
ATOM 2869 C CA . ALA B 1 76 ? -13.391 -14.453 -17.672 1 54.44 76 ALA B CA 1
ATOM 2870 C C . ALA B 1 76 ? -13.219 -14.82 -19.156 1 54.44 76 ALA B C 1
ATOM 2872 O O . ALA B 1 76 ? -12.461 -15.734 -19.484 1 54.44 76 ALA B O 1
ATOM 2873 N N . ALA B 1 77 ? -13.953 -14.07 -19.953 1 58.72 77 ALA B N 1
ATOM 2874 C CA . ALA B 1 77 ? -13.836 -14.312 -21.375 1 58.72 77 ALA B CA 1
ATOM 2875 C C . ALA B 1 77 ? -12.422 -14.039 -21.875 1 58.72 77 ALA B C 1
ATOM 2877 O O . ALA B 1 77 ? -11.867 -14.797 -22.672 1 58.72 77 ALA B O 1
ATOM 2878 N N . GLN B 1 78 ? -11.953 -12.969 -21.297 1 57.97 78 GLN B N 1
ATOM 2879 C CA . GLN B 1 78 ? -10.586 -12.617 -21.672 1 57.97 78 GLN B CA 1
ATOM 2880 C C . GLN B 1 78 ? -9.602 -13.672 -21.188 1 57.97 78 GLN B C 1
ATOM 2882 O O . GLN B 1 78 ? -8.648 -14.023 -21.891 1 57.97 78 GLN B O 1
ATOM 2887 N N . THR B 1 79 ? -9.883 -14.039 -20.016 1 51.28 79 THR B N 1
ATOM 2888 C CA . THR B 1 79 ? -9.055 -15.109 -19.453 1 51.28 79 THR B CA 1
ATOM 2889 C C . THR B 1 79 ? -9.141 -16.359 -20.312 1 51.28 79 THR B C 1
ATOM 2891 O O . THR B 1 79 ? -8.125 -17 -20.594 1 51.28 79 THR B O 1
ATOM 2894 N N . ILE B 1 80 ? -10.32 -16.656 -20.703 1 47.31 80 ILE B N 1
ATOM 2895 C CA . ILE B 1 80 ? -10.539 -17.812 -21.578 1 47.31 80 ILE B CA 1
ATOM 2896 C C . ILE B 1 80 ? -9.797 -17.625 -22.891 1 47.31 80 ILE B C 1
ATOM 2898 O O . ILE B 1 80 ? -9.102 -18.531 -23.359 1 47.31 80 ILE B O 1
ATOM 2902 N N . GLU B 1 81 ? -10.055 -16.469 -23.391 1 50.5 81 GLU B N 1
ATOM 2903 C CA . GLU B 1 81 ? -9.398 -16.203 -24.672 1 50.5 81 GLU B CA 1
ATOM 2904 C C . GLU B 1 81 ? -7.879 -16.297 -24.547 1 50.5 81 GLU B C 1
ATOM 2906 O O . GLU B 1 81 ? -7.211 -16.859 -25.422 1 50.5 81 GLU B O 1
ATOM 2911 N N . ARG B 1 82 ? -7.484 -15.68 -23.5 1 48.56 82 ARG B N 1
ATOM 2912 C CA . ARG B 1 82 ? -6.043 -15.703 -23.266 1 48.56 82 ARG B CA 1
ATOM 2913 C C . ARG B 1 82 ? -5.559 -17.125 -23.016 1 48.56 82 ARG B C 1
ATOM 2915 O O . ARG B 1 82 ? -4.488 -17.516 -23.5 1 48.56 82 ARG B O 1
ATOM 2922 N N . GLN B 1 83 ? -6.348 -17.781 -22.172 1 45.72 83 GLN B N 1
ATOM 2923 C CA . GLN B 1 83 ? -6.004 -19.172 -21.906 1 45.72 83 GLN B CA 1
ATOM 2924 C C . GLN B 1 83 ? -5.938 -19.984 -23.203 1 45.72 83 GLN B C 1
ATOM 2926 O O . GLN B 1 83 ? -5.082 -20.859 -23.344 1 45.72 83 GLN B O 1
ATOM 2931 N N . PHE B 1 84 ? -6.922 -19.734 -24.016 1 45.03 84 PHE B N 1
ATOM 2932 C CA . PHE B 1 84 ? -6.973 -20.531 -25.234 1 45.03 84 PHE B CA 1
ATOM 2933 C C . PHE B 1 84 ? -6.031 -19.969 -26.297 1 45.03 84 PHE B C 1
ATOM 2935 O O . PHE B 1 84 ? -5.598 -20.688 -27.203 1 45.03 84 PHE B O 1
ATOM 2942 N N . SER B 1 85 ? -5.914 -18.75 -26.312 1 46.56 85 SER B N 1
ATOM 2943 C CA . SER B 1 85 ? -4.973 -18.25 -27.312 1 46.56 85 SER B CA 1
ATOM 2944 C C . SER B 1 85 ? -3.543 -18.672 -26.984 1 46.56 85 SER B C 1
ATOM 2946 O O . SER B 1 85 ? -2.717 -18.844 -27.875 1 46.56 85 SER B O 1
ATOM 2948 N N . ASP B 1 86 ? -3.129 -18.609 -25.719 1 41.31 86 ASP B N 1
ATOM 2949 C CA . ASP B 1 86 ? -1.84 -19.172 -25.328 1 41.31 86 ASP B CA 1
ATOM 2950 C C . ASP B 1 86 ? -2.008 -20.203 -24.203 1 41.31 86 ASP B C 1
ATOM 2952 O O . ASP B 1 86 ? -2.061 -19.844 -23.031 1 41.31 86 ASP B O 1
ATOM 2956 N N . PRO B 1 87 ? -2.445 -21.359 -24.734 1 41.78 87 PRO B N 1
ATOM 2957 C CA . PRO B 1 87 ? -2.613 -22.484 -23.797 1 41.78 87 PRO B CA 1
ATOM 2958 C C . PRO B 1 87 ? -1.516 -22.547 -22.734 1 41.78 87 PRO B C 1
ATOM 2960 O O . PRO B 1 87 ? -1.757 -23 -21.625 1 41.78 87 PRO B O 1
ATOM 2963 N N . GLU B 1 88 ? -0.335 -22.531 -23.219 1 46.06 88 GLU B N 1
ATOM 2964 C CA . GLU B 1 88 ? 0.782 -22.594 -22.266 1 46.06 88 GLU B CA 1
ATOM 2965 C C . GLU B 1 88 ? 0.742 -21.422 -21.297 1 46.06 88 GLU B C 1
ATOM 2967 O O . GLU B 1 88 ? 1.594 -21.312 -20.406 1 46.06 88 GLU B O 1
ATOM 2972 N N . ALA B 1 89 ? -0.01 -20.484 -21.719 1 47.59 89 ALA B N 1
ATOM 2973 C CA . ALA B 1 89 ? -0.119 -19.297 -20.875 1 47.59 89 ALA B CA 1
ATOM 2974 C C . ALA B 1 89 ? -0.753 -19.625 -19.531 1 47.59 89 ALA B C 1
ATOM 2976 O O . ALA B 1 89 ? -1.905 -20.062 -19.469 1 47.59 89 ALA B O 1
ATOM 2977 N N . GLY B 1 90 ? -0.103 -20.453 -18.844 1 51.09 90 GLY B N 1
ATOM 2978 C CA . GLY B 1 90 ? -0.456 -20.75 -17.453 1 51.09 90 GLY B CA 1
ATOM 2979 C C . GLY B 1 90 ? -1.475 -19.781 -16.891 1 51.09 90 GLY B C 1
ATOM 2980 O O . GLY B 1 90 ? -1.722 -18.719 -17.469 1 51.09 90 GLY B O 1
ATOM 2981 N N . SER B 1 91 ? -2.467 -20.391 -16.156 1 61.53 91 SER B N 1
ATOM 2982 C CA . SER B 1 91 ? -3.547 -19.641 -15.523 1 61.53 91 SER B CA 1
ATOM 2983 C C . SER B 1 91 ? -3 -18.5 -14.672 1 61.53 91 SER B C 1
ATOM 2985 O O . SER B 1 91 ? -2.08 -18.688 -13.883 1 61.53 91 SER B O 1
ATOM 2987 N N . GLU B 1 92 ? -3.18 -17.344 -15.117 1 79.88 92 GLU B N 1
ATOM 2988 C CA . GLU B 1 92 ? -2.838 -16.172 -14.328 1 79.88 92 GLU B CA 1
ATOM 2989 C C . GLU B 1 92 ? -3.828 -15.961 -13.188 1 79.88 92 GLU B C 1
ATOM 2991 O O . GLU B 1 92 ? -5.043 -16 -13.391 1 79.88 92 GLU B O 1
ATOM 2996 N N . LEU B 1 93 ? -3.314 -16 -12.008 1 87.12 93 LEU B N 1
ATOM 2997 C CA . LEU B 1 93 ? -4.121 -15.82 -10.805 1 87.12 93 LEU B CA 1
ATOM 2998 C C . LEU B 1 93 ? -3.949 -14.414 -10.242 1 87.12 93 LEU B C 1
ATOM 3000 O O . LEU B 1 93 ? -2.826 -13.922 -10.133 1 87.12 93 LEU B O 1
ATOM 3004 N N . HIS B 1 94 ? -5.043 -13.773 -9.992 1 92.06 94 HIS B N 1
ATOM 3005 C CA . HIS B 1 94 ? -5.035 -12.453 -9.375 1 92.06 94 HIS B CA 1
ATOM 3006 C C . HIS B 1 94 ? -5.52 -12.516 -7.934 1 92.06 94 HIS B C 1
ATOM 3008 O O . HIS B 1 94 ? -6.719 -12.664 -7.68 1 92.06 94 HIS B O 1
ATOM 3014 N N . ILE B 1 95 ? -4.613 -12.305 -7.012 1 96 95 ILE B N 1
ATOM 3015 C CA . ILE B 1 95 ? -4.945 -12.445 -5.598 1 96 95 ILE B CA 1
ATOM 3016 C C . ILE B 1 95 ? -4.812 -11.094 -4.902 1 96 95 ILE B C 1
ATOM 3018 O O . ILE B 1 95 ? -3.891 -10.328 -5.188 1 96 95 ILE B O 1
ATOM 3022 N N . GLY B 1 96 ? -5.844 -10.75 -4.148 1 97.81 96 GLY B N 1
ATOM 3023 C CA . GLY B 1 96 ? -5.742 -9.617 -3.246 1 97.81 96 GLY B CA 1
ATOM 3024 C C . GLY B 1 96 ? -5.293 -10.008 -1.85 1 97.81 96 GLY B C 1
ATOM 3025 O O . GLY B 1 96 ? -5.707 -11.047 -1.326 1 97.81 96 GLY B O 1
ATOM 3026 N N . ALA B 1 97 ? -4.434 -9.203 -1.29 1 98.06 97 ALA B N 1
ATOM 3027 C CA . ALA B 1 97 ? -3.998 -9.445 0.083 1 98.06 97 ALA B CA 1
ATOM 3028 C C . ALA B 1 97 ? -3.809 -8.133 0.838 1 98.06 97 ALA B C 1
ATOM 3030 O O . ALA B 1 97 ? -3.293 -7.16 0.284 1 98.06 97 ALA B O 1
ATOM 3031 N N . SER B 1 98 ? -4.281 -8.148 2.062 1 96.81 98 SER B N 1
ATOM 3032 C CA . SER B 1 98 ? -4.008 -6.988 2.898 1 96.81 98 SER B CA 1
ATOM 3033 C C . SER B 1 98 ? -2.516 -6.855 3.193 1 96.81 98 SER B C 1
ATOM 3035 O O . SER B 1 98 ? -1.752 -7.805 2.99 1 96.81 98 SER B O 1
ATOM 3037 N N . THR B 1 99 ? -2.143 -5.762 3.662 1 94.88 99 THR B N 1
ATOM 3038 C CA . THR B 1 99 ? -0.75 -5.324 3.645 1 94.88 99 THR B CA 1
ATOM 3039 C C . THR B 1 99 ? 0.137 -6.32 4.383 1 94.88 99 THR B C 1
ATOM 3041 O O . THR B 1 99 ? 1.2 -6.703 3.889 1 94.88 99 THR B O 1
ATOM 3044 N N . THR B 1 100 ? -0.227 -6.777 5.582 1 95.88 100 THR B N 1
ATOM 3045 C CA . THR B 1 100 ? 0.574 -7.73 6.34 1 95.88 100 THR B CA 1
ATOM 3046 C C . THR B 1 100 ? 0.753 -9.031 5.559 1 95.88 100 THR B C 1
ATOM 3048 O O . THR B 1 100 ? 1.878 -9.492 5.367 1 95.88 100 THR B O 1
ATOM 3051 N N . ILE B 1 101 ? -0.298 -9.547 5.105 1 97.19 101 ILE B N 1
ATOM 3052 C CA . ILE B 1 101 ? -0.283 -10.828 4.414 1 97.19 101 ILE B CA 1
ATOM 3053 C C . ILE B 1 101 ? 0.436 -10.688 3.074 1 97.19 101 ILE B C 1
ATOM 3055 O O . ILE B 1 101 ? 1.34 -11.469 2.762 1 97.19 101 ILE B O 1
ATOM 3059 N N . GLY B 1 102 ? 0.062 -9.68 2.346 1 97.5 102 GLY B N 1
ATOM 3060 C CA . GLY B 1 102 ? 0.583 -9.484 1.003 1 97.5 102 GLY B CA 1
ATOM 3061 C C . GLY B 1 102 ? 2.076 -9.219 0.976 1 97.5 102 GLY B C 1
ATOM 3062 O O . GLY B 1 102 ? 2.762 -9.594 0.023 1 97.5 102 GLY B O 1
ATOM 3063 N N . SER B 1 103 ? 2.578 -8.641 2.004 1 97.06 103 SER B N 1
ATOM 3064 C CA . SER B 1 103 ? 3.975 -8.211 1.999 1 97.06 103 SER B CA 1
ATOM 3065 C C . SER B 1 103 ? 4.863 -9.219 2.727 1 97.06 103 SER B C 1
ATOM 3067 O O . SER B 1 103 ? 6.031 -9.383 2.379 1 97.06 103 SER B O 1
ATOM 3069 N N . TYR B 1 104 ? 4.312 -9.938 3.701 1 96.94 104 TYR B N 1
ATOM 3070 C CA . TYR B 1 104 ? 5.199 -10.656 4.605 1 96.94 104 TYR B CA 1
ATOM 3071 C C . TYR B 1 104 ? 4.934 -12.156 4.551 1 96.94 104 TYR B C 1
ATOM 3073 O O . TYR B 1 104 ? 5.742 -12.953 5.031 1 96.94 104 TYR B O 1
ATOM 3081 N N . MET B 1 105 ? 3.877 -12.523 3.992 1 95.94 105 MET B N 1
ATOM 3082 C CA . MET B 1 105 ? 3.547 -13.953 3.982 1 95.94 105 MET B CA 1
ATOM 3083 C C . MET B 1 105 ? 3.396 -14.461 2.555 1 95.94 105 MET B C 1
ATOM 3085 O O . MET B 1 105 ? 3.979 -15.484 2.193 1 95.94 105 MET B O 1
ATOM 3089 N N . LEU B 1 106 ? 2.719 -13.734 1.746 1 97 106 LEU B N 1
ATOM 3090 C CA . LEU B 1 106 ? 2.33 -14.172 0.408 1 97 106 LEU B CA 1
ATOM 3091 C C . LEU B 1 106 ? 3.557 -14.477 -0.442 1 97 106 LEU B C 1
ATOM 3093 O O . LEU B 1 106 ? 3.572 -15.469 -1.183 1 97 106 LEU B O 1
ATOM 3097 N N . PRO B 1 107 ? 4.641 -13.688 -0.378 1 97.12 107 PRO B N 1
ATOM 3098 C CA . PRO B 1 107 ? 5.824 -13.977 -1.193 1 97.12 107 PRO B CA 1
ATOM 3099 C C . PRO B 1 107 ? 6.363 -15.391 -0.963 1 97.12 107 PRO B C 1
ATOM 3101 O O . PRO B 1 107 ? 6.609 -16.125 -1.924 1 97.12 107 PRO B O 1
ATOM 3104 N N . ALA B 1 108 ? 6.465 -15.766 0.29 1 96.38 108 ALA B N 1
ATOM 3105 C CA . ALA B 1 108 ? 6.961 -17.109 0.609 1 96.38 108 ALA B CA 1
ATOM 3106 C C . ALA B 1 108 ? 5.973 -18.172 0.159 1 96.38 108 ALA B C 1
ATOM 3108 O O . ALA B 1 108 ? 6.375 -19.25 -0.312 1 96.38 108 ALA B O 1
ATOM 3109 N N . MET B 1 109 ? 4.738 -17.906 0.319 1 96.12 109 MET B N 1
ATOM 3110 C CA . MET B 1 109 ? 3.699 -18.844 -0.076 1 96.12 109 MET B CA 1
ATOM 3111 C C . MET B 1 109 ? 3.717 -19.078 -1.583 1 96.12 109 MET B C 1
ATOM 3113 O O . MET B 1 109 ? 3.646 -20.219 -2.043 1 96.12 109 MET B O 1
ATOM 3117 N N . ILE B 1 110 ? 3.832 -18 -2.34 1 95.56 110 ILE B N 1
ATOM 3118 C CA . ILE B 1 110 ? 3.834 -18.094 -3.795 1 95.56 110 ILE B CA 1
ATOM 3119 C C . ILE B 1 110 ? 5.09 -18.828 -4.262 1 95.56 110 ILE B C 1
ATOM 3121 O O . ILE B 1 110 ? 5.035 -19.625 -5.191 1 95.56 110 ILE B O 1
ATOM 3125 N N . ALA B 1 111 ? 6.219 -18.516 -3.654 1 95.44 111 ALA B N 1
ATOM 3126 C CA . ALA B 1 111 ? 7.457 -19.203 -3.99 1 95.44 111 ALA B CA 1
ATOM 3127 C C . ALA B 1 111 ? 7.316 -20.719 -3.779 1 95.44 111 ALA B C 1
ATOM 3129 O O . ALA B 1 111 ? 7.727 -21.5 -4.629 1 95.44 111 ALA B O 1
ATOM 3130 N N . ALA B 1 112 ? 6.73 -21.078 -2.646 1 95.38 112 ALA B N 1
ATOM 3131 C CA . ALA B 1 112 ? 6.52 -22.5 -2.342 1 95.38 112 ALA B CA 1
ATOM 3132 C C . ALA B 1 112 ? 5.531 -23.125 -3.318 1 95.38 112 ALA B C 1
ATOM 3134 O O . ALA B 1 112 ? 5.73 -24.25 -3.768 1 95.38 112 ALA B O 1
ATOM 3135 N N . TYR B 1 113 ? 4.52 -22.422 -3.635 1 95 113 TYR B N 1
ATOM 3136 C CA . TYR B 1 113 ? 3.5 -22.922 -4.555 1 95 113 TYR B CA 1
ATOM 3137 C C . TYR B 1 113 ? 4.094 -23.188 -5.934 1 95 113 TYR B C 1
ATOM 3139 O O . TYR B 1 113 ? 3.748 -24.172 -6.582 1 95 113 TYR B O 1
ATOM 3147 N N . ARG B 1 114 ? 4.891 -22.297 -6.34 1 91.75 114 ARG B N 1
ATOM 3148 C CA . ARG B 1 114 ? 5.488 -22.359 -7.668 1 91.75 114 ARG B CA 1
ATOM 3149 C C . ARG B 1 114 ? 6.352 -23.609 -7.824 1 91.75 114 ARG B C 1
ATOM 3151 O O . ARG B 1 114 ? 6.547 -24.109 -8.938 1 91.75 114 ARG B O 1
ATOM 3158 N N . LYS B 1 115 ? 6.895 -24.094 -6.758 1 91.31 115 LYS B N 1
ATOM 3159 C CA . LYS B 1 115 ? 7.719 -25.297 -6.82 1 91.31 115 LYS B CA 1
ATOM 3160 C C . LYS B 1 115 ? 6.934 -26.469 -7.41 1 91.31 115 LYS B C 1
ATOM 3162 O O . LYS B 1 115 ? 7.488 -27.281 -8.156 1 91.31 115 LYS B O 1
ATOM 3167 N N . ASP B 1 116 ? 5.656 -26.531 -7.117 1 89.75 116 ASP B N 1
ATOM 3168 C CA . ASP B 1 116 ? 4.812 -27.625 -7.594 1 89.75 116 ASP B CA 1
ATOM 3169 C C . ASP B 1 116 ? 3.934 -27.172 -8.758 1 89.75 116 ASP B C 1
ATOM 3171 O O . ASP B 1 116 ? 3.221 -27.984 -9.352 1 89.75 116 ASP B O 1
ATOM 3175 N N . HIS B 1 117 ? 4.023 -25.922 -9.047 1 87.88 117 HIS B N 1
ATOM 3176 C CA . HIS B 1 117 ? 3.258 -25.344 -10.141 1 87.88 117 HIS B CA 1
ATOM 3177 C C . HIS B 1 117 ? 4.113 -24.375 -10.961 1 87.88 117 HIS B C 1
ATOM 3179 O O . HIS B 1 117 ? 3.844 -23.172 -10.992 1 87.88 117 HIS B O 1
ATOM 3185 N N . ALA B 1 118 ? 4.992 -24.828 -11.68 1 81.75 118 ALA B N 1
ATOM 3186 C CA . ALA B 1 118 ? 6.066 -24.094 -12.336 1 81.75 118 ALA B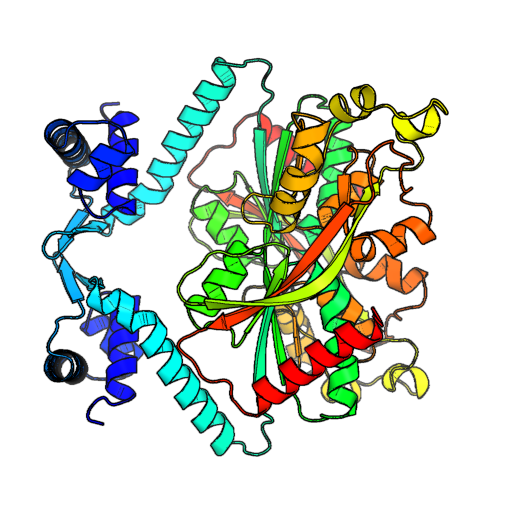 CA 1
ATOM 3187 C C . ALA B 1 118 ? 5.504 -23.078 -13.32 1 81.75 118 ALA B C 1
ATOM 3189 O O . ALA B 1 118 ? 6.105 -22.016 -13.539 1 81.75 118 ALA B O 1
ATOM 3190 N N . GLY B 1 119 ? 4.355 -23.203 -13.867 1 79.62 119 GLY B N 1
ATOM 3191 C CA . GLY B 1 119 ? 3.809 -22.281 -14.852 1 79.62 119 GLY B CA 1
ATOM 3192 C C . GLY B 1 119 ? 2.838 -21.266 -14.258 1 79.62 119 GLY B C 1
ATOM 3193 O O . GLY B 1 119 ? 2.293 -20.422 -14.969 1 79.62 119 GLY B O 1
ATOM 3194 N N . ALA B 1 120 ? 2.785 -21.328 -13.016 1 84.12 120 ALA B N 1
ATOM 3195 C CA . ALA B 1 120 ? 1.808 -20.453 -12.375 1 84.12 120 ALA B CA 1
ATOM 3196 C C . ALA B 1 120 ? 2.258 -19 -12.422 1 84.12 120 ALA B C 1
ATOM 3198 O O . ALA B 1 120 ? 3.43 -18.703 -12.188 1 84.12 120 ALA B O 1
ATOM 3199 N N . ARG B 1 121 ? 1.362 -18.172 -12.828 1 87.44 121 ARG B N 1
ATOM 3200 C CA . ARG B 1 121 ? 1.557 -16.719 -12.797 1 87.44 121 ARG B CA 1
ATOM 3201 C C . ARG B 1 121 ? 0.62 -16.062 -11.797 1 87.44 121 ARG B C 1
ATOM 3203 O O . ARG B 1 121 ? -0.576 -16.359 -11.766 1 87.44 121 ARG B O 1
ATOM 3210 N N . VAL B 1 122 ? 1.206 -15.242 -10.977 1 91.69 122 VAL B N 1
ATOM 3211 C CA . VAL B 1 122 ? 0.405 -14.641 -9.914 1 91.69 122 VAL B CA 1
ATOM 3212 C C . VAL B 1 122 ? 0.579 -13.125 -9.93 1 91.69 122 VAL B C 1
ATOM 3214 O O . VAL B 1 122 ? 1.702 -12.625 -10.016 1 91.69 122 VAL B O 1
ATOM 3217 N N . ARG B 1 123 ? -0.443 -12.438 -9.945 1 93.62 123 ARG B N 1
ATOM 3218 C CA . ARG B 1 123 ? -0.516 -11.008 -9.672 1 93.62 123 ARG B CA 1
ATOM 3219 C C . ARG B 1 123 ? -1.168 -10.742 -8.32 1 93.62 123 ARG B C 1
ATOM 3221 O O . ARG B 1 123 ? -2.277 -11.219 -8.055 1 93.62 123 ARG B O 1
ATOM 3228 N N . ALA B 1 124 ? -0.461 -9.984 -7.531 1 96.31 124 ALA B N 1
ATOM 3229 C CA . ALA B 1 124 ? -0.966 -9.742 -6.184 1 96.31 124 ALA B CA 1
ATOM 3230 C C . ALA B 1 124 ? -1.241 -8.266 -5.949 1 96.31 124 ALA B C 1
ATOM 3232 O O . ALA B 1 124 ? -0.316 -7.445 -5.949 1 96.31 124 ALA B O 1
ATOM 3233 N N . LEU B 1 125 ? -2.461 -7.969 -5.762 1 96.19 125 LEU B N 1
ATOM 3234 C CA . LEU B 1 125 ? -2.842 -6.648 -5.277 1 96.19 125 LEU B CA 1
ATOM 3235 C C . LEU B 1 125 ? -2.633 -6.543 -3.77 1 96.19 125 LEU B C 1
ATOM 3237 O O . LEU B 1 125 ? -3.086 -7.406 -3.014 1 96.19 125 LEU B O 1
ATOM 3241 N N . VAL B 1 126 ? -1.919 -5.531 -3.352 1 96.5 126 VAL B N 1
ATOM 3242 C CA . VAL B 1 126 ? -1.7 -5.316 -1.925 1 96.5 126 VAL B CA 1
ATOM 3243 C C . VAL B 1 126 ? -2.316 -3.986 -1.501 1 96.5 126 VAL B C 1
ATOM 3245 O O . VAL B 1 126 ? -1.949 -2.932 -2.021 1 96.5 126 VAL B O 1
ATOM 3248 N N . ALA B 1 127 ? -3.221 -4.051 -0.59 1 95.38 127 ALA B N 1
ATOM 3249 C CA . ALA B 1 127 ? -3.951 -2.891 -0.086 1 95.38 127 ALA B CA 1
ATOM 3250 C C . ALA B 1 127 ? -4.539 -3.168 1.293 1 95.38 127 ALA B C 1
ATOM 3252 O O . ALA B 1 127 ? -4.227 -4.188 1.915 1 95.38 127 ALA B O 1
ATOM 3253 N N . ASN B 1 128 ? -5.219 -2.203 1.85 1 93.56 128 ASN B N 1
ATOM 3254 C CA . ASN B 1 128 ? -5.832 -2.486 3.145 1 93.56 128 ASN B CA 1
ATOM 3255 C C . ASN B 1 128 ? -7.051 -3.395 3.002 1 93.56 128 ASN B C 1
ATOM 3257 O O . ASN B 1 128 ? -7.469 -3.705 1.885 1 93.56 128 ASN B O 1
ATOM 3261 N N . THR B 1 129 ? -7.605 -3.822 4.07 1 94.75 129 THR B N 1
ATOM 3262 C CA . THR B 1 129 ? -8.656 -4.836 4.09 1 94.75 129 THR B CA 1
ATOM 3263 C C . THR B 1 129 ? -9.891 -4.348 3.338 1 94.75 129 THR B C 1
ATOM 3265 O O . THR B 1 129 ? -10.438 -5.066 2.498 1 94.75 129 THR B O 1
ATOM 3268 N N . ALA B 1 130 ? -10.336 -3.174 3.652 1 92.75 130 ALA B N 1
ATOM 3269 C CA . ALA B 1 130 ? -11.523 -2.635 3.006 1 92.75 130 ALA B CA 1
ATOM 3270 C C . ALA B 1 130 ? -11.375 -2.625 1.487 1 92.75 130 ALA B C 1
ATOM 3272 O O . ALA B 1 130 ? -12.281 -3.043 0.762 1 92.75 130 ALA B O 1
ATOM 3273 N N . ASP B 1 131 ? -10.25 -2.186 0.997 1 93.12 131 ASP B N 1
ATOM 3274 C CA . ASP B 1 131 ? -9.984 -2.107 -0.436 1 93.12 131 ASP B CA 1
ATOM 3275 C C . ASP B 1 131 ? -9.93 -3.498 -1.062 1 93.12 131 ASP B C 1
ATOM 3277 O O . ASP B 1 131 ? -10.375 -3.697 -2.193 1 93.12 131 ASP B O 1
ATOM 3281 N N . ILE B 1 132 ? -9.375 -4.441 -0.361 1 96.19 132 ILE B N 1
ATOM 3282 C CA . ILE B 1 132 ? -9.273 -5.801 -0.883 1 96.19 132 ILE B CA 1
ATOM 3283 C C . ILE B 1 132 ? -10.664 -6.426 -0.973 1 96.19 132 ILE B C 1
ATOM 3285 O O . ILE B 1 132 ? -10.977 -7.109 -1.95 1 96.19 132 ILE B O 1
ATOM 3289 N N . VAL B 1 133 ? -11.453 -6.219 0.041 1 93.75 133 VAL B N 1
ATOM 3290 C CA . VAL B 1 133 ? -12.812 -6.738 0.011 1 93.75 133 VAL B CA 1
ATOM 3291 C C . VAL B 1 133 ? -13.57 -6.145 -1.176 1 93.75 133 VAL B C 1
ATOM 3293 O O . VAL B 1 133 ? -14.242 -6.863 -1.914 1 93.75 133 VAL B O 1
ATOM 3296 N N . ASP B 1 134 ? -13.414 -4.859 -1.361 1 88.25 134 ASP B N 1
ATOM 3297 C CA . ASP B 1 134 ? -14.031 -4.199 -2.508 1 88.25 134 ASP B CA 1
ATOM 3298 C C . ASP B 1 134 ? -13.555 -4.812 -3.82 1 88.25 134 ASP B C 1
ATOM 3300 O O . ASP B 1 134 ? -14.336 -4.996 -4.75 1 88.25 134 ASP B O 1
ATOM 3304 N N . ALA B 1 135 ? -12.281 -5.09 -3.896 1 90.75 135 ALA B N 1
ATOM 3305 C CA . ALA B 1 135 ? -11.703 -5.676 -5.105 1 90.75 135 ALA B CA 1
ATOM 3306 C C . ALA B 1 135 ? -12.289 -7.055 -5.379 1 90.75 135 ALA B C 1
ATOM 3308 O O . ALA B 1 135 ? -12.484 -7.43 -6.539 1 90.75 135 ALA B O 1
ATOM 3309 N N . VAL B 1 136 ? -12.562 -7.832 -4.348 1 90.12 136 VAL B N 1
ATOM 3310 C CA . VAL B 1 136 ? -13.172 -9.148 -4.5 1 90.12 136 VAL B CA 1
ATOM 3311 C C . VAL B 1 136 ? -14.617 -8.992 -4.977 1 90.12 136 VAL B C 1
ATOM 3313 O O . VAL B 1 136 ? -15.039 -9.68 -5.91 1 90.12 136 VAL B O 1
ATOM 3316 N N . VAL B 1 137 ? -15.289 -8.055 -4.34 1 81.88 137 VAL B N 1
ATOM 3317 C CA . VAL B 1 137 ? -16.688 -7.82 -4.66 1 81.88 137 VAL B CA 1
ATOM 3318 C C . VAL B 1 137 ? -16.828 -7.371 -6.113 1 81.88 137 VAL B C 1
ATOM 3320 O O . VAL B 1 137 ? -17.75 -7.781 -6.816 1 81.88 137 VAL B O 1
ATOM 3323 N N . ASN B 1 138 ? -15.859 -6.582 -6.516 1 76.75 138 ASN B N 1
ATOM 3324 C CA . ASN B 1 138 ? -15.898 -6.004 -7.855 1 76.75 138 ASN B CA 1
ATOM 3325 C C . ASN B 1 138 ? -15.18 -6.883 -8.875 1 76.75 138 ASN B C 1
ATOM 3327 O O . ASN B 1 138 ? -14.953 -6.465 -10.008 1 76.75 138 ASN B O 1
ATOM 3331 N N . PHE B 1 139 ? -14.664 -8.031 -8.445 1 77.81 139 PHE B N 1
ATOM 3332 C CA . PHE B 1 139 ? -14.047 -9.055 -9.281 1 77.81 139 PHE B CA 1
ATOM 3333 C C . PHE B 1 139 ? -12.742 -8.555 -9.883 1 77.81 139 PHE B C 1
ATOM 3335 O O . PHE B 1 139 ? -12.375 -8.938 -10.992 1 77.81 139 PHE B O 1
ATOM 3342 N N . GLU B 1 140 ? -12.203 -7.637 -9.203 1 82.88 140 GLU B N 1
ATOM 3343 C CA . GLU B 1 140 ? -10.891 -7.145 -9.617 1 82.88 140 GLU B CA 1
ATOM 3344 C C . GLU B 1 140 ? -9.797 -8.148 -9.273 1 82.88 140 GLU B C 1
ATOM 3346 O O . GLU B 1 140 ? -8.727 -8.141 -9.891 1 82.88 140 GLU B O 1
ATOM 3351 N N . VAL B 1 141 ? -10.078 -8.961 -8.273 1 92 141 VAL B N 1
ATOM 3352 C CA . VAL B 1 141 ? -9.219 -10.07 -7.891 1 92 141 VAL B CA 1
ATOM 3353 C C . VAL B 1 141 ? -10.055 -11.344 -7.746 1 92 141 VAL B C 1
ATOM 3355 O O . VAL B 1 141 ? -11.273 -11.281 -7.582 1 92 141 VAL B O 1
ATOM 3358 N N . ASP B 1 142 ? -9.328 -12.453 -7.871 1 87.62 142 ASP B N 1
ATOM 3359 C CA . ASP B 1 142 ? -10.016 -13.742 -7.844 1 87.62 142 ASP B CA 1
ATOM 3360 C C . ASP B 1 142 ? -10.359 -14.148 -6.414 1 87.62 142 ASP B C 1
ATOM 3362 O O . ASP B 1 142 ? -11.336 -14.867 -6.188 1 87.62 142 ASP B O 1
ATOM 3366 N N . ALA B 1 143 ? -9.578 -13.766 -5.469 1 94.62 143 ALA B N 1
ATOM 3367 C CA . ALA B 1 143 ? -9.758 -14.031 -4.043 1 94.62 143 ALA B CA 1
ATOM 3368 C C . ALA B 1 143 ? -8.969 -13.039 -3.193 1 94.62 143 ALA B C 1
ATOM 3370 O O . ALA B 1 143 ? -8.117 -12.312 -3.707 1 94.62 143 ALA B O 1
ATOM 3371 N N . GLY B 1 144 ? -9.375 -12.969 -1.946 1 97.31 144 GLY B N 1
ATOM 3372 C CA . GLY B 1 144 ? -8.695 -12.07 -1.021 1 97.31 144 GLY B CA 1
ATOM 3373 C C . GLY B 1 144 ? -8.195 -12.766 0.228 1 97.31 144 GLY B C 1
ATOM 3374 O O . GLY B 1 144 ? -8.828 -13.711 0.714 1 97.31 144 GLY B O 1
ATOM 3375 N N . LEU B 1 145 ? -7.055 -12.367 0.736 1 98 145 LEU B N 1
ATOM 3376 C CA . LEU B 1 145 ? -6.527 -12.711 2.051 1 98 145 LEU B CA 1
ATOM 3377 C C . LEU B 1 145 ? -6.441 -11.477 2.943 1 98 145 LEU B C 1
ATOM 3379 O O . LEU B 1 145 ? -5.637 -10.578 2.688 1 98 145 LEU B O 1
ATOM 3383 N N . ILE B 1 146 ? -7.227 -11.445 4.004 1 97.56 146 ILE B N 1
ATOM 3384 C CA . ILE B 1 146 ? -7.359 -10.164 4.688 1 97.56 146 ILE B CA 1
ATOM 3385 C C . ILE B 1 146 ? -7.152 -10.352 6.188 1 97.56 146 ILE B C 1
ATOM 3387 O O . ILE B 1 146 ? -7.262 -11.469 6.699 1 97.56 146 ILE B O 1
ATOM 3391 N N . GLU B 1 147 ? -6.848 -9.102 6.738 1 94.44 147 GLU B N 1
ATOM 3392 C CA . GLU B 1 147 ? -6.676 -9 8.18 1 94.44 147 GLU B CA 1
ATOM 3393 C C . GLU B 1 147 ? -7.984 -8.617 8.867 1 94.44 147 GLU B C 1
ATOM 3395 O O . GLU B 1 147 ? -8.609 -7.613 8.508 1 94.44 147 GLU B O 1
ATOM 3400 N N . GLY B 1 148 ? -8.438 -9.383 9.812 1 83.12 148 GLY B N 1
ATOM 3401 C CA . GLY B 1 148 ? -9.617 -9.016 10.578 1 83.12 148 GLY B CA 1
ATOM 3402 C C . GLY B 1 148 ? -10.922 -9.422 9.906 1 83.12 148 GLY B C 1
ATOM 3403 O O . GLY B 1 148 ? -10.914 -9.914 8.781 1 83.12 148 GLY B O 1
ATOM 3404 N N . PRO B 1 149 ? -11.969 -9.211 10.594 1 77.75 149 PRO B N 1
ATOM 3405 C CA . PRO B 1 149 ? -13.266 -9.68 10.086 1 77.75 149 PRO B CA 1
ATOM 3406 C C . PRO B 1 149 ? -13.812 -8.797 8.969 1 77.75 149 PRO B C 1
ATOM 3408 O O . PRO B 1 149 ? -13.367 -7.66 8.797 1 77.75 149 PRO B O 1
ATOM 3411 N N . CYS B 1 150 ? -14.539 -9.375 8.133 1 81.5 150 CYS B N 1
ATOM 3412 C CA . CYS B 1 150 ? -15.227 -8.703 7.035 1 81.5 150 CYS B CA 1
ATOM 3413 C C . CYS B 1 150 ? -16.703 -9.062 7.016 1 81.5 150 CYS B C 1
ATOM 3415 O O . CYS B 1 150 ? -17.078 -10.219 7.238 1 81.5 150 CYS B O 1
ATOM 3417 N N . HIS B 1 151 ? -17.594 -8.016 6.855 1 75.31 151 HIS B N 1
ATOM 3418 C CA . HIS B 1 151 ? -19.031 -8.266 6.879 1 75.31 151 HIS B CA 1
ATOM 3419 C C . HIS B 1 151 ? -19.672 -7.938 5.535 1 75.31 151 HIS B C 1
ATOM 3421 O O . HIS B 1 151 ? -20.891 -7.801 5.441 1 75.31 151 HIS B O 1
ATOM 3427 N N . ALA B 1 152 ? -19.125 -8.227 4.578 1 76.81 152 ALA B N 1
ATOM 3428 C CA . ALA B 1 152 ? -19.734 -7.906 3.293 1 76.81 152 ALA B CA 1
ATOM 3429 C C . ALA B 1 152 ? -20.641 -9.047 2.814 1 76.81 152 ALA B C 1
ATOM 3431 O O . ALA B 1 152 ? -20.266 -10.219 2.912 1 76.81 152 ALA B O 1
ATOM 3432 N N . ASP B 1 153 ? -21.812 -8.797 2.354 1 77.25 153 ASP B N 1
ATOM 3433 C CA . ASP B 1 153 ? -22.812 -9.789 1.992 1 77.25 153 ASP B CA 1
ATOM 3434 C C . ASP B 1 153 ? -22.422 -10.531 0.718 1 77.25 153 ASP B C 1
ATOM 3436 O O . ASP B 1 153 ? -22.797 -11.695 0.53 1 77.25 153 ASP B O 1
ATOM 3440 N N . ASP B 1 154 ? -21.703 -10.031 -0.061 1 82.12 154 ASP B N 1
ATOM 3441 C CA . ASP B 1 154 ? -21.469 -10.586 -1.39 1 82.12 154 ASP B CA 1
ATOM 3442 C C . ASP B 1 154 ? -20.188 -11.422 -1.42 1 82.12 154 ASP B C 1
ATOM 3444 O O . ASP B 1 154 ? -19.75 -11.859 -2.486 1 82.12 154 ASP B O 1
ATOM 3448 N N . VAL B 1 155 ? -19.688 -11.664 -0.178 1 90.5 155 VAL B N 1
ATOM 3449 C CA . VAL B 1 155 ? -18.453 -12.445 -0.133 1 90.5 155 VAL B CA 1
ATOM 3450 C C . VAL B 1 155 ? -18.609 -13.586 0.874 1 90.5 155 VAL B C 1
ATOM 3452 O O . VAL B 1 155 ? -19.375 -13.477 1.829 1 90.5 155 VAL B O 1
ATOM 3455 N N . GLU B 1 156 ? -17.969 -14.656 0.597 1 91.38 156 GLU B N 1
ATOM 3456 C CA . GLU B 1 156 ? -17.75 -15.719 1.574 1 91.38 156 GLU B CA 1
ATOM 3457 C C . GLU B 1 156 ? -16.453 -15.516 2.328 1 91.38 156 GLU B C 1
ATOM 3459 O O . GLU B 1 156 ? -15.398 -15.289 1.715 1 91.38 156 GLU B O 1
ATOM 3464 N N . VAL B 1 157 ? -16.562 -15.578 3.586 1 94.06 157 VAL B N 1
ATOM 3465 C CA . VAL B 1 157 ? -15.414 -15.328 4.445 1 94.06 157 VAL B CA 1
ATOM 3466 C C . VAL B 1 157 ? -15.109 -16.578 5.281 1 94.06 157 VAL B C 1
ATOM 3468 O O . VAL B 1 157 ? -16 -17.125 5.926 1 94.06 157 VAL B O 1
ATOM 3471 N N . GLU B 1 158 ? -13.852 -16.984 5.258 1 93.75 158 GLU B N 1
ATOM 3472 C CA . GLU B 1 158 ? -13.422 -18.156 6.008 1 93.75 158 GLU B CA 1
ATOM 3473 C C . GLU B 1 158 ? -12.195 -17.844 6.859 1 93.75 158 GLU B C 1
ATOM 3475 O O . GLU B 1 158 ? -11.211 -17.312 6.359 1 93.75 158 GLU B O 1
ATOM 3480 N N . PRO B 1 159 ? -12.312 -18.172 8.195 1 94.62 159 PRO B N 1
ATOM 3481 C CA . PRO B 1 159 ? -11.07 -18.078 8.961 1 94.62 159 PRO B CA 1
ATOM 3482 C C . PRO B 1 159 ? -9.945 -18.938 8.375 1 94.62 159 PRO B C 1
ATOM 3484 O O . PRO B 1 159 ? -10.18 -20.094 8 1 94.62 159 PRO B O 1
ATOM 3487 N N . TRP B 1 160 ? -8.805 -18.422 8.289 1 95.31 160 TRP B N 1
ATOM 3488 C CA . TRP B 1 160 ? -7.73 -19.047 7.531 1 95.31 160 TRP B CA 1
ATOM 3489 C C . TRP B 1 160 ? -6.527 -19.344 8.422 1 95.31 160 TRP B C 1
ATOM 3491 O O . TRP B 1 160 ? -6.156 -20.5 8.625 1 95.31 160 TRP B O 1
ATOM 3501 N N . MET B 1 161 ? -5.91 -18.328 9.023 1 94.75 161 MET B N 1
ATOM 3502 C CA . MET B 1 161 ? -4.691 -18.469 9.812 1 94.75 161 MET B CA 1
ATOM 3503 C C . MET B 1 161 ? -4.73 -17.578 11.039 1 94.75 161 MET B C 1
ATOM 3505 O O . MET B 1 161 ? -5.309 -16.484 11 1 94.75 161 MET B O 1
ATOM 3509 N N . MET B 1 162 ? -4.047 -18.031 12.094 1 94.75 162 MET B N 1
ATOM 3510 C CA . MET B 1 162 ? -3.945 -17.234 13.305 1 94.75 162 MET B CA 1
ATOM 3511 C C . MET B 1 162 ? -2.695 -16.359 13.273 1 94.75 162 MET B C 1
ATOM 3513 O O . MET B 1 162 ? -1.633 -16.797 12.836 1 94.75 162 MET B O 1
ATOM 3517 N N . ASP B 1 163 ? -2.904 -15.164 13.719 1 96.06 163 ASP B N 1
ATOM 3518 C CA . ASP B 1 163 ? -1.822 -14.188 13.812 1 96.06 163 ASP B CA 1
ATOM 3519 C C . ASP B 1 163 ? -1.713 -13.625 15.234 1 96.06 163 ASP B C 1
ATOM 3521 O O . ASP B 1 163 ? -2.684 -13.648 15.992 1 96.06 163 ASP B O 1
ATOM 3525 N N . GLU B 1 164 ? -0.517 -13.281 15.609 1 96.81 164 GLU B N 1
ATOM 3526 C CA . GLU B 1 164 ? -0.28 -12.664 16.906 1 96.81 164 GLU B CA 1
ATOM 3527 C C . GLU B 1 164 ? 0.087 -11.188 16.766 1 96.81 164 GLU B C 1
ATOM 3529 O O . GLU B 1 164 ? 0.91 -10.828 15.914 1 96.81 164 GLU B O 1
ATOM 3534 N N . LEU B 1 165 ? -0.574 -10.375 17.562 1 97.75 165 LEU B N 1
ATOM 3535 C CA . LEU B 1 165 ? -0.246 -8.961 17.656 1 97.75 165 LEU B CA 1
ATOM 3536 C C . LEU B 1 165 ? 0.587 -8.672 18.906 1 97.75 165 LEU B C 1
ATOM 3538 O O . LEU B 1 165 ? 0.278 -9.172 19.984 1 97.75 165 LEU B O 1
ATOM 3542 N N . ILE B 1 166 ? 1.623 -7.883 18.75 1 98.44 166 ILE B N 1
ATOM 3543 C CA . ILE B 1 166 ? 2.471 -7.555 19.891 1 98.44 166 ILE B CA 1
ATOM 3544 C C . ILE B 1 166 ? 2.736 -6.051 19.922 1 98.44 166 ILE B C 1
ATOM 3546 O O . ILE B 1 166 ? 2.756 -5.395 18.875 1 98.44 166 ILE B O 1
ATOM 3550 N N . VAL B 1 167 ? 2.928 -5.539 21.078 1 98.44 167 VAL B N 1
ATOM 3551 C CA . VAL B 1 167 ? 3.264 -4.129 21.25 1 98.44 167 VAL B CA 1
ATOM 3552 C C . VAL B 1 167 ? 4.777 -3.949 21.188 1 98.44 167 VAL B C 1
ATOM 3554 O O . VAL B 1 167 ? 5.52 -4.664 21.875 1 98.44 167 VAL B O 1
ATOM 3557 N N . VAL B 1 168 ? 5.242 -3.008 20.375 1 98.69 168 VAL B N 1
ATOM 3558 C CA . VAL B 1 168 ? 6.676 -2.828 20.172 1 98.69 168 VAL B CA 1
ATOM 3559 C C . VAL B 1 168 ? 7.039 -1.354 20.328 1 98.69 168 VAL B C 1
ATOM 3561 O O . VAL B 1 168 ? 6.188 -0.477 20.172 1 98.69 168 VAL B O 1
ATOM 3564 N N . ALA B 1 169 ? 8.258 -1.12 20.625 1 98.56 169 ALA B N 1
ATOM 3565 C CA . ALA B 1 169 ? 8.852 0.21 20.75 1 98.56 169 ALA B CA 1
ATOM 3566 C C . ALA B 1 169 ? 10.32 0.196 20.328 1 98.56 169 ALA B C 1
ATOM 3568 O O . ALA B 1 169 ? 10.914 -0.872 20.188 1 98.56 169 ALA B O 1
ATOM 3569 N N . ALA B 1 170 ? 10.859 1.387 20.062 1 98.44 170 ALA B N 1
ATOM 3570 C CA . ALA B 1 170 ? 12.305 1.512 19.891 1 98.44 170 ALA B CA 1
ATOM 3571 C C . ALA B 1 170 ? 13.031 1.22 21.203 1 98.44 170 ALA B C 1
ATOM 3573 O O . ALA B 1 170 ? 12.516 1.498 22.281 1 98.44 170 ALA B O 1
ATOM 3574 N N . PRO B 1 171 ? 14.273 0.711 21.141 1 97.5 171 PRO B N 1
ATOM 3575 C CA . PRO B 1 171 ? 15.023 0.371 22.344 1 97.5 171 PRO B CA 1
ATOM 3576 C C . PRO B 1 171 ? 15.242 1.572 23.266 1 97.5 171 PRO B C 1
ATOM 3578 O O . PRO B 1 171 ? 15.344 1.412 24.484 1 97.5 171 PRO B O 1
ATOM 3581 N N . ARG B 1 172 ? 15.273 2.75 22.688 1 95.81 172 ARG B N 1
ATOM 3582 C CA . ARG B 1 172 ? 15.562 3.939 23.484 1 95.81 172 ARG B CA 1
ATOM 3583 C C . ARG B 1 172 ? 14.281 4.656 23.891 1 95.81 172 ARG B C 1
ATOM 3585 O O . ARG B 1 172 ? 14.328 5.742 24.469 1 95.81 172 ARG B O 1
ATOM 3592 N N . HIS B 1 173 ? 13.195 4.098 23.562 1 96.06 173 HIS B N 1
ATOM 3593 C CA . HIS B 1 173 ? 11.922 4.695 23.953 1 96.06 173 HIS B CA 1
ATOM 3594 C C . HIS B 1 173 ? 11.812 4.797 25.484 1 96.06 173 HIS B C 1
ATOM 3596 O O . HIS B 1 173 ? 12.227 3.885 26.203 1 96.06 173 HIS B O 1
ATOM 3602 N N . PRO B 1 174 ? 11.172 5.766 25.953 1 94.5 174 PRO B N 1
ATOM 3603 C CA . PRO B 1 174 ? 11.086 5.988 27.391 1 94.5 174 PRO B CA 1
ATOM 3604 C C . PRO B 1 174 ? 10.445 4.816 28.141 1 94.5 174 PRO B C 1
ATOM 3606 O O . PRO B 1 174 ? 10.852 4.5 29.266 1 94.5 174 PRO B O 1
ATOM 3609 N N . LEU B 1 175 ? 9.508 4.184 27.594 1 95 175 LEU B N 1
ATOM 3610 C CA . LEU B 1 175 ? 8.852 3.043 28.234 1 95 175 LEU B CA 1
ATOM 3611 C C . LEU B 1 175 ? 9.836 1.898 28.438 1 95 175 LEU B C 1
ATOM 3613 O O . LEU B 1 175 ? 9.656 1.065 29.328 1 95 175 LEU B O 1
ATOM 3617 N N . VAL B 1 176 ? 10.812 1.837 27.594 1 94.5 176 VAL B N 1
ATOM 3618 C CA . VAL B 1 176 ? 11.805 0.772 27.641 1 94.5 176 VAL B CA 1
ATOM 3619 C C . VAL B 1 176 ? 12.961 1.189 28.547 1 94.5 176 VAL B C 1
ATOM 3621 O O . VAL B 1 176 ? 13.359 0.444 29.453 1 94.5 176 VAL B O 1
ATOM 3624 N N . LYS B 1 177 ? 13.445 2.367 28.422 1 91.81 177 LYS B N 1
ATOM 3625 C CA . LYS B 1 177 ? 14.656 2.857 29.078 1 91.81 177 LYS B CA 1
ATOM 3626 C C . LYS B 1 177 ? 14.438 3.045 30.562 1 91.81 177 LYS B C 1
ATOM 3628 O O . LYS B 1 177 ? 15.375 2.928 31.359 1 91.81 177 LYS B O 1
ATOM 3633 N N . SER B 1 178 ? 13.227 3.307 30.984 1 89.31 178 SER B N 1
ATOM 3634 C CA . SER B 1 178 ? 12.938 3.604 32.375 1 89.31 178 SER B CA 1
ATOM 3635 C C . SER B 1 178 ? 13.172 2.383 33.281 1 89.31 178 SER B C 1
ATOM 3637 O O . SER B 1 178 ? 13.398 2.516 34.469 1 89.31 178 SER B O 1
ATOM 3639 N N . GLY B 1 179 ? 13.078 1.217 32.719 1 85.75 179 GLY B N 1
ATOM 3640 C CA . GLY B 1 179 ? 13.219 -0.006 33.5 1 85.75 179 GLY B CA 1
ATOM 3641 C C . GLY B 1 179 ? 12.047 -0.269 34.406 1 85.75 179 GLY B C 1
ATOM 3642 O O . GLY B 1 179 ? 12.023 -1.275 35.125 1 85.75 179 GLY B O 1
ATOM 3643 N N . ARG B 1 180 ? 11.203 0.604 34.406 1 87.69 180 ARG B N 1
ATOM 3644 C CA . ARG B 1 180 ? 10.016 0.458 35.25 1 87.69 180 ARG B CA 1
ATOM 3645 C C . ARG B 1 180 ? 9.008 -0.498 34.594 1 87.69 180 ARG B C 1
ATOM 3647 O O . ARG B 1 180 ? 8.984 -0.655 33.375 1 87.69 180 ARG B O 1
ATOM 3654 N N . LYS B 1 181 ? 8.266 -1.023 35.469 1 94.38 181 LYS B N 1
ATOM 3655 C CA . LYS B 1 181 ? 7.203 -1.905 35 1 94.38 181 LYS B CA 1
ATOM 3656 C C . LYS B 1 181 ? 6.223 -1.149 34.094 1 94.38 181 LYS B C 1
ATOM 3658 O O . LYS B 1 181 ? 5.844 -0.016 34.406 1 94.38 181 LYS B O 1
ATOM 3663 N N . ILE B 1 182 ? 5.824 -1.74 33.031 1 96.44 182 ILE B N 1
ATOM 3664 C CA . ILE B 1 182 ? 4.848 -1.146 32.125 1 96.44 182 ILE B CA 1
ATOM 3665 C C . ILE B 1 182 ? 3.436 -1.421 32.625 1 96.44 182 ILE B C 1
ATOM 3667 O O . ILE B 1 182 ? 3.049 -2.576 32.812 1 96.44 182 ILE B O 1
ATOM 3671 N N . THR B 1 183 ? 2.703 -0.38 32.906 1 96.56 183 THR B N 1
ATOM 3672 C CA . THR B 1 183 ? 1.331 -0.486 33.375 1 96.56 183 THR B CA 1
ATOM 3673 C C . THR B 1 183 ? 0.34 -0.09 32.312 1 96.56 183 THR B C 1
ATOM 3675 O O . THR B 1 183 ? 0.727 0.489 31.281 1 96.56 183 THR B O 1
ATOM 3678 N N . LEU B 1 184 ? -0.921 -0.387 32.562 1 96.25 184 LEU B N 1
ATOM 3679 C CA . LEU B 1 184 ? -1.967 0.027 31.641 1 96.25 184 LEU B CA 1
ATOM 3680 C C . LEU B 1 184 ? -2.025 1.547 31.531 1 96.25 184 LEU B C 1
ATOM 3682 O O . LEU B 1 184 ? -2.277 2.086 30.453 1 96.25 184 LEU B O 1
ATOM 3686 N N . LYS B 1 185 ? -1.804 2.182 32.594 1 94.81 185 LYS B N 1
ATOM 3687 C CA . LYS B 1 185 ? -1.814 3.641 32.594 1 94.81 185 LYS B CA 1
ATOM 3688 C C . LYS B 1 185 ? -0.731 4.203 31.688 1 94.81 185 LYS B C 1
ATOM 3690 O O . LYS B 1 185 ? -0.988 5.121 30.906 1 94.81 185 LYS B O 1
ATOM 3695 N N . ARG B 1 186 ? 0.462 3.641 31.797 1 95.19 186 ARG B N 1
ATOM 3696 C CA . ARG B 1 186 ? 1.565 4.117 30.969 1 95.19 186 ARG B CA 1
ATOM 3697 C C . ARG B 1 186 ? 1.296 3.852 29.484 1 95.19 186 ARG B C 1
ATOM 3699 O O . ARG B 1 186 ? 1.675 4.652 28.625 1 95.19 186 ARG B O 1
ATOM 3706 N N . LEU B 1 187 ? 0.646 2.734 29.188 1 95.94 187 LEU B N 1
ATOM 3707 C CA . LEU B 1 187 ? 0.273 2.428 27.812 1 95.94 187 LEU B CA 1
ATOM 3708 C C . LEU B 1 187 ? -0.773 3.412 27.312 1 95.94 187 LEU B C 1
ATOM 3710 O O . LEU B 1 187 ? -0.717 3.838 26.156 1 95.94 187 LEU B O 1
ATOM 3714 N N . ARG B 1 188 ? -1.674 3.781 28.156 1 93.19 188 ARG B N 1
ATOM 3715 C CA . ARG B 1 188 ? -2.736 4.711 27.781 1 93.19 188 ARG B CA 1
ATOM 3716 C C . ARG B 1 188 ? -2.172 6.094 27.484 1 93.19 188 ARG B C 1
ATOM 3718 O O . ARG B 1 188 ? -2.73 6.836 26.672 1 93.19 188 ARG B O 1
ATOM 3725 N N . GLU B 1 189 ? -1.118 6.367 28.078 1 92.69 189 GLU B N 1
ATOM 3726 C CA . GLU B 1 189 ? -0.546 7.707 27.969 1 92.69 189 GLU B CA 1
ATOM 3727 C C . GLU B 1 189 ? 0.505 7.766 26.859 1 92.69 189 GLU B C 1
ATOM 3729 O O . GLU B 1 189 ? 0.952 8.852 26.469 1 92.69 189 GLU B O 1
ATOM 3734 N N . ALA B 1 190 ? 0.857 6.629 26.359 1 94 190 ALA B N 1
ATOM 3735 C CA . ALA B 1 190 ? 1.884 6.566 25.312 1 94 190 ALA B CA 1
ATOM 3736 C C . ALA B 1 190 ? 1.356 7.109 23.984 1 94 190 ALA B C 1
ATOM 3738 O O . ALA B 1 190 ? 0.143 7.18 23.781 1 94 190 ALA B O 1
ATOM 3739 N N . GLU B 1 191 ? 2.289 7.562 23.141 1 94 191 GLU B N 1
ATOM 3740 C CA . GLU B 1 191 ? 1.974 7.914 21.766 1 94 191 GLU B CA 1
ATOM 3741 C C . GLU B 1 191 ? 1.885 6.676 20.891 1 94 191 GLU B C 1
ATOM 3743 O O . GLU B 1 191 ? 2.885 5.988 20.672 1 94 191 GLU B O 1
ATOM 3748 N N . TRP B 1 192 ? 0.661 6.445 20.375 1 96.12 192 TRP B N 1
ATOM 3749 C CA . TRP B 1 192 ? 0.45 5.246 19.562 1 96.12 192 TRP B CA 1
ATOM 3750 C C . TRP B 1 192 ? 0.508 5.578 18.078 1 96.12 192 TRP B C 1
ATOM 3752 O O . TRP B 1 192 ? -0.02 6.602 17.641 1 96.12 192 TRP B O 1
ATOM 3762 N N . LEU B 1 193 ? 1.227 4.82 17.344 1 97.25 193 LEU B N 1
ATOM 3763 C CA . LEU B 1 193 ? 1.199 4.84 15.883 1 97.25 193 LEU B CA 1
ATOM 3764 C C . LEU B 1 193 ? 0.203 3.816 15.344 1 97.25 193 LEU B C 1
ATOM 3766 O O . LEU B 1 193 ? 0.323 2.621 15.625 1 97.25 193 LEU B O 1
ATOM 3770 N N . LEU B 1 194 ? -0.758 4.27 14.562 1 96 194 LEU B N 1
ATOM 3771 C CA . LEU B 1 194 ? -1.851 3.398 14.141 1 96 194 LEU B CA 1
ATOM 3772 C C . LEU B 1 194 ? -1.966 3.367 12.625 1 96 194 LEU B C 1
ATOM 3774 O O . LEU B 1 194 ? -1.491 4.277 11.945 1 96 194 LEU B O 1
ATOM 3778 N N . ARG B 1 195 ? -2.551 2.307 12.164 1 95.5 195 ARG B N 1
ATOM 3779 C CA . ARG B 1 195 ? -2.92 2.184 10.758 1 95.5 195 ARG B CA 1
ATOM 3780 C C . ARG B 1 195 ? -4.125 3.061 10.43 1 95.5 195 ARG B C 1
ATOM 3782 O O . ARG B 1 195 ? -4.797 3.562 11.336 1 95.5 195 ARG B O 1
ATOM 3789 N N . GLU B 1 196 ? -4.348 3.242 9.203 1 92.25 196 GLU B N 1
ATOM 3790 C CA . GLU B 1 196 ? -5.426 4.09 8.695 1 92.25 196 GLU B CA 1
ATOM 3791 C C . GLU B 1 196 ? -6.777 3.391 8.812 1 92.25 196 GLU B C 1
ATOM 3793 O O . GLU B 1 196 ? -6.84 2.176 9.008 1 92.25 196 GLU B O 1
ATOM 3798 N N . ALA B 1 197 ? -7.852 4.184 8.688 1 87.81 197 ALA B N 1
ATOM 3799 C CA . ALA B 1 197 ? -9.195 3.613 8.602 1 87.81 197 ALA B CA 1
ATOM 3800 C C . ALA B 1 197 ? -9.312 2.668 7.41 1 87.81 197 ALA B C 1
ATOM 3802 O O . ALA B 1 197 ? -8.805 2.959 6.328 1 87.81 197 ALA B O 1
ATOM 3803 N N . GLY B 1 198 ? -9.977 1.543 7.609 1 90.31 198 GLY B N 1
ATOM 3804 C CA . GLY B 1 198 ? -10.102 0.526 6.574 1 90.31 198 GLY B CA 1
ATOM 3805 C C . GLY B 1 198 ? -9.086 -0.596 6.719 1 90.31 198 GLY B C 1
ATOM 3806 O O . GLY B 1 198 ? -9.242 -1.657 6.109 1 90.31 198 GLY B O 1
ATOM 3807 N N . SER B 1 199 ? -8.07 -0.32 7.434 1 93.56 199 SER B N 1
ATOM 3808 C CA . SER B 1 199 ? -7.051 -1.329 7.711 1 93.56 199 SER B CA 1
ATOM 3809 C C . SER B 1 199 ? -7.582 -2.406 8.648 1 93.56 199 SER B C 1
ATOM 3811 O O . SER B 1 199 ? -8.125 -2.098 9.711 1 93.56 199 SER B O 1
ATOM 3813 N N . GLY B 1 200 ? -7.371 -3.572 8.305 1 94.31 200 GLY B N 1
ATOM 3814 C CA . GLY B 1 200 ? -7.699 -4.68 9.188 1 94.31 200 GLY B CA 1
ATOM 3815 C C . GLY B 1 200 ? -6.898 -4.676 10.477 1 94.31 200 GLY B C 1
ATOM 3816 O O . GLY B 1 200 ? -7.414 -5.031 11.531 1 94.31 200 GLY B O 1
ATOM 3817 N N . THR B 1 201 ? -5.664 -4.293 10.398 1 95.38 201 THR B N 1
ATOM 3818 C CA . THR B 1 201 ? -4.82 -4.188 11.586 1 95.38 201 THR B CA 1
ATOM 3819 C C . THR B 1 201 ? -5.34 -3.104 12.523 1 95.38 201 THR B C 1
ATOM 3821 O O . THR B 1 201 ? -5.344 -3.281 13.742 1 95.38 201 THR B O 1
ATOM 3824 N N . ARG B 1 202 ? -5.73 -1.98 11.953 1 93.62 202 ARG B N 1
ATOM 3825 C CA . ARG B 1 202 ? -6.332 -0.926 12.766 1 93.62 202 ARG B CA 1
ATOM 3826 C C . ARG B 1 202 ? -7.531 -1.451 13.547 1 93.62 202 ARG B C 1
ATOM 3828 O O . ARG B 1 202 ? -7.625 -1.259 14.758 1 93.62 202 ARG B O 1
ATOM 3835 N N . GLU B 1 203 ? -8.375 -2.113 12.875 1 92 203 GLU B N 1
ATOM 3836 C CA . GLU B 1 203 ? -9.586 -2.654 13.492 1 92 203 GLU B CA 1
ATOM 3837 C C . GLU B 1 203 ? -9.242 -3.682 14.57 1 92 203 GLU B C 1
ATOM 3839 O O . GLU B 1 203 ? -9.789 -3.646 15.672 1 92 203 GLU B O 1
ATOM 3844 N N . ALA B 1 204 ? -8.398 -4.543 14.273 1 93.69 204 ALA B N 1
ATOM 3845 C CA . ALA B 1 204 ? -8.008 -5.598 15.203 1 93.69 204 ALA B CA 1
ATOM 3846 C C . ALA B 1 204 ? -7.359 -5.008 16.453 1 93.69 204 ALA B C 1
ATOM 3848 O O . ALA B 1 204 ? -7.629 -5.457 17.578 1 93.69 204 ALA B O 1
ATOM 3849 N N . VAL B 1 205 ? -6.516 -4.039 16.266 1 94.81 205 VAL B N 1
ATOM 3850 C CA . VAL B 1 205 ? -5.797 -3.41 17.359 1 94.81 205 VAL B CA 1
ATOM 3851 C C . VAL B 1 205 ? -6.781 -2.666 18.266 1 94.81 205 VAL B C 1
ATOM 3853 O O . VAL B 1 205 ? -6.73 -2.791 19.484 1 94.81 205 VAL B O 1
ATOM 3856 N N . GLU B 1 206 ? -7.637 -1.93 17.641 1 92.25 206 GLU B N 1
ATOM 3857 C CA . GLU B 1 206 ? -8.633 -1.209 18.422 1 92.25 206 GLU B CA 1
ATOM 3858 C C . GLU B 1 206 ? -9.531 -2.174 19.203 1 92.25 206 GLU B C 1
ATOM 3860 O O . GLU B 1 206 ? -9.797 -1.967 20.375 1 92.25 206 GLU B O 1
ATOM 3865 N N . HIS B 1 207 ? -9.961 -3.178 18.547 1 90.75 207 HIS B N 1
ATOM 3866 C CA . HIS B 1 207 ? -10.805 -4.18 19.188 1 90.75 207 HIS B CA 1
ATOM 3867 C C . HIS B 1 207 ? -10.086 -4.836 20.359 1 90.75 207 HIS B C 1
ATOM 3869 O O . HIS B 1 207 ? -10.695 -5.102 21.391 1 90.75 207 HIS B O 1
ATOM 3875 N N . ALA B 1 208 ? -8.852 -5.039 20.203 1 92.38 208 ALA B N 1
ATOM 3876 C CA . ALA B 1 208 ? -8.07 -5.77 21.188 1 92.38 208 ALA B CA 1
ATOM 387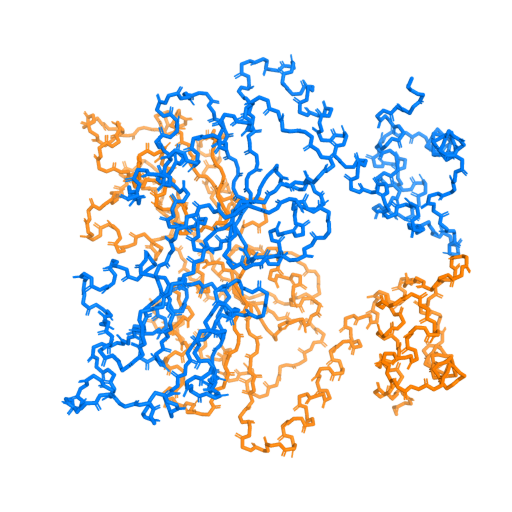7 C C . ALA B 1 208 ? -7.688 -4.867 22.359 1 92.38 208 ALA B C 1
ATOM 3879 O O . ALA B 1 208 ? -7.672 -5.301 23.516 1 92.38 208 ALA B O 1
ATOM 3880 N N . LEU B 1 209 ? -7.43 -3.604 22.094 1 94.88 209 LEU B N 1
ATOM 3881 C CA . LEU B 1 209 ? -6.75 -2.797 23.109 1 94.88 209 LEU B CA 1
ATOM 3882 C C . LEU B 1 209 ? -7.734 -1.864 23.812 1 94.88 209 LEU B C 1
ATOM 3884 O O . LEU B 1 209 ? -7.547 -1.523 24.969 1 94.88 209 LEU B O 1
ATOM 3888 N N . ILE B 1 210 ? -8.797 -1.475 23.141 1 92.75 210 ILE B N 1
ATOM 3889 C CA . ILE B 1 210 ? -9.688 -0.445 23.656 1 92.75 210 ILE B CA 1
ATOM 3890 C C . ILE B 1 210 ? -10.344 -0.94 24.938 1 92.75 210 ILE B C 1
ATOM 3892 O O . ILE B 1 210 ? -10.516 -0.177 25.891 1 92.75 210 ILE B O 1
ATOM 3896 N N . PRO B 1 211 ? -10.727 -2.184 25.062 1 91.56 211 PRO B N 1
ATOM 3897 C CA . PRO B 1 211 ? -11.305 -2.68 26.312 1 91.56 211 PRO B CA 1
ATOM 3898 C C . PRO B 1 211 ? -10.375 -2.498 27.516 1 91.56 211 PRO B C 1
ATOM 3900 O O . PRO B 1 211 ? -10.836 -2.391 28.656 1 91.56 211 PRO B O 1
ATOM 3903 N N . TYR B 1 212 ? -9.109 -2.424 27.281 1 92.12 212 TYR B N 1
ATOM 3904 C CA . TYR B 1 212 ? -8.133 -2.303 28.359 1 92.12 212 TYR B CA 1
ATOM 3905 C C . TYR B 1 212 ? -7.648 -0.864 28.5 1 92.12 212 TYR B C 1
ATOM 3907 O O . TYR B 1 212 ? -7.438 -0.378 29.609 1 92.12 212 TYR B O 1
ATOM 3915 N N . LEU B 1 213 ? -7.469 -0.19 27.359 1 93.44 213 LEU B N 1
ATOM 3916 C CA . LEU B 1 213 ? -6.809 1.111 27.375 1 93.44 213 LEU B CA 1
ATOM 3917 C C . LEU B 1 213 ? -7.828 2.238 27.234 1 93.44 213 LEU B C 1
ATOM 3919 O O . LEU B 1 213 ? -7.504 3.406 27.453 1 93.44 213 LEU B O 1
ATOM 3923 N N . HIS B 1 214 ? -9.031 1.927 26.812 1 88.44 214 HIS B N 1
ATOM 3924 C CA . HIS B 1 214 ? -10.172 2.83 26.672 1 88.44 214 HIS B CA 1
ATOM 3925 C C . HIS B 1 214 ? -10 3.756 25.484 1 88.44 214 HIS B C 1
ATOM 3927 O O . HIS B 1 214 ? -10.984 4.102 24.812 1 88.44 214 HIS B O 1
ATOM 3933 N N . HIS B 1 215 ? -8.82 4.168 25.312 1 87.06 215 HIS B N 1
ATOM 3934 C CA . HIS B 1 215 ? -8.5 4.984 24.156 1 87.06 215 HIS B CA 1
ATOM 3935 C C . HIS B 1 215 ? -7.059 4.773 23.703 1 87.06 215 HIS B C 1
ATOM 3937 O O . HIS B 1 215 ? -6.234 4.266 24.469 1 87.06 215 HIS B O 1
ATOM 3943 N N . LEU B 1 216 ? -6.848 5.098 22.438 1 89.38 216 LEU B N 1
ATOM 3944 C CA . LEU B 1 216 ? -5.512 5.047 21.844 1 89.38 216 LEU B CA 1
ATOM 3945 C C . LEU B 1 216 ? -5.137 6.395 21.25 1 89.38 216 LEU B C 1
ATOM 3947 O O . LEU B 1 216 ? -5.465 6.676 20.094 1 89.38 216 LEU B O 1
ATOM 3951 N N . PRO B 1 217 ? -4.539 7.188 22.031 1 80.62 217 PRO B N 1
ATOM 3952 C CA . PRO B 1 217 ? -4.137 8.477 21.453 1 80.62 217 PRO B CA 1
ATOM 3953 C C . PRO B 1 217 ? -3.213 8.32 20.25 1 80.62 217 PRO B C 1
ATOM 3955 O O . PRO B 1 217 ? -2.24 7.566 20.312 1 80.62 217 PRO B O 1
ATOM 3958 N N . SER B 1 218 ? -3.652 8.875 19.156 1 79.06 218 SER B N 1
ATOM 3959 C CA . SER B 1 218 ? -2.82 8.734 17.969 1 79.06 218 SER B CA 1
ATOM 3960 C C . SER B 1 218 ? -2.547 10.086 17.328 1 79.06 218 SER B C 1
ATOM 3962 O O . SER B 1 218 ? -3.48 10.812 16.984 1 79.06 218 SER B O 1
ATOM 3964 N N . SER B 1 219 ? -1.209 10.367 17.312 1 77.56 219 SER B N 1
ATOM 3965 C CA . SER B 1 219 ? -0.791 11.562 16.594 1 77.56 219 SER B CA 1
ATOM 3966 C C . SER B 1 219 ? -0.316 11.227 15.18 1 77.56 219 SER B C 1
ATOM 3968 O O . SER B 1 219 ? -0.157 12.125 14.344 1 77.56 219 SER B O 1
ATOM 3970 N N . PHE B 1 220 ? -0.18 9.867 14.961 1 90.56 220 PHE B N 1
ATOM 3971 C CA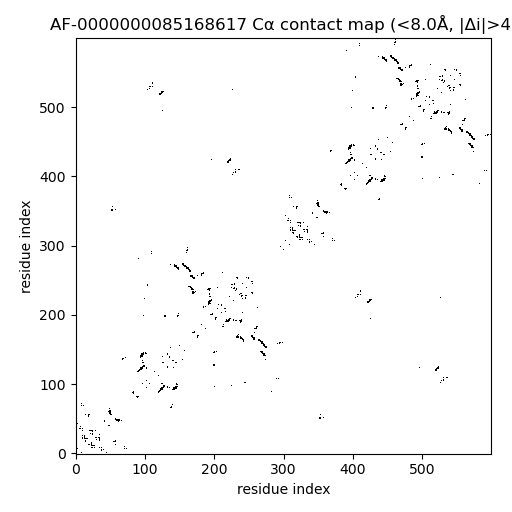 . PHE B 1 220 ? 0.363 9.461 13.672 1 90.56 220 PHE B CA 1
ATOM 3972 C C . PHE B 1 220 ? -0.438 8.305 13.086 1 90.56 220 PHE B C 1
ATOM 3974 O O . PHE B 1 220 ? -0.809 7.375 13.805 1 90.56 220 PHE B O 1
ATOM 3981 N N . GLU B 1 221 ? -0.694 8.453 11.859 1 93.94 221 GLU B N 1
ATOM 3982 C CA . GLU B 1 221 ? -1.296 7.402 11.047 1 93.94 221 GLU B CA 1
ATOM 3983 C C . GLU B 1 221 ? -0.47 7.137 9.789 1 93.94 221 GLU B C 1
ATOM 3985 O O . GLU B 1 221 ? -0.044 8.07 9.117 1 93.94 221 GLU B O 1
ATOM 3990 N N . PHE B 1 222 ? -0.17 5.895 9.602 1 95.44 222 PHE B N 1
ATOM 3991 C CA . PHE B 1 222 ? 0.556 5.508 8.391 1 95.44 222 PHE B CA 1
ATOM 3992 C C . PHE B 1 222 ? -0.223 4.465 7.605 1 95.44 222 PHE B C 1
ATOM 3994 O O . PHE B 1 222 ? -0.832 3.564 8.188 1 95.44 222 PHE B O 1
ATOM 4001 N N . GLY B 1 223 ? -0.078 4.469 6.332 1 95.12 223 GLY B N 1
ATOM 4002 C CA . GLY B 1 223 ? -0.935 3.723 5.426 1 95.12 223 GLY B CA 1
ATOM 4003 C C . GLY B 1 223 ? -0.492 2.283 5.238 1 95.12 223 GLY B C 1
ATOM 4004 O O . GLY B 1 223 ? -1.006 1.58 4.363 1 95.12 223 GLY B O 1
ATOM 4005 N N . ASN B 1 224 ? 0.567 1.837 5.906 1 94.81 224 ASN B N 1
ATOM 4006 C CA . ASN B 1 224 ? 0.938 0.426 5.883 1 94.81 224 ASN B CA 1
ATOM 4007 C C . ASN B 1 224 ? 1.81 0.057 7.078 1 94.81 224 ASN B C 1
ATOM 4009 O O . ASN B 1 224 ? 2.307 0.936 7.785 1 94.81 224 ASN B O 1
ATOM 4013 N N . SER B 1 225 ? 1.93 -1.192 7.312 1 96 225 SER B N 1
ATOM 4014 C CA . SER B 1 225 ? 2.623 -1.701 8.492 1 96 225 SER B CA 1
ATOM 4015 C C . SER B 1 225 ? 4.125 -1.438 8.406 1 96 225 SER B C 1
ATOM 4017 O O . SER B 1 225 ? 4.781 -1.223 9.422 1 96 225 SER B O 1
ATOM 4019 N N . GLU B 1 226 ? 4.633 -1.447 7.211 1 97 226 GLU B N 1
ATOM 4020 C CA . GLU B 1 226 ? 6.059 -1.174 7.047 1 97 226 GLU B CA 1
ATOM 4021 C C . GLU B 1 226 ? 6.41 0.229 7.531 1 97 226 GLU B C 1
ATOM 4023 O O . GLU B 1 226 ? 7.398 0.415 8.25 1 97 226 GLU B O 1
ATOM 4028 N N . ALA B 1 227 ? 5.633 1.174 7.156 1 97.19 227 ALA B N 1
ATOM 4029 C CA . ALA B 1 227 ? 5.852 2.547 7.602 1 97.19 227 ALA B CA 1
ATOM 4030 C C . ALA B 1 227 ? 5.73 2.658 9.117 1 97.19 227 ALA B C 1
ATOM 4032 O O . ALA B 1 227 ? 6.531 3.342 9.758 1 97.19 227 ALA B O 1
ATOM 4033 N N . ILE B 1 228 ? 4.777 1.968 9.695 1 97.56 228 ILE B N 1
ATOM 4034 C CA . ILE B 1 228 ? 4.555 2.023 11.133 1 97.56 228 ILE B CA 1
ATOM 4035 C C . ILE B 1 228 ? 5.758 1.437 11.867 1 97.56 228 ILE B C 1
ATOM 4037 O O . ILE B 1 228 ? 6.25 2.021 12.836 1 97.56 228 ILE B O 1
ATOM 4041 N N . LYS B 1 229 ? 6.16 0.273 11.453 1 97.62 229 LYS B N 1
ATOM 4042 C CA . LYS B 1 229 ? 7.262 -0.344 12.188 1 97.62 229 LYS B CA 1
ATOM 4043 C C . LYS B 1 229 ? 8.523 0.507 12.094 1 97.62 229 LYS B C 1
ATOM 4045 O O . LYS B 1 229 ? 9.266 0.632 13.078 1 97.62 229 LYS B O 1
ATOM 4050 N N . ARG B 1 230 ? 8.766 1.167 10.969 1 97.56 230 ARG B N 1
ATOM 4051 C CA . ARG B 1 230 ? 9.945 2.02 10.828 1 97.56 230 ARG B CA 1
ATOM 4052 C C . ARG B 1 230 ? 9.797 3.299 11.641 1 97.56 230 ARG B C 1
ATOM 4054 O O . ARG B 1 230 ? 10.758 3.768 12.25 1 97.56 230 ARG B O 1
ATOM 4061 N N . ALA B 1 231 ? 8.617 3.859 11.602 1 97.81 231 ALA B N 1
ATOM 4062 C CA . ALA B 1 231 ? 8.359 5.039 12.422 1 97.81 231 ALA B CA 1
ATOM 4063 C C . ALA B 1 231 ? 8.555 4.723 13.906 1 97.81 231 ALA B C 1
ATOM 4065 O O . ALA B 1 231 ? 9.086 5.543 14.656 1 97.81 231 ALA B O 1
ATOM 4066 N N . THR B 1 232 ? 8.102 3.553 14.312 1 98.25 232 THR B N 1
ATOM 4067 C CA . THR B 1 232 ? 8.281 3.107 15.688 1 98.25 232 THR B CA 1
ATOM 4068 C C . THR B 1 232 ? 9.766 2.984 16.031 1 98.25 232 THR B C 1
ATOM 4070 O O . THR B 1 232 ? 10.203 3.42 17.094 1 98.25 232 THR B O 1
ATOM 4073 N N . ALA B 1 233 ? 10.516 2.465 15.109 1 98.06 233 ALA B N 1
ATOM 4074 C CA . ALA B 1 233 ? 11.953 2.291 15.305 1 98.06 233 ALA B CA 1
ATOM 4075 C C . ALA B 1 233 ? 12.664 3.641 15.422 1 98.06 233 ALA B C 1
ATOM 4077 O O . ALA B 1 233 ? 13.695 3.75 16.078 1 98.06 233 ALA B O 1
ATOM 4078 N N . GLU B 1 234 ? 12.062 4.637 14.781 1 96.69 234 GLU B N 1
ATOM 4079 C CA . GLU B 1 234 ? 12.625 5.98 14.844 1 96.69 234 GLU B CA 1
ATOM 4080 C C . GLU B 1 234 ? 12.281 6.668 16.156 1 96.69 234 GLU B C 1
ATOM 4082 O O . GLU B 1 234 ? 12.719 7.789 16.422 1 96.69 234 GLU B O 1
ATOM 4087 N N . GLY B 1 235 ? 11.445 6.031 16.922 1 95.69 235 GLY B N 1
ATOM 4088 C CA . GLY B 1 235 ? 11.141 6.539 18.25 1 95.69 235 GLY B CA 1
ATOM 4089 C C . GLY B 1 235 ? 9.938 7.461 18.266 1 95.69 235 GLY B C 1
ATOM 4090 O O . GLY B 1 235 ? 9.727 8.188 19.234 1 95.69 235 GLY B O 1
ATOM 4091 N N . LEU B 1 236 ? 9.125 7.449 17.234 1 95.44 236 LEU B N 1
ATOM 4092 C CA . LEU B 1 236 ? 7.988 8.359 17.141 1 95.44 236 LEU B CA 1
ATOM 4093 C C . LEU B 1 236 ? 6.891 7.961 18.125 1 95.44 236 LEU B C 1
ATOM 4095 O O . LEU B 1 236 ? 6.027 8.773 18.453 1 95.44 236 LEU B O 1
ATOM 4099 N N . GLY B 1 237 ? 6.887 6.738 18.531 1 96.44 237 GLY B N 1
ATOM 4100 C CA . GLY B 1 237 ? 5.891 6.176 19.422 1 96.44 237 GLY B CA 1
ATOM 4101 C C . GLY B 1 237 ? 5.969 4.664 19.531 1 96.44 237 GLY B C 1
ATOM 4102 O O . GLY B 1 237 ? 6.988 4.066 19.188 1 96.44 237 GLY B O 1
ATOM 4103 N N . ILE B 1 238 ? 4.914 4.078 20.125 1 97.75 238 ILE B N 1
ATOM 4104 C CA . ILE B 1 238 ? 4.793 2.625 20.203 1 97.75 238 ILE B CA 1
ATOM 4105 C C . ILE B 1 238 ? 3.658 2.158 19.297 1 97.75 238 ILE B C 1
ATOM 4107 O O . ILE B 1 238 ? 2.832 2.963 18.859 1 97.75 238 ILE B O 1
ATOM 4111 N N . SER B 1 239 ? 3.668 0.951 18.953 1 98.12 239 SER B N 1
ATOM 4112 C CA . SER B 1 239 ? 2.615 0.419 18.094 1 98.12 239 SER B CA 1
ATOM 4113 C C . SER B 1 239 ? 2.33 -1.046 18.406 1 98.12 239 SER B C 1
ATOM 4115 O O . SER B 1 239 ? 3.07 -1.677 19.172 1 98.12 239 SER B O 1
ATOM 4117 N N . CYS B 1 240 ? 1.2 -1.518 18 1 97.94 240 CYS B N 1
ATOM 4118 C CA . CYS B 1 240 ? 0.786 -2.914 18.047 1 97.94 240 CYS B CA 1
ATOM 4119 C C . CYS B 1 240 ? 0.656 -3.492 16.641 1 97.94 240 CYS B C 1
ATOM 4121 O O . CYS B 1 240 ? -0.192 -3.055 15.859 1 97.94 240 CYS B O 1
ATOM 4123 N N . LEU B 1 241 ? 1.504 -4.41 16.328 1 98.19 241 LEU B N 1
ATOM 4124 C CA . LEU B 1 241 ? 1.596 -4.965 14.984 1 98.19 241 LEU B CA 1
ATOM 4125 C C . LEU B 1 241 ? 1.706 -6.484 15.031 1 98.19 241 LEU B C 1
ATOM 4127 O O . LEU B 1 241 ? 1.963 -7.062 16.094 1 98.19 241 LEU B O 1
ATOM 4131 N N . SER B 1 242 ? 1.469 -7.078 13.844 1 98 242 SER B N 1
ATOM 4132 C CA . SER B 1 242 ? 1.71 -8.508 13.695 1 98 242 SER B CA 1
ATOM 4133 C C . SER B 1 242 ? 3.162 -8.859 14.008 1 98 242 SER B C 1
ATOM 4135 O O . SER B 1 242 ? 4.078 -8.148 13.586 1 98 242 SER B O 1
ATOM 4137 N N . ARG B 1 243 ? 3.404 -9.93 14.75 1 97.5 243 ARG B N 1
ATOM 4138 C CA . ARG B 1 243 ? 4.762 -10.406 15 1 97.5 243 ARG B CA 1
ATOM 4139 C C . ARG B 1 243 ? 5.512 -10.641 13.695 1 97.5 243 ARG B C 1
ATOM 4141 O O . ARG B 1 243 ? 6.703 -10.344 13.602 1 97.5 243 ARG B O 1
ATOM 4148 N N . ALA B 1 244 ? 4.816 -11.141 12.695 1 95.94 244 ALA B N 1
ATOM 4149 C CA . ALA B 1 244 ? 5.426 -11.422 11.398 1 95.94 244 ALA B CA 1
ATOM 4150 C C . ALA B 1 244 ? 6.02 -10.156 10.789 1 95.94 244 ALA B C 1
ATOM 4152 O O . ALA B 1 244 ? 7.004 -10.219 10.047 1 95.94 244 ALA B O 1
ATOM 4153 N N . VAL B 1 245 ? 5.465 -9.039 11.031 1 97.75 245 VAL B N 1
ATOM 4154 C CA . VAL B 1 245 ? 5.867 -7.762 10.438 1 97.75 245 VAL B CA 1
ATOM 4155 C C . VAL B 1 245 ? 7.137 -7.258 11.125 1 97.75 245 VAL B C 1
ATOM 4157 O O . VAL B 1 245 ? 7.988 -6.637 10.477 1 97.75 245 VAL B O 1
ATOM 4160 N N . VAL B 1 246 ? 7.293 -7.516 12.422 1 98.06 246 VAL B N 1
ATOM 4161 C CA . VAL B 1 246 ? 8.312 -6.785 13.172 1 98.06 246 VAL B CA 1
ATOM 4162 C C . VAL B 1 246 ? 9.445 -7.734 13.555 1 98.06 246 VAL B C 1
ATOM 4164 O O . VAL B 1 246 ? 10.445 -7.312 14.141 1 98.06 246 VAL B O 1
ATOM 4167 N N . GLU B 1 247 ? 9.344 -8.992 13.227 1 96.5 247 GLU B N 1
ATOM 4168 C CA . GLU B 1 247 ? 10.289 -10 13.68 1 96.5 247 GLU B CA 1
ATOM 4169 C C . GLU B 1 247 ? 11.719 -9.648 13.266 1 96.5 247 GLU B C 1
ATOM 4171 O O . GLU B 1 247 ? 12.648 -9.766 14.07 1 96.5 247 GLU B O 1
ATOM 4176 N N . ASP B 1 248 ? 11.906 -9.242 12.07 1 93.88 248 ASP B N 1
ATOM 4177 C CA . ASP B 1 248 ? 13.242 -8.914 11.578 1 93.88 248 ASP B CA 1
ATOM 4178 C C . ASP B 1 248 ? 13.852 -7.758 12.367 1 93.88 248 ASP B C 1
ATOM 4180 O O . ASP B 1 248 ? 15.047 -7.77 12.672 1 93.88 248 ASP B O 1
ATOM 4184 N N . MET B 1 249 ? 13.086 -6.789 12.695 1 96.44 249 MET B N 1
ATOM 4185 C CA . MET B 1 249 ? 13.594 -5.621 13.398 1 96.44 249 MET B CA 1
ATOM 4186 C C . MET B 1 249 ? 13.82 -5.93 14.875 1 96.44 249 MET B C 1
ATOM 4188 O O . MET B 1 249 ? 14.648 -5.297 15.531 1 96.44 249 MET B O 1
ATOM 4192 N N . ILE B 1 250 ? 13.062 -6.918 15.414 1 97.38 250 ILE B N 1
ATOM 4193 C CA . ILE B 1 250 ? 13.344 -7.387 16.766 1 97.38 250 ILE B CA 1
ATOM 4194 C C . ILE B 1 250 ? 14.672 -8.141 16.781 1 97.38 250 ILE B C 1
ATOM 4196 O O . ILE B 1 250 ? 15.508 -7.91 17.672 1 97.38 250 ILE B O 1
ATOM 4200 N N . GLU B 1 251 ? 14.891 -8.922 15.812 1 94.88 251 GLU B N 1
ATOM 4201 C CA . GLU B 1 251 ? 16.125 -9.688 15.703 1 94.88 251 GLU B CA 1
ATOM 4202 C C . GLU B 1 251 ? 17.344 -8.766 15.57 1 94.88 251 GLU B C 1
ATOM 4204 O O . GLU B 1 251 ? 18.406 -9.039 16.141 1 94.88 251 GLU B O 1
ATOM 4209 N N . SER B 1 252 ? 17.141 -7.684 14.859 1 93.81 252 SER B N 1
ATOM 4210 C CA . SER B 1 252 ? 18.234 -6.75 14.641 1 93.81 252 SER B CA 1
ATOM 4211 C C . SER B 1 252 ? 18.297 -5.711 15.758 1 93.81 252 SER B C 1
ATOM 4213 O O . SER B 1 252 ? 19.078 -4.75 15.672 1 93.81 252 SER B O 1
ATOM 4215 N N . ARG B 1 253 ? 17.406 -5.773 16.703 1 95.81 253 ARG B N 1
ATOM 4216 C CA . ARG B 1 253 ? 17.391 -4.957 17.922 1 95.81 253 ARG B CA 1
ATOM 4217 C C . ARG B 1 253 ? 17.031 -3.51 17.594 1 95.81 253 ARG B C 1
ATOM 4219 O O . ARG B 1 253 ? 17.484 -2.59 18.281 1 95.81 253 ARG B O 1
ATOM 4226 N N . LYS B 1 254 ? 16.359 -3.365 16.516 1 97 254 LYS B N 1
ATOM 4227 C CA . LYS B 1 254 ? 15.852 -2.037 16.188 1 97 254 LYS B CA 1
ATOM 4228 C C . LYS B 1 254 ? 14.5 -1.779 16.844 1 97 254 LYS B C 1
ATOM 4230 O O . LYS B 1 254 ? 14.086 -0.628 16.984 1 97 254 LYS B O 1
ATOM 4235 N N . LEU B 1 255 ? 13.844 -2.869 17.172 1 98.44 255 LEU B N 1
ATOM 4236 C CA . LEU B 1 255 ? 12.609 -2.846 17.953 1 98.44 255 LEU B CA 1
ATOM 4237 C C . LEU B 1 255 ? 12.68 -3.809 19.125 1 98.44 255 LEU B C 1
ATOM 4239 O O . LEU B 1 255 ? 13.445 -4.777 19.094 1 98.44 255 LEU B O 1
ATOM 4243 N N . VAL B 1 256 ? 11.914 -3.533 20.141 1 98.38 256 VAL B N 1
ATOM 4244 C CA . VAL B 1 256 ? 11.789 -4.434 21.281 1 98.38 256 VAL B CA 1
ATOM 4245 C C . VAL B 1 256 ? 10.305 -4.707 21.562 1 98.38 256 VAL B C 1
ATOM 4247 O O . VAL B 1 256 ? 9.477 -3.805 21.453 1 98.38 256 VAL B O 1
ATOM 4250 N N . GLU B 1 257 ? 10.008 -5.93 21.797 1 98.38 257 GLU B N 1
ATOM 4251 C CA . GLU B 1 257 ? 8.68 -6.285 22.281 1 98.38 257 GLU B CA 1
ATOM 4252 C C . GLU B 1 257 ? 8.477 -5.844 23.719 1 98.38 257 GLU B C 1
ATOM 4254 O O . GLU B 1 257 ? 9.281 -6.168 24.594 1 98.38 257 GLU B O 1
ATOM 4259 N N . LEU B 1 258 ? 7.414 -5.148 24 1 98.06 258 LEU B N 1
ATOM 4260 C CA . LEU B 1 258 ? 7.156 -4.656 25.359 1 98.06 258 LEU B CA 1
ATOM 4261 C C . LEU B 1 258 ? 6.488 -5.73 26.203 1 98.06 258 LEU B C 1
ATOM 4263 O O . LEU B 1 258 ? 5.586 -6.43 25.734 1 98.06 258 LEU B O 1
ATOM 4267 N N . ASP B 1 259 ? 6.977 -5.891 27.375 1 96.38 259 ASP B N 1
ATOM 4268 C CA . ASP B 1 259 ? 6.328 -6.742 28.375 1 96.38 259 ASP B CA 1
ATOM 4269 C C . ASP B 1 259 ? 5.152 -6.023 29.031 1 96.38 259 ASP B C 1
ATOM 4271 O O . ASP B 1 259 ? 5.316 -5.371 30.062 1 96.38 259 ASP B O 1
ATOM 4275 N N . THR B 1 260 ? 4.043 -6.168 28.453 1 96.75 260 THR B N 1
ATOM 4276 C CA . THR B 1 260 ? 2.865 -5.426 28.906 1 96.75 260 THR B CA 1
ATOM 4277 C C . THR B 1 260 ? 1.942 -6.324 29.734 1 96.75 260 THR B C 1
ATOM 4279 O O . THR B 1 260 ? 2.033 -7.551 29.656 1 96.75 260 THR B O 1
ATOM 4282 N N . PRO B 1 261 ? 1.099 -5.797 30.562 1 96.69 261 PRO B N 1
ATOM 4283 C CA . PRO B 1 261 ? 0.127 -6.605 31.312 1 96.69 261 PRO B CA 1
ATOM 4284 C C . PRO B 1 261 ? -1.028 -7.086 30.438 1 96.69 261 PRO B C 1
ATOM 4286 O O . PRO B 1 261 ? -1.949 -7.742 30.922 1 96.69 261 PRO B O 1
ATOM 4289 N N . LEU B 1 262 ? -1.021 -6.711 29.172 1 96.44 262 LEU B N 1
ATOM 4290 C CA . LEU B 1 262 ? -2.061 -7.148 28.25 1 96.44 262 LEU B CA 1
ATOM 4291 C C . LEU B 1 262 ? -2.006 -8.656 28.031 1 96.44 262 LEU B C 1
ATOM 4293 O O . LEU B 1 262 ? -0.938 -9.266 28.156 1 96.44 262 LEU B O 1
ATOM 4297 N N . PRO B 1 263 ? -3.152 -9.219 27.781 1 95.88 263 PRO B N 1
ATOM 4298 C CA . PRO B 1 263 ? -3.104 -10.633 27.422 1 95.88 263 PRO B CA 1
ATOM 4299 C C . PRO B 1 263 ? -2.463 -10.867 26.047 1 95.88 263 PRO B C 1
ATOM 4301 O O . PRO B 1 263 ? -2.123 -9.914 25.359 1 95.88 263 PRO B O 1
ATOM 4304 N N . THR B 1 264 ? -2.301 -12.141 25.797 1 96.38 264 THR B N 1
ATOM 4305 C CA . THR B 1 264 ? -1.888 -12.453 24.438 1 96.38 264 THR B CA 1
ATOM 4306 C C . THR B 1 264 ? -2.941 -12 23.422 1 96.38 264 THR B C 1
ATOM 4308 O O . THR B 1 264 ? -4.121 -12.328 23.562 1 96.38 264 THR B O 1
ATOM 4311 N N . LEU B 1 265 ? -2.488 -11.211 22.484 1 96.25 265 LEU B N 1
ATOM 4312 C CA . LEU B 1 265 ? -3.396 -10.68 21.469 1 96.25 265 LEU B CA 1
ATOM 4313 C C . LEU B 1 265 ? -3.316 -11.5 20.188 1 96.25 265 LEU B C 1
ATOM 4315 O O . LEU B 1 265 ? -2.248 -11.609 19.578 1 96.25 265 LEU B O 1
ATOM 4319 N N . ARG B 1 266 ? -4.445 -12.031 19.859 1 95 266 ARG B N 1
ATOM 4320 C CA . ARG B 1 266 ? -4.5 -12.844 18.641 1 95 266 ARG B CA 1
ATOM 4321 C C . ARG B 1 266 ? -5.625 -12.375 17.719 1 95 266 ARG B C 1
ATOM 4323 O O . ARG B 1 266 ? -6.582 -11.75 18.172 1 95 266 ARG B O 1
ATOM 4330 N N . ARG B 1 267 ? -5.402 -12.656 16.453 1 94.12 267 ARG B N 1
ATOM 4331 C CA . ARG B 1 267 ? -6.422 -12.398 15.438 1 94.12 267 ARG B CA 1
ATOM 4332 C C . ARG B 1 267 ? -6.41 -13.469 14.352 1 94.12 267 ARG B C 1
ATOM 4334 O O . ARG B 1 267 ? -5.434 -14.203 14.211 1 94.12 267 ARG B O 1
ATOM 4341 N N . HIS B 1 268 ? -7.547 -13.508 13.703 1 94.12 268 HIS B N 1
ATOM 4342 C CA . HIS B 1 268 ? -7.609 -14.375 12.531 1 94.12 268 HIS B CA 1
ATOM 4343 C C . HIS B 1 268 ? -7.324 -13.602 11.25 1 94.12 268 HIS B C 1
ATOM 4345 O O . HIS B 1 268 ? -7.758 -12.461 11.102 1 94.12 268 HIS B O 1
ATOM 4351 N N . PHE B 1 269 ? -6.543 -14.242 10.422 1 96.81 269 PHE B N 1
ATOM 4352 C CA . PHE B 1 269 ? -6.594 -13.922 9.008 1 96.81 269 PHE B CA 1
ATOM 4353 C C . PHE B 1 269 ? -7.73 -14.672 8.32 1 96.81 269 PHE B C 1
ATOM 4355 O O . PHE B 1 269 ? -8.102 -15.766 8.742 1 96.81 269 PHE B O 1
ATOM 4362 N N . TYR B 1 270 ? -8.242 -14.062 7.27 1 96.94 270 TYR B N 1
ATOM 4363 C CA . TYR B 1 270 ? -9.391 -14.648 6.594 1 96.94 270 TYR B CA 1
ATOM 4364 C C . TYR B 1 270 ? -9.141 -14.766 5.094 1 96.94 270 TYR B C 1
ATOM 4366 O O . TYR B 1 270 ? -8.43 -13.953 4.508 1 96.94 270 TYR B O 1
ATOM 4374 N N . MET B 1 271 ? -9.68 -15.758 4.539 1 96.88 271 MET B N 1
ATOM 4375 C CA . MET B 1 271 ? -9.781 -15.906 3.092 1 96.88 271 MET B CA 1
ATOM 4376 C C . MET B 1 271 ? -11.156 -15.477 2.598 1 96.88 271 MET B C 1
ATOM 4378 O O . MET B 1 271 ? -12.172 -15.844 3.189 1 96.88 271 MET B O 1
ATOM 4382 N N . VAL B 1 272 ? -11.172 -14.695 1.579 1 96.25 272 VAL B N 1
ATOM 4383 C CA . VAL B 1 272 ? -12.422 -14.125 1.076 1 96.25 272 VAL B CA 1
ATOM 4384 C C . VAL B 1 272 ? -12.578 -14.445 -0.407 1 96.25 272 VAL B C 1
ATOM 4386 O O . VAL B 1 272 ? -11.648 -14.25 -1.195 1 96.25 272 VAL B O 1
ATOM 4389 N N . VAL B 1 273 ? -13.719 -14.93 -0.788 1 92.06 273 VAL B N 1
ATOM 4390 C CA . VAL B 1 273 ? -14.062 -15.156 -2.189 1 92.06 273 VAL B CA 1
ATOM 4391 C C . VAL B 1 273 ? -15.461 -14.617 -2.473 1 92.06 273 VAL B C 1
ATOM 4393 O O . VAL B 1 273 ? -16.281 -14.469 -1.558 1 92.06 273 VAL B O 1
ATOM 4396 N N . SER B 1 274 ? -15.641 -14.266 -3.697 1 86.62 274 SER B N 1
ATOM 4397 C CA . SER B 1 274 ? -16.984 -13.805 -4.066 1 86.62 274 SER B CA 1
ATOM 4398 C C . SER B 1 274 ? -18 -14.945 -4 1 86.62 274 SER B C 1
ATOM 4400 O O . SER B 1 274 ? -17.688 -16.078 -4.383 1 86.62 274 SER B O 1
ATOM 4402 N N . ARG B 1 275 ? -19.188 -14.656 -3.527 1 81.38 275 ARG B N 1
ATOM 4403 C CA . ARG B 1 275 ? -20.266 -15.648 -3.504 1 81.38 275 ARG B CA 1
ATOM 4404 C C . ARG B 1 275 ? -20.797 -15.898 -4.906 1 81.38 275 ARG B C 1
ATOM 4406 O O . ARG B 1 275 ? -21.469 -16.906 -5.145 1 81.38 275 ARG B O 1
ATOM 4413 N N . HIS B 1 276 ? -20.5 -15.086 -5.73 1 70.31 276 HIS B N 1
ATOM 4414 C CA . HIS B 1 276 ? -21.141 -15.078 -7.043 1 70.31 276 HIS B CA 1
ATOM 4415 C C . HIS B 1 276 ? -20.219 -15.672 -8.109 1 70.31 276 HIS B C 1
ATOM 4417 O O . HIS B 1 276 ? -20.531 -15.633 -9.297 1 70.31 276 HIS B O 1
ATOM 4423 N N . ARG B 1 277 ? -19.078 -16.156 -7.672 1 65.88 277 ARG B N 1
ATOM 4424 C CA . ARG B 1 277 ? -18.141 -16.719 -8.633 1 65.88 277 ARG B CA 1
ATOM 4425 C C . ARG B 1 277 ? -17.562 -18.047 -8.133 1 65.88 277 ARG B C 1
ATOM 4427 O O . ARG B 1 277 ? -16.984 -18.109 -7.047 1 65.88 277 ARG B O 1
ATOM 4434 N N . ALA B 1 278 ? -17.797 -19.031 -8.969 1 65.25 278 ALA B N 1
ATOM 4435 C CA . ALA B 1 278 ? -17.141 -20.297 -8.641 1 65.25 278 ALA B CA 1
ATOM 4436 C C . ALA B 1 278 ? -15.641 -20.234 -8.914 1 65.25 278 ALA B C 1
ATOM 4438 O O . ALA B 1 278 ? -15.211 -19.672 -9.93 1 65.25 278 ALA B O 1
ATOM 4439 N N . PRO B 1 279 ? -14.922 -20.781 -8.062 1 73.25 279 PRO B N 1
ATOM 4440 C CA . PRO B 1 279 ? -13.477 -20.75 -8.297 1 73.25 279 PRO B CA 1
ATOM 4441 C C . PRO B 1 279 ? -13.047 -21.609 -9.484 1 73.25 279 PRO B C 1
ATOM 4443 O O . PRO B 1 279 ? -13.586 -22.703 -9.68 1 73.25 279 PRO B O 1
ATOM 4446 N N . SER B 1 280 ? -12.18 -21.047 -10.305 1 73.06 280 SER B N 1
ATOM 4447 C CA . SER B 1 280 ? -11.531 -21.859 -11.328 1 73.06 280 SER B CA 1
ATOM 4448 C C . SER B 1 280 ? -10.672 -22.953 -10.695 1 73.06 280 SER B C 1
ATOM 4450 O O . SER B 1 280 ? -10.336 -22.891 -9.516 1 73.06 280 SER B O 1
ATOM 4452 N N . PRO B 1 281 ? -10.344 -23.953 -11.469 1 76.94 281 PRO B N 1
ATOM 4453 C CA . PRO B 1 281 ? -9.469 -25 -10.945 1 76.94 281 PRO B CA 1
ATOM 4454 C C . PRO B 1 281 ? -8.133 -24.438 -10.438 1 76.94 281 PRO B C 1
ATOM 4456 O O . PRO B 1 281 ? -7.645 -24.875 -9.391 1 76.94 281 PRO B O 1
ATOM 4459 N N . SER B 1 282 ? -7.586 -23.516 -11.18 1 82.12 282 SER B N 1
ATOM 4460 C CA . SER B 1 282 ? -6.32 -22.938 -10.766 1 82.12 282 SER B CA 1
ATOM 4461 C C . SER B 1 282 ? -6.469 -22.156 -9.461 1 82.12 282 SER B C 1
ATOM 4463 O O . SER B 1 282 ? -5.598 -22.234 -8.586 1 82.12 282 SER B O 1
ATOM 4465 N N . LEU B 1 283 ? -7.547 -21.453 -9.328 1 86.44 283 LEU B N 1
ATOM 4466 C CA . LEU B 1 283 ? -7.789 -20.75 -8.078 1 86.44 283 LEU B CA 1
ATOM 4467 C C . LEU B 1 283 ? -8.031 -21.719 -6.934 1 86.44 283 LEU B C 1
ATOM 4469 O O . LEU B 1 283 ? -7.527 -21.516 -5.824 1 86.44 283 LEU B O 1
ATOM 4473 N N . GLY B 1 284 ? -8.812 -22.734 -7.258 1 89 284 GLY B N 1
ATOM 4474 C CA . GLY B 1 284 ? -9.031 -23.781 -6.258 1 89 284 GLY B CA 1
ATOM 4475 C C . GLY B 1 284 ? -7.742 -24.391 -5.746 1 89 284 GLY B C 1
ATOM 4476 O O . GLY B 1 284 ? -7.586 -24.609 -4.543 1 89 284 GLY B O 1
ATOM 4477 N N . ALA B 1 285 ? -6.891 -24.641 -6.641 1 89.44 285 ALA B N 1
ATOM 4478 C CA . ALA B 1 285 ? -5.602 -25.219 -6.277 1 89.44 285 ALA B CA 1
ATOM 4479 C C . ALA B 1 285 ? -4.801 -24.281 -5.387 1 89.44 285 ALA B C 1
ATOM 4481 O O . ALA B 1 285 ? -4.211 -24.703 -4.391 1 89.44 285 ALA B O 1
ATOM 4482 N N . LEU B 1 286 ? -4.785 -23.031 -5.715 1 93 286 LEU B N 1
ATOM 4483 C CA . LEU B 1 286 ? -4.047 -22.047 -4.918 1 93 286 LEU B CA 1
ATOM 4484 C C . LEU B 1 286 ? -4.66 -21.906 -3.529 1 93 286 LEU B C 1
ATOM 4486 O O . LEU B 1 286 ? -3.939 -21.875 -2.531 1 93 286 LEU B O 1
ATOM 4490 N N . LEU B 1 287 ? -5.977 -21.828 -3.473 1 94.62 287 LEU B N 1
ATOM 4491 C CA . LEU B 1 287 ? -6.645 -21.703 -2.182 1 94.62 287 LEU B CA 1
ATOM 4492 C C . LEU B 1 287 ? -6.418 -22.938 -1.325 1 94.62 287 LEU B C 1
ATOM 4494 O O . LEU B 1 287 ? -6.242 -22.844 -0.109 1 94.62 287 LEU B O 1
ATOM 4498 N N . GLY B 1 288 ? -6.523 -24.094 -1.993 1 95.56 288 GLY B N 1
ATOM 4499 C CA . GLY B 1 288 ? -6.172 -25.312 -1.286 1 95.56 288 GLY B CA 1
ATOM 4500 C C . GLY B 1 288 ? -4.766 -25.281 -0.718 1 95.56 288 GLY B C 1
ATOM 4501 O O . GLY B 1 288 ? -4.543 -25.703 0.42 1 95.56 288 GLY B O 1
ATOM 4502 N N . PHE B 1 289 ? -3.848 -24.812 -1.451 1 95.94 289 PHE B N 1
ATOM 4503 C CA . PHE B 1 289 ? -2.467 -24.703 -1 1 95.94 289 PHE B CA 1
ATOM 4504 C C . PHE B 1 289 ? -2.367 -23.75 0.195 1 95.94 289 PHE B C 1
ATOM 4506 O O . PHE B 1 289 ? -1.661 -24.047 1.163 1 95.94 289 PHE B O 1
ATOM 4513 N N . CYS B 1 290 ? -3.039 -22.594 0.121 1 96.12 290 CYS B N 1
ATOM 4514 C CA . CYS B 1 290 ? -3.041 -21.641 1.223 1 96.12 290 CYS B CA 1
ATOM 4515 C C . CYS B 1 290 ? -3.564 -22.281 2.502 1 96.12 290 CYS B C 1
ATOM 4517 O O . CYS B 1 290 ? -3.008 -22.062 3.58 1 96.12 290 CYS B O 1
ATOM 4519 N N . ARG B 1 291 ? -4.609 -23.047 2.35 1 96.38 291 ARG B N 1
ATOM 4520 C CA . ARG B 1 291 ? -5.164 -23.75 3.504 1 96.38 291 ARG B CA 1
ATOM 4521 C C . ARG B 1 291 ? -4.145 -24.703 4.102 1 96.38 291 ARG B C 1
ATOM 4523 O O . ARG B 1 291 ? -3.967 -24.75 5.324 1 96.38 291 ARG B O 1
ATOM 4530 N N . ALA B 1 292 ? -3.482 -25.422 3.297 1 95.69 292 ALA B N 1
ATOM 4531 C CA . ALA B 1 292 ? -2.475 -26.375 3.754 1 95.69 292 ALA B CA 1
ATOM 4532 C C . ALA B 1 292 ? -1.306 -25.656 4.422 1 95.69 292 ALA B C 1
ATOM 4534 O O . ALA B 1 292 ? -0.749 -26.156 5.406 1 95.69 292 ALA B O 1
ATOM 4535 N N . TRP B 1 293 ? -0.933 -24.578 3.867 1 94.81 293 TRP B N 1
ATOM 4536 C CA . TRP B 1 293 ? 0.136 -23.75 4.434 1 94.81 293 TRP B CA 1
ATOM 4537 C C . TRP B 1 293 ? -0.189 -23.359 5.867 1 94.81 293 TRP B C 1
ATOM 4539 O O . TRP B 1 293 ? 0.665 -23.438 6.75 1 94.81 293 TRP B O 1
ATOM 4549 N N . ALA B 1 294 ? -1.37 -22.859 6.07 1 94.31 294 ALA B N 1
ATOM 4550 C CA . ALA B 1 294 ? -1.808 -22.438 7.395 1 94.31 294 ALA B CA 1
ATOM 4551 C C . ALA B 1 294 ? -1.752 -23.594 8.391 1 94.31 294 ALA B C 1
ATOM 4553 O O . ALA B 1 294 ? -1.352 -23.406 9.547 1 94.31 294 ALA B O 1
ATOM 4554 N N . GLN B 1 295 ? -2.123 -24.734 7.996 1 92.25 295 GLN B N 1
ATOM 4555 C CA . GLN B 1 295 ? -2.129 -25.922 8.852 1 92.25 295 GLN B CA 1
ATOM 4556 C C . GLN B 1 295 ? -0.712 -26.312 9.266 1 92.25 295 GLN B C 1
ATOM 4558 O O . GLN B 1 295 ? -0.485 -26.75 10.391 1 92.25 295 GLN B O 1
ATOM 4563 N N . ARG B 1 296 ? 0.208 -26.125 8.367 1 89.81 296 ARG B N 1
ATOM 4564 C CA . ARG B 1 296 ? 1.598 -26.469 8.656 1 89.81 296 ARG B CA 1
ATOM 4565 C C . ARG B 1 296 ? 2.209 -25.484 9.641 1 89.81 296 ARG B C 1
ATOM 4567 O O . ARG B 1 296 ? 3.09 -25.844 10.422 1 89.81 296 ARG B O 1
ATOM 4574 N N . GLN B 1 297 ? 1.826 -24.219 9.477 1 85.12 297 GLN B N 1
ATOM 4575 C CA . GLN B 1 297 ? 2.371 -23.203 10.359 1 85.12 297 GLN B CA 1
ATOM 4576 C C . GLN B 1 297 ? 1.767 -23.281 11.758 1 85.12 297 GLN B C 1
ATOM 4578 O O . GLN B 1 297 ? 2.369 -22.828 12.727 1 85.12 297 GLN B O 1
ATOM 4583 N N . GLN B 1 298 ? 0.615 -23.719 11.859 1 80.5 298 GLN B N 1
ATOM 4584 C CA . GLN B 1 298 ? -0.074 -23.844 13.133 1 80.5 298 GLN B CA 1
ATOM 4585 C C . GLN B 1 298 ? -0.698 -25.234 13.281 1 80.5 298 GLN B C 1
ATOM 4587 O O . GLN B 1 298 ? -1.917 -25.375 13.18 1 80.5 298 GLN B O 1
ATOM 4592 N N . PRO B 1 299 ? 0.216 -26.156 13.445 1 58.84 299 PRO B N 1
ATOM 4593 C CA . PRO B 1 299 ? -0.355 -27.5 13.586 1 58.84 299 PRO B CA 1
ATOM 4594 C C . PRO B 1 299 ? -1.32 -27.609 14.766 1 58.84 299 PRO B C 1
ATOM 4596 O O . PRO B 1 299 ? -1.199 -26.859 15.742 1 58.84 299 PRO B O 1
ATOM 4599 N N . GLY B 1 300 ? -2.58 -27.797 14.719 1 47.66 300 GLY B N 1
ATOM 4600 C CA . GLY B 1 300 ? -3.492 -28.016 15.828 1 47.66 300 GLY B CA 1
ATOM 4601 C C . GLY B 1 300 ? -2.791 -28.484 17.094 1 47.66 300 GLY B C 1
ATOM 4602 O O . GLY B 1 300 ? -1.681 -29.016 17.031 1 47.66 300 GLY B O 1
#

Organism: Herbaspirillum seropedicae (strain SmR1) (NCBI:txid757424)

Sequence (600 aa):
MKITLRQLQIFLAVAQSGSTTAAADLVALSQSAASAALNELEHLLGVQLFDRVGKRLVLNDSGRQLLPQARHMLDAAQTIERQFSDPEAGSELHIGASTTIGSYMLPAMIAAYRKDHAGARVRALVANTADIVDAVVNFEVDAGLIEGPCHADDVEVEPWMMDELIVVAAPRHPLVKSGRKITLKRLREAEWLLREAGSGTREAVEHALIPYLHHLPSSFEFGNSEAIKRATAEGLGISCLSRAVVEDMIESRKLVELDTPLPTLRRHFYMVVSRHRAPSPSLGALLGFCRAWAQRQQPGMKITLRQLQIFLAVAQSGSTTAAADLVALSQSAASAALNELEHLLGVQLFDRVGKRLVLNDSGRQLLPQARHMLDAAQTIERQFSDPEAGSELHIGASTTIGSYMLPAMIAAYRKDHAGARVRALVANTADIVDAVVNFEVDAGLIEGPCHADDVEVEPWMMDELIVVAAPRHPLVKSGRKITLKRLREAEWLLREAGSGTREAVEHALIPYLHHLPSSFEFGNSEAIKRATAEGLGISCLSRAVVEDMIESRKLVELDTPLPTLRRHFYMVVSRHRAPSPSLGALLGFCRAWAQRQQPG

InterPro domains:
  IPR000847 LysR, HTH, N-terminal domain [PF00126] (5-64)
  IPR000847 LysR, HTH, N-terminal domain [PR00039] (20-31)
  IPR000847 LysR, HTH, N-terminal domain [PR00039] (31-41)
  IPR000847 LysR, HTH, N-terminal domain [PR00039] (41-52)
  IPR000847 LysR, HTH, N-terminal domain [PS50931] (3-60)
  IPR005119 LysR, substrate-binding [PF03466] (91-294)
  IPR036388 Winged helix-like DNA-binding domain superfamily [G3DSA:1.10.10.10] (1-83)
  IPR036390 Winged helix DNA-binding domain superfamily [SSF46785] (3-111)

Solvent-accessible surface area (backbone atoms only — not comparable to full-atom values): 30658 Å² total; per-residue (Å²): 133,89,75,47,67,66,31,35,52,41,45,50,31,21,61,72,60,21,22,50,58,56,13,9,60,74,69,75,43,53,44,66,58,33,44,48,35,43,50,50,46,24,57,76,69,72,42,66,39,57,24,54,21,79,87,30,39,38,67,34,74,57,22,57,62,40,45,33,52,38,52,35,51,46,49,48,48,45,46,47,46,46,34,64,71,35,62,83,46,37,65,72,42,38,38,22,15,11,49,68,46,32,34,68,42,42,28,56,49,52,41,57,49,33,74,82,32,77,60,61,23,43,36,34,46,45,37,41,25,50,59,29,53,49,30,25,62,46,49,73,23,69,28,26,36,29,39,37,89,79,87,58,86,58,42,44,77,40,85,58,37,81,44,47,46,42,45,34,28,13,62,77,28,66,77,54,63,66,70,52,86,54,45,66,66,57,59,36,68,38,49,31,48,39,50,37,91,53,26,20,63,33,52,47,44,48,67,65,40,31,86,76,41,71,49,76,49,62,56,37,29,25,47,41,66,62,19,41,55,45,21,19,45,60,52,66,26,31,34,69,41,48,47,82,76,44,46,68,39,40,76,69,58,42,27,36,76,60,77,56,84,65,72,90,42,71,46,51,28,24,39,34,34,33,69,85,53,82,73,48,70,69,52,46,51,52,52,52,47,52,54,52,50,34,43,68,76,51,61,129,130,90,74,47,68,66,31,38,52,42,48,50,30,20,60,72,59,22,22,49,59,57,13,8,60,74,68,75,43,53,44,67,56,33,44,50,35,41,49,49,45,24,57,76,67,72,42,66,40,56,25,55,21,79,86,32,40,40,66,34,73,57,22,58,62,40,45,33,52,40,52,34,52,47,48,49,48,47,46,46,47,46,36,64,72,35,61,84,46,38,66,72,42,40,37,22,16,11,47,68,47,31,34,69,42,42,28,58,50,50,41,58,49,34,73,82,33,78,60,62,23,44,35,34,48,44,38,41,23,51,58,28,52,51,30,25,62,47,48,73,23,71,28,26,36,29,39,38,89,79,85,57,85,59,44,43,76,39,86,58,37,81,44,47,47,43,45,34,28,12,61,77,29,66,77,54,62,66,72,51,82,54,46,66,67,59,59,38,69,39,49,32,48,39,50,38,92,56,25,18,63,33,52,46,44,48,67,66,41,32,85,75,41,72,48,74,50,61,56,35,30,25,49,41,66,62,18,43,55,45,21,19,43,60,51,66,27,30,34,69,42,48,48,81,78,45,45,67,40,40,74,69,59,42,28,37,77,59,76,56,83,65,72,92,41,71,46,51,28,25,38,34,33,35,67,85,52,82,72,49,71,68,52,45,51,51,53,52,48,52,53,51,50,36,44,68,74,50,61,129

pLDDT: mean 86.78, std 12.85, range [40.09, 98.69]

Nearest PDB structures (foldseek):
  8sbf-assembly1_D  TM=6.598E-01  e=3.067E-37  Acinetobacter baylyi ADP1
  7erq-assembly1_B  TM=9.300E-01  e=4.391E-30  Cronobacter sakazakii
  5y2v-assembly1_C  TM=5.809E-01  e=5.734E-30  Synechocystis sp. PCC 6803 substr. Kazusa
  2esn-assembly1_C  TM=6.211E-01  e=3.933E-21  Pseudomonas aeruginosa
  6g1b-assembly1_J-2  TM=5.277E-01  e=2.018E-21  Corynebacterium glutamicum